Protein AF-A0A1X0FAM8-F1 (afdb_monomer)

Secondary structure (DSSP, 8-state):
-----PPPPPPPPPPPPPBP---S-SS----EEPPPPPPBPTTT-BPPPPPPEEEEEETT-EEES-EEEPPPPPPEETT-BPPPPPPEEEEEESSEEES-EEEPPPPPPEETT-BPPPPPPEEEEEE-SSS--EEES-EEEPPPPPPEETT-BPPPPPPEEEEE---SS---EEEEEEEEPPPPPPEETT-BPPPPPPEEEEE-STT-EEEEEEEPPPPPPEESTT-BPPPPPPEEEEE-STT-EEEEEEEPPPPPPP-SSTTPPPPPPPPPEEEEE-STT-EEEEEEEPPPPPPPPPP-BTTPPPPPPPPPPPEEEEESSSEEEEEEEPPPPPPPPPP-BSTT-PPPPPPPPPPB--BTTSSS-EEEPPPPPPPPPP-PPBTTB--PPPPPPPPPPBSSEEPPPPPPPPPPPTTSPPPPPPPP-

Structure (mmCIF, N/CA/C/O backbone):
data_AF-A0A1X0FAM8-F1
#
_entry.id   AF-A0A1X0FAM8-F1
#
loop_
_atom_site.group_PDB
_atom_site.id
_atom_site.type_symbol
_atom_site.label_atom_id
_atom_site.label_alt_id
_atom_site.label_comp_id
_atom_site.label_asym_id
_atom_site.label_entity_id
_atom_site.label_seq_id
_atom_site.pdbx_PDB_ins_code
_atom_site.Cartn_x
_atom_site.Cartn_y
_atom_site.Cartn_z
_atom_site.occupancy
_atom_site.B_iso_or_equiv
_atom_site.auth_seq_id
_atom_site.auth_comp_id
_atom_site.auth_asym_id
_atom_site.auth_atom_id
_atom_site.pdbx_PDB_model_num
ATOM 1 N N . MET A 1 1 ? -33.164 -47.357 9.846 1.00 37.53 1 MET A N 1
ATOM 2 C CA . MET A 1 1 ? -32.632 -47.532 8.479 1.00 37.53 1 MET A CA 1
ATOM 3 C C . MET A 1 1 ? -33.469 -46.661 7.568 1.00 37.53 1 MET A C 1
ATOM 5 O O . MET A 1 1 ? -34.658 -46.909 7.499 1.00 37.53 1 MET A O 1
ATOM 9 N N . GLY A 1 2 ? -33.021 -45.602 6.926 1.00 39.22 2 GLY A N 1
ATOM 10 C CA . GLY A 1 2 ? -31.818 -44.783 6.946 1.00 39.22 2 GLY A CA 1
ATOM 11 C C . GLY A 1 2 ? -32.269 -43.564 6.136 1.00 39.22 2 GLY A C 1
ATOM 12 O O . GLY A 1 2 ? -32.887 -43.749 5.091 1.00 39.22 2 GLY A O 1
ATOM 13 N N . LEU A 1 3 ? -32.128 -42.351 6.670 1.00 36.56 3 LEU A N 1
ATOM 14 C CA . LEU A 1 3 ? -32.416 -41.157 5.880 1.00 36.56 3 LEU A CA 1
ATOM 15 C C . LEU A 1 3 ? -31.312 -41.088 4.827 1.00 36.56 3 LEU A C 1
ATOM 17 O O . LEU A 1 3 ? -30.168 -40.798 5.171 1.00 36.56 3 LEU A O 1
ATOM 21 N N . ASP A 1 4 ? -31.648 -41.467 3.595 1.00 38.34 4 ASP A N 1
ATOM 22 C CA . ASP A 1 4 ? -30.775 -41.315 2.438 1.00 38.34 4 ASP A CA 1
ATOM 23 C C . ASP A 1 4 ? -30.384 -39.842 2.340 1.00 38.34 4 ASP A C 1
ATOM 25 O O . ASP A 1 4 ? -31.212 -38.969 2.065 1.00 38.34 4 ASP A O 1
ATOM 29 N N . ALA A 1 5 ? -29.113 -39.568 2.624 1.00 39.12 5 ALA A N 1
ATOM 30 C CA . ALA A 1 5 ? -28.494 -38.300 2.311 1.00 39.12 5 ALA A CA 1
ATOM 31 C C . ALA A 1 5 ? -28.571 -38.130 0.791 1.00 39.12 5 ALA A C 1
ATOM 33 O O . ALA A 1 5 ? -27.955 -38.886 0.037 1.00 39.12 5 ALA A O 1
ATOM 34 N N . LEU A 1 6 ? -29.371 -37.163 0.343 1.00 41.09 6 LEU A N 1
ATOM 35 C CA . LEU A 1 6 ? -29.360 -36.728 -1.047 1.00 41.09 6 LEU A CA 1
ATOM 36 C C . LEU A 1 6 ? -27.918 -36.326 -1.405 1.00 41.09 6 LEU A C 1
ATOM 38 O O . LEU A 1 6 ? -27.291 -35.613 -0.618 1.00 41.09 6 LEU A O 1
ATOM 42 N N . PRO A 1 7 ? -27.370 -36.779 -2.546 1.00 40.12 7 PRO A N 1
ATOM 43 C CA . PRO A 1 7 ? -26.025 -36.405 -2.956 1.00 40.12 7 PRO A CA 1
ATOM 44 C C . PRO A 1 7 ? -25.961 -34.889 -3.156 1.00 40.12 7 PRO A C 1
ATOM 46 O O . PRO A 1 7 ? -26.688 -34.325 -3.974 1.00 40.12 7 PRO A O 1
ATOM 49 N N . GLU A 1 8 ? -25.105 -34.238 -2.374 1.00 41.03 8 GLU A N 1
ATOM 50 C CA . GLU A 1 8 ? -24.827 -32.812 -2.482 1.00 41.03 8 GLU A CA 1
ATOM 51 C C . GLU A 1 8 ? -24.202 -32.552 -3.861 1.00 41.03 8 GLU A C 1
ATOM 53 O O . GLU A 1 8 ? -23.239 -33.213 -4.262 1.00 41.03 8 GLU A O 1
ATOM 58 N N . ALA A 1 9 ? -24.816 -31.663 -4.646 1.00 40.69 9 ALA A N 1
ATOM 59 C CA . ALA A 1 9 ? -24.312 -31.337 -5.970 1.00 40.69 9 ALA A CA 1
ATOM 60 C C . ALA A 1 9 ? -22.931 -30.679 -5.827 1.00 40.69 9 ALA A C 1
ATOM 62 O O . ALA A 1 9 ? -22.796 -29.634 -5.188 1.00 40.69 9 ALA A O 1
ATOM 63 N N . GLY A 1 10 ? -21.911 -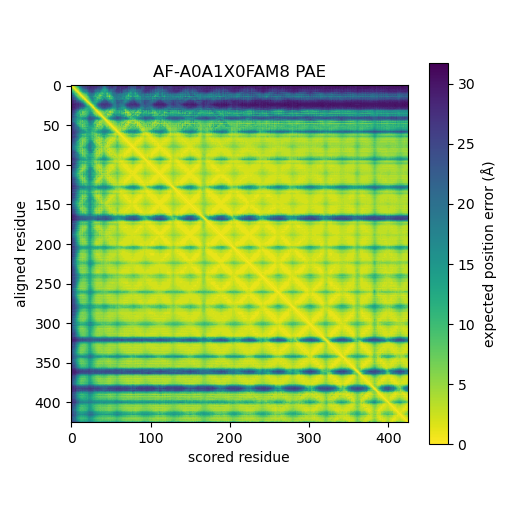31.299 -6.426 1.00 43.00 10 GLY A N 1
ATOM 64 C CA . GLY A 1 10 ? -20.561 -30.744 -6.447 1.00 43.00 10 GLY A CA 1
ATOM 65 C C . GLY A 1 10 ? -20.541 -29.335 -7.043 1.00 43.00 10 GLY A C 1
ATOM 66 O O . GLY A 1 10 ? -21.277 -29.031 -7.982 1.00 43.00 10 GLY A O 1
ATOM 67 N N . GLY A 1 11 ? -19.705 -28.469 -6.479 1.00 44.28 11 GLY A N 1
ATOM 68 C CA . GLY A 1 11 ? -19.510 -27.100 -6.933 1.00 44.28 11 GLY A CA 1
ATOM 69 C C . GLY A 1 11 ? -18.943 -27.003 -8.352 1.00 44.28 11 GLY A C 1
ATOM 70 O O . GLY A 1 11 ? -18.244 -27.899 -8.832 1.00 44.28 11 GLY A O 1
ATOM 71 N N . VAL A 1 12 ? -19.228 -25.891 -9.033 1.00 50.16 12 VAL A N 1
ATOM 72 C CA . VAL A 1 12 ? -18.712 -25.625 -10.383 1.00 50.16 12 VAL A CA 1
ATOM 73 C C . VAL A 1 12 ? -17.264 -25.134 -10.272 1.00 50.16 12 VAL A C 1
ATOM 75 O O . VAL A 1 12 ? -16.964 -24.198 -9.529 1.00 50.16 12 VAL A O 1
ATOM 78 N N . GLY A 1 13 ? -16.343 -25.775 -10.997 1.00 47.59 13 GLY A N 1
ATOM 79 C CA . GLY A 1 13 ? -14.962 -25.300 -11.117 1.00 47.59 13 GLY A CA 1
ATOM 80 C C . GLY A 1 13 ? -14.877 -23.974 -11.883 1.00 47.59 13 GLY A C 1
ATOM 81 O O . GLY A 1 13 ? -15.665 -23.724 -12.792 1.00 47.59 13 GLY A O 1
ATOM 82 N N . GLY A 1 14 ? -13.912 -23.132 -11.526 1.00 49.19 14 GLY A N 1
ATOM 83 C CA . GLY A 1 14 ? -13.607 -21.893 -12.232 1.00 49.19 14 GLY A CA 1
ATOM 84 C C . GLY A 1 14 ? -12.979 -22.152 -13.602 1.00 49.19 14 GLY A C 1
ATOM 85 O O . GLY A 1 14 ? -12.323 -23.171 -13.834 1.00 49.19 14 G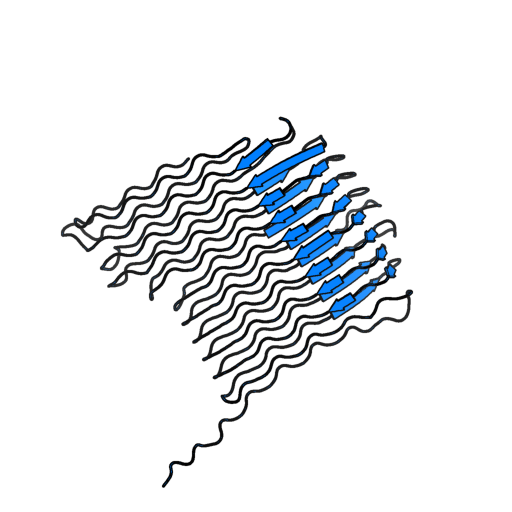LY A O 1
ATOM 86 N N . THR A 1 15 ? -13.161 -21.215 -14.531 1.00 48.66 15 THR A N 1
ATOM 87 C CA . THR A 1 15 ? -12.522 -21.274 -15.850 1.00 48.66 15 THR A CA 1
ATOM 88 C C . THR A 1 15 ? -11.027 -20.961 -15.740 1.00 48.66 15 THR A C 1
ATOM 90 O O . THR A 1 15 ? -10.612 -20.070 -14.998 1.00 48.66 15 THR A O 1
ATOM 93 N N . GLY A 1 16 ? -10.191 -21.689 -16.487 1.00 41.53 16 GLY A N 1
ATOM 94 C CA . GLY A 1 16 ? -8.787 -21.307 -16.670 1.00 41.53 16 GLY A CA 1
ATOM 95 C C . GLY A 1 16 ? -8.666 -19.965 -17.400 1.00 41.53 16 GLY A C 1
ATOM 96 O O . GLY A 1 16 ? -9.506 -19.637 -18.237 1.00 41.53 16 GLY A O 1
ATOM 97 N N . GLY A 1 17 ? -7.628 -19.190 -17.087 1.00 44.69 17 GLY A N 1
ATOM 98 C CA . GLY A 1 17 ? -7.299 -17.956 -17.797 1.00 44.69 17 GLY A CA 1
ATOM 99 C C . GLY A 1 17 ? -6.802 -18.245 -19.216 1.00 44.69 17 GLY A C 1
ATOM 100 O O . GLY A 1 17 ? -6.167 -19.272 -19.466 1.00 44.69 17 GLY A O 1
ATOM 101 N N . MET A 1 18 ? -7.066 -17.338 -20.162 1.00 44.00 18 MET A N 1
ATOM 102 C CA . MET A 1 18 ? -6.516 -17.471 -21.517 1.00 44.00 18 MET A CA 1
ATOM 103 C C . MET A 1 18 ? -5.000 -17.211 -21.491 1.00 44.00 18 MET A C 1
ATOM 105 O O . MET A 1 18 ? -4.543 -16.215 -20.923 1.00 44.00 18 MET A O 1
ATOM 109 N N . GLY A 1 19 ? -4.216 -18.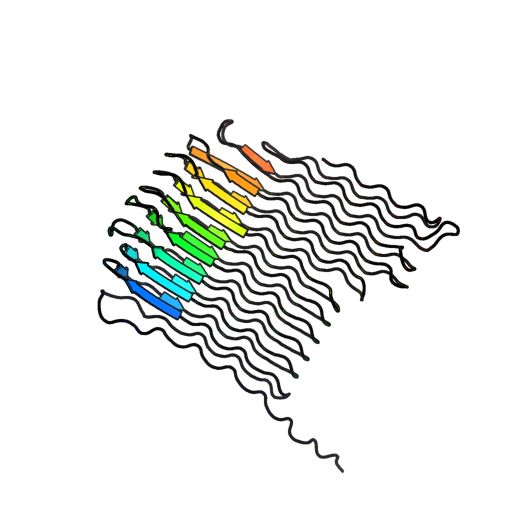103 -22.103 1.00 43.53 19 GLY A N 1
ATOM 110 C CA . GLY A 1 19 ? -2.824 -17.814 -22.455 1.00 43.53 19 GLY A CA 1
ATOM 111 C C . GLY A 1 19 ? -2.762 -16.752 -23.553 1.00 43.53 19 GLY A C 1
ATOM 112 O O . GLY A 1 19 ? -3.632 -16.707 -24.423 1.00 43.53 19 GLY A O 1
ATOM 113 N N . GLY A 1 20 ? -1.765 -15.874 -23.500 1.00 38.81 20 GLY A N 1
ATOM 114 C CA . GLY A 1 20 ? -1.566 -14.833 -24.501 1.00 38.81 20 GLY A CA 1
ATOM 115 C C . GLY A 1 20 ? -1.114 -15.420 -25.840 1.00 38.81 20 GLY A C 1
ATOM 116 O O . GLY A 1 20 ? -0.270 -16.315 -25.876 1.00 38.81 20 GLY A O 1
ATOM 117 N N . GLN A 1 21 ? -1.653 -14.885 -26.939 1.00 38.53 21 GLN A N 1
ATOM 118 C CA . GLN A 1 21 ? -1.136 -15.105 -28.292 1.00 38.53 21 GLN A CA 1
ATOM 119 C C . GLN A 1 21 ? 0.312 -14.595 -28.345 1.00 38.53 21 GLN A C 1
ATOM 121 O O . GLN A 1 21 ? 0.545 -13.397 -28.190 1.00 38.53 21 GLN A O 1
ATOM 126 N N . GLY A 1 22 ? 1.284 -15.482 -28.555 1.00 40.97 22 GLY A N 1
ATOM 127 C CA . GLY A 1 22 ? 2.605 -15.061 -29.012 1.00 40.97 22 GLY A CA 1
ATOM 128 C C . GLY A 1 22 ? 2.446 -14.542 -30.435 1.00 40.97 22 GLY A C 1
ATOM 129 O O . GLY A 1 22 ? 2.213 -15.333 -31.343 1.00 40.97 22 GLY A O 1
ATOM 130 N N . THR A 1 23 ? 2.487 -13.228 -30.645 1.00 36.25 23 THR A N 1
ATOM 131 C CA . THR A 1 23 ? 2.560 -12.705 -32.010 1.00 36.25 23 THR A CA 1
ATOM 132 C C . THR A 1 23 ? 3.940 -13.031 -32.561 1.00 36.25 23 THR A C 1
ATOM 134 O O . THR A 1 23 ? 4.946 -12.573 -32.016 1.00 36.25 23 THR A O 1
ATOM 137 N N . ASP A 1 24 ? 3.980 -13.820 -33.632 1.00 38.19 24 ASP A N 1
ATOM 138 C CA . ASP A 1 24 ? 5.169 -14.000 -34.457 1.00 38.19 24 ASP A CA 1
ATOM 139 C C . ASP A 1 24 ? 5.740 -12.625 -34.841 1.00 38.19 24 ASP A C 1
ATOM 141 O O . ASP A 1 24 ? 5.077 -11.841 -35.522 1.00 38.19 24 ASP A O 1
ATOM 145 N N . GLY A 1 25 ? 6.971 -12.332 -34.402 1.00 33.84 25 GLY A N 1
ATOM 146 C CA . GLY A 1 25 ? 7.723 -11.166 -34.880 1.00 33.84 25 GLY A CA 1
ATOM 147 C C . GLY A 1 25 ? 8.610 -10.433 -33.868 1.00 33.84 25 GLY A C 1
ATOM 148 O O . GLY A 1 25 ? 8.532 -9.215 -33.785 1.00 33.84 25 GLY A O 1
ATOM 149 N N . GLY A 1 26 ? 9.486 -11.131 -33.136 1.00 33.78 26 GLY A N 1
ATOM 150 C CA . GLY A 1 26 ? 10.597 -10.507 -32.397 1.00 33.78 26 GLY A CA 1
ATOM 151 C C . GLY A 1 26 ? 11.290 -11.487 -31.445 1.00 33.78 26 GLY A C 1
ATOM 152 O O . GLY A 1 26 ? 10.646 -12.032 -30.562 1.00 33.78 26 GLY A O 1
ATOM 153 N N . LEU A 1 27 ? 12.580 -11.762 -31.662 1.00 38.56 27 LEU A N 1
ATOM 154 C CA . LEU A 1 27 ? 13.379 -12.836 -31.045 1.00 38.56 27 LEU A CA 1
ATOM 155 C C . LEU A 1 27 ? 13.239 -12.980 -29.500 1.00 38.56 27 LEU A C 1
ATOM 157 O O . LEU A 1 27 ? 13.867 -12.255 -28.734 1.00 38.56 27 LEU A O 1
ATOM 161 N N . PHE A 1 28 ? 12.513 -14.040 -29.113 1.00 44.97 28 PHE A N 1
ATOM 162 C CA . PHE A 1 28 ? 12.536 -14.830 -27.865 1.00 44.97 28 PHE A CA 1
ATOM 163 C C . PHE A 1 28 ? 11.947 -14.226 -26.573 1.00 44.97 28 PHE A C 1
ATOM 165 O O . PHE A 1 28 ? 12.685 -13.775 -25.705 1.00 44.97 28 PHE A O 1
ATOM 172 N N . GLY A 1 29 ? 10.634 -14.378 -26.361 1.00 44.75 29 GLY A N 1
ATOM 173 C CA . GLY A 1 29 ? 9.990 -14.429 -25.035 1.00 44.75 29 GLY A CA 1
ATOM 174 C C . GLY A 1 29 ? 9.028 -15.626 -24.960 1.00 44.75 29 GLY A C 1
ATOM 175 O O . GLY A 1 29 ? 8.416 -15.966 -25.969 1.00 44.75 29 GLY A O 1
ATOM 176 N N . ASP A 1 30 ? 8.882 -16.271 -23.796 1.00 46.28 30 ASP A N 1
ATOM 177 C CA . ASP A 1 30 ? 8.163 -17.557 -23.608 1.00 46.28 30 ASP A CA 1
ATOM 178 C C . ASP A 1 30 ? 6.618 -17.472 -23.744 1.00 46.28 30 ASP A C 1
ATOM 180 O O . ASP A 1 30 ? 5.892 -18.388 -23.344 1.00 46.28 30 ASP A O 1
ATOM 184 N N . GLY A 1 31 ? 6.087 -16.377 -24.299 1.00 51.69 31 GLY A N 1
ATOM 185 C CA . GLY A 1 31 ? 4.652 -16.093 -24.354 1.00 51.69 31 GLY A CA 1
ATOM 186 C C . GLY A 1 31 ? 4.027 -15.833 -22.974 1.00 51.69 31 GLY A C 1
ATOM 187 O O . GLY A 1 31 ? 4.671 -15.922 -21.926 1.00 51.69 31 GLY A O 1
ATOM 188 N N . GLY A 1 32 ? 2.745 -15.463 -22.966 1.00 48.59 32 GLY A N 1
ATOM 189 C CA . GLY A 1 32 ? 1.978 -15.269 -21.737 1.00 48.59 32 GLY A CA 1
ATOM 190 C C . GLY A 1 32 ? 1.218 -16.536 -21.333 1.00 48.59 32 GLY A C 1
ATOM 191 O O . GLY A 1 32 ? 0.466 -17.085 -22.136 1.00 48.59 32 GLY A O 1
ATOM 192 N N . LYS A 1 33 ? 1.368 -17.005 -20.089 1.00 59.00 33 LYS A N 1
ATOM 193 C CA . LYS A 1 33 ? 0.593 -18.135 -19.544 1.00 59.00 33 LYS A CA 1
ATOM 194 C C . LYS A 1 33 ? -0.600 -17.611 -18.750 1.00 59.00 33 LYS A C 1
ATOM 196 O O . LYS A 1 33 ? -0.421 -16.807 -17.841 1.00 59.00 33 LYS A O 1
ATOM 201 N N . GLY A 1 34 ? -1.807 -18.066 -19.075 1.00 53.91 34 GLY A N 1
ATOM 202 C CA . GLY A 1 34 ? -2.976 -17.837 -18.225 1.00 53.91 34 GLY A CA 1
ATOM 203 C C . GLY A 1 34 ? -2.850 -18.598 -16.900 1.00 53.91 34 GLY A C 1
ATOM 204 O O . GLY A 1 34 ? -2.146 -19.607 -16.822 1.00 53.91 34 GLY A O 1
ATOM 205 N N . GLY A 1 35 ? -3.518 -18.113 -15.857 1.00 54.31 35 GLY A N 1
ATOM 206 C CA . GLY A 1 35 ? -3.608 -18.785 -14.566 1.00 54.31 35 GLY A CA 1
ATOM 207 C C . GLY A 1 35 ? -4.625 -19.927 -14.577 1.00 54.31 35 GLY A C 1
ATOM 208 O O . GLY A 1 35 ? -5.562 -19.940 -15.375 1.00 54.31 35 GLY A O 1
ATOM 209 N N . ALA A 1 36 ? -4.467 -20.898 -13.678 1.00 69.94 36 ALA A N 1
ATOM 210 C CA . ALA A 1 36 ? -5.464 -21.952 -13.493 1.00 69.94 36 ALA A CA 1
ATOM 211 C C . ALA A 1 36 ? -6.769 -21.383 -12.906 1.00 69.94 36 ALA A C 1
ATOM 213 O O . ALA A 1 36 ? -6.731 -20.433 -12.127 1.00 69.94 36 ALA A O 1
ATOM 214 N N . GLY A 1 37 ? -7.914 -21.972 -13.254 1.00 58.12 37 GLY A N 1
ATOM 215 C CA . GLY A 1 37 ? -9.169 -21.714 -12.545 1.00 58.12 37 GLY A CA 1
ATOM 216 C C . GLY A 1 37 ? -9.159 -22.361 -11.156 1.00 58.12 37 GLY A C 1
ATOM 217 O O . GLY A 1 37 ? -8.434 -23.329 -10.922 1.00 58.12 37 GLY A O 1
ATOM 218 N N . GLY A 1 38 ? -9.958 -21.831 -10.236 1.00 56.47 38 GLY A N 1
ATOM 219 C CA . GLY A 1 38 ? -10.156 -22.387 -8.901 1.00 56.47 38 GLY A CA 1
ATOM 220 C C . GLY A 1 38 ? -11.083 -23.604 -8.900 1.00 56.47 38 GLY A C 1
ATOM 221 O O . GLY A 1 38 ? -11.851 -23.823 -9.834 1.00 56.47 38 GLY A O 1
ATOM 222 N N . THR A 1 39 ? -11.054 -24.408 -7.840 1.00 66.06 39 THR A N 1
ATOM 223 C CA . THR A 1 39 ? -11.960 -25.559 -7.686 1.00 66.06 39 THR A CA 1
ATOM 224 C C . THR A 1 39 ? -13.263 -25.163 -6.983 1.00 66.06 39 THR A C 1
ATOM 226 O O . THR A 1 39 ? -13.261 -24.302 -6.100 1.00 66.06 39 THR A O 1
ATOM 229 N N . GLY A 1 40 ? -14.373 -25.801 -7.372 1.00 54.34 40 GLY A N 1
ATOM 230 C CA . GLY A 1 40 ? -15.629 -25.795 -6.618 1.00 54.34 40 GLY A CA 1
ATOM 231 C C . GLY A 1 40 ? -15.695 -27.015 -5.691 1.00 54.34 40 GLY A C 1
ATOM 232 O O . GLY A 1 40 ? -15.419 -28.134 -6.121 1.00 54.34 40 GLY A O 1
ATOM 233 N N . GLY A 1 41 ? -15.989 -26.810 -4.406 1.00 50.41 41 GLY A N 1
ATOM 234 C CA . GLY A 1 41 ? -16.058 -27.874 -3.396 1.00 50.41 41 GLY A CA 1
ATOM 235 C C . GLY A 1 41 ? -17.338 -28.716 -3.472 1.00 50.41 41 GLY A C 1
ATOM 236 O O . GLY A 1 41 ? -18.341 -28.276 -4.026 1.00 50.41 41 GLY A O 1
ATOM 237 N N . ALA A 1 42 ? -17.323 -29.914 -2.872 1.00 45.28 42 ALA A N 1
ATOM 238 C CA . ALA A 1 42 ? -18.426 -30.891 -2.911 1.00 45.28 42 ALA A CA 1
ATOM 239 C C . ALA A 1 42 ? -19.772 -30.377 -2.350 1.00 45.28 42 ALA A C 1
ATOM 241 O O . ALA A 1 42 ? -20.815 -30.875 -2.753 1.00 45.28 42 ALA A O 1
ATOM 242 N N . ALA A 1 43 ? -19.746 -29.345 -1.502 1.00 56.44 43 ALA A N 1
ATOM 243 C CA . ALA A 1 43 ? -20.922 -28.681 -0.935 1.00 56.44 43 ALA A CA 1
ATOM 244 C C . ALA A 1 43 ? -21.267 -27.357 -1.663 1.00 56.44 43 ALA A C 1
ATOM 246 O O . ALA A 1 43 ? -21.417 -26.304 -1.042 1.00 56.44 43 ALA A O 1
ATOM 247 N N . GLY A 1 44 ? -21.308 -27.374 -3.001 1.00 52.69 44 GLY A N 1
ATOM 248 C CA . GLY A 1 44 ? -21.872 -26.282 -3.813 1.00 52.69 44 GLY A CA 1
ATOM 249 C C . GLY A 1 44 ? -21.082 -24.963 -3.921 1.00 52.69 44 GLY A C 1
ATOM 250 O O . GLY A 1 44 ? -21.685 -23.936 -4.217 1.00 52.69 44 GLY A O 1
ATOM 251 N N . GLY A 1 45 ? -19.763 -24.942 -3.690 1.00 52.28 45 GLY A N 1
ATOM 252 C CA . GLY A 1 45 ? -18.945 -23.721 -3.850 1.00 52.28 45 GLY A CA 1
ATOM 253 C C . GLY A 1 45 ? -18.539 -23.417 -5.304 1.00 52.28 45 GLY A C 1
ATOM 254 O O . GLY A 1 45 ? -18.410 -24.336 -6.112 1.00 52.28 45 GLY A O 1
ATOM 255 N N . LEU A 1 46 ? -18.300 -22.144 -5.645 1.00 69.31 46 LEU A N 1
ATOM 256 C CA . LEU A 1 46 ? -17.865 -21.713 -6.986 1.00 69.31 46 LEU A CA 1
ATOM 257 C C . LEU A 1 46 ? -16.373 -21.350 -7.002 1.00 69.31 46 LEU A C 1
ATOM 259 O O . LEU A 1 46 ? -15.941 -20.469 -6.262 1.00 69.31 46 LEU A O 1
ATOM 263 N N . GLY A 1 47 ? -15.585 -21.991 -7.866 1.00 68.06 47 GLY A N 1
ATOM 264 C CA . GLY A 1 47 ? -14.184 -21.614 -8.082 1.00 68.06 47 GLY A CA 1
ATOM 265 C C . GLY A 1 47 ? -14.028 -20.295 -8.853 1.00 68.06 47 GLY A C 1
ATOM 266 O O . GLY A 1 47 ? -14.815 -19.990 -9.747 1.00 68.06 47 GLY A O 1
ATOM 267 N N . GLY A 1 48 ? -12.986 -19.524 -8.544 1.00 66.81 48 GLY A N 1
ATOM 268 C CA . GLY A 1 48 ? -12.651 -18.274 -9.228 1.00 66.81 48 GLY A CA 1
ATOM 269 C C . GLY A 1 48 ? -11.973 -18.488 -10.584 1.00 66.81 48 GLY A C 1
ATOM 270 O O . GLY A 1 48 ? -11.345 -19.518 -10.827 1.00 66.81 48 GLY A O 1
ATOM 271 N N . ALA A 1 49 ? -12.072 -17.513 -11.485 1.00 77.44 49 ALA A N 1
ATOM 272 C CA . ALA A 1 49 ? -11.391 -17.572 -12.780 1.00 77.44 49 ALA A CA 1
ATOM 273 C C . ALA A 1 49 ? -9.872 -17.384 -12.637 1.00 77.44 49 ALA A C 1
ATOM 275 O O . ALA A 1 49 ? -9.417 -16.626 -11.782 1.00 77.44 49 ALA A O 1
ATOM 276 N N . GLY A 1 50 ? -9.087 -18.027 -13.501 1.00 70.88 50 GLY A N 1
ATOM 277 C CA . GLY A 1 50 ? -7.664 -17.720 -13.646 1.00 70.88 50 GLY A CA 1
ATOM 278 C C . GLY A 1 50 ? -7.431 -16.379 -14.352 1.00 70.88 50 GLY A C 1
ATOM 279 O O . GLY A 1 50 ? -8.204 -15.975 -15.219 1.00 70.88 50 GLY A O 1
ATOM 280 N N . GLY A 1 51 ? -6.348 -15.691 -14.001 1.00 68.69 51 GLY A N 1
ATOM 281 C CA . GLY A 1 51 ? -5.936 -14.433 -14.613 1.00 68.69 51 GLY A CA 1
ATOM 282 C C . GLY A 1 51 ? -5.265 -14.616 -15.975 1.00 68.69 51 GLY A C 1
ATOM 283 O O . GLY A 1 51 ? -4.799 -15.700 -16.326 1.00 68.69 51 GLY A O 1
ATOM 284 N N . TYR A 1 52 ? -5.182 -13.544 -16.759 1.00 75.94 52 TYR A N 1
ATOM 285 C CA . TYR A 1 52 ? -4.524 -13.564 -18.070 1.00 75.94 52 TYR A CA 1
ATOM 286 C C . TYR A 1 52 ? -3.019 -13.328 -17.952 1.00 75.94 52 TYR A C 1
ATOM 288 O O . TYR A 1 52 ? -2.587 -12.527 -17.127 1.00 75.94 52 TYR A O 1
ATOM 296 N N . GLY A 1 53 ? -2.232 -13.974 -18.812 1.00 62.59 53 GLY A N 1
ATOM 297 C CA . GLY A 1 53 ? -0.830 -13.627 -19.046 1.00 62.59 53 GLY A CA 1
ATOM 298 C C . GLY A 1 53 ? -0.660 -13.136 -20.478 1.00 62.59 53 GLY A C 1
ATOM 299 O O . GLY A 1 53 ? -0.993 -13.873 -21.403 1.00 62.59 53 GLY A O 1
ATOM 300 N N . ILE A 1 54 ? -0.156 -11.918 -20.677 1.00 74.25 54 ILE A N 1
ATOM 301 C CA . ILE A 1 54 ? 0.011 -11.302 -22.002 1.00 74.25 54 ILE A CA 1
ATOM 302 C C . ILE A 1 54 ? 1.441 -10.781 -22.155 1.00 74.25 54 ILE A C 1
ATOM 304 O O . ILE A 1 54 ? 1.938 -10.068 -21.290 1.00 74.25 54 ILE A O 1
ATOM 308 N N . ALA A 1 55 ? 2.085 -11.106 -23.276 1.00 70.31 55 ALA A N 1
ATOM 309 C CA . ALA A 1 55 ? 3.318 -10.468 -23.725 1.00 70.31 55 ALA A CA 1
ATOM 310 C C . ALA A 1 55 ? 3.050 -9.831 -25.097 1.00 70.31 55 ALA A C 1
ATOM 312 O O . ALA A 1 55 ? 2.613 -10.530 -26.007 1.00 70.31 55 ALA A O 1
ATOM 313 N N . SER A 1 56 ? 3.257 -8.520 -25.232 1.00 76.75 56 SER A N 1
ATOM 314 C CA . SER A 1 56 ? 2.924 -7.765 -26.445 1.00 76.75 56 SER A CA 1
ATOM 315 C C . SER A 1 56 ? 4.048 -6.817 -26.847 1.00 76.75 56 SER A C 1
ATOM 317 O O . SER A 1 56 ? 4.622 -6.115 -26.015 1.00 76.75 56 SER A O 1
ATOM 319 N N . VAL A 1 57 ? 4.304 -6.742 -28.150 1.00 68.81 57 VAL A N 1
ATOM 320 C CA . VAL A 1 57 ? 5.217 -5.776 -28.764 1.00 68.81 57 VAL A CA 1
ATOM 321 C C . VAL A 1 57 ? 4.422 -4.919 -29.742 1.00 68.81 57 VAL A C 1
ATOM 323 O O . VAL A 1 57 ? 3.689 -5.439 -30.579 1.00 68.81 57 VAL A O 1
ATOM 326 N N . LEU A 1 58 ? 4.536 -3.603 -29.605 1.00 69.31 58 LEU A N 1
ATOM 327 C CA . LEU A 1 58 ? 3.871 -2.601 -30.432 1.00 69.31 58 LEU A CA 1
ATOM 328 C C . LEU A 1 58 ? 4.924 -1.637 -30.997 1.00 69.31 58 LEU A C 1
ATOM 330 O O . LEU A 1 58 ? 5.916 -1.305 -30.340 1.00 69.31 58 LEU A O 1
ATOM 334 N N . GLY A 1 59 ? 4.708 -1.178 -32.231 1.00 67.12 59 GLY A N 1
ATOM 335 C CA . GLY A 1 59 ? 5.616 -0.244 -32.900 1.00 67.12 59 GLY A CA 1
ATOM 336 C C . GLY A 1 59 ? 7.042 -0.794 -33.037 1.00 67.12 59 GLY A C 1
ATOM 337 O O . GLY A 1 59 ? 7.233 -1.960 -33.365 1.00 67.12 59 GLY A O 1
ATOM 338 N N . ALA A 1 60 ? 8.044 0.049 -32.774 1.00 69.06 60 ALA A N 1
ATOM 339 C CA . ALA A 1 60 ? 9.466 -0.317 -32.818 1.00 69.06 60 ALA A CA 1
ATOM 340 C C . ALA A 1 60 ? 9.970 -1.027 -31.539 1.00 69.06 60 ALA A C 1
ATOM 342 O O . ALA A 1 60 ? 11.172 -1.060 -31.284 1.00 69.06 60 ALA A O 1
ATOM 343 N N . GLY A 1 61 ? 9.065 -1.537 -30.696 1.00 74.81 61 GLY A N 1
ATOM 344 C CA . GLY A 1 61 ? 9.430 -2.155 -29.426 1.00 74.81 61 GLY A CA 1
ATOM 345 C C . GLY A 1 61 ? 10.136 -3.507 -29.576 1.00 74.81 61 GLY A C 1
ATOM 346 O O . GLY A 1 61 ? 10.046 -4.174 -30.603 1.00 74.81 61 GLY A O 1
ATOM 347 N N . THR A 1 62 ? 10.806 -3.947 -28.513 1.00 82.25 62 THR A N 1
ATOM 348 C CA . THR A 1 62 ? 11.357 -5.299 -28.369 1.00 82.25 62 THR A CA 1
ATOM 349 C C . THR A 1 62 ? 11.089 -5.843 -26.967 1.00 82.25 62 THR A C 1
ATOM 351 O O . THR A 1 62 ? 11.079 -5.098 -25.984 1.00 82.25 62 THR A O 1
ATOM 354 N N . VAL A 1 63 ? 10.855 -7.154 -26.878 1.00 81.38 63 VAL A N 1
ATOM 355 C CA . VAL A 1 63 ? 10.778 -7.909 -25.621 1.00 81.38 63 VAL A CA 1
ATOM 356 C C . VAL A 1 63 ? 11.644 -9.156 -25.783 1.00 81.38 63 VAL A C 1
ATOM 358 O O . VAL A 1 63 ? 11.357 -9.989 -26.638 1.00 81.38 63 VAL A O 1
ATOM 361 N N . VAL A 1 64 ? 12.689 -9.289 -24.968 1.00 81.81 64 VAL A N 1
ATOM 362 C CA . VAL A 1 64 ? 13.627 -10.422 -24.973 1.00 81.81 64 VAL A CA 1
ATOM 363 C C . VAL A 1 64 ? 13.630 -11.065 -23.589 1.00 81.81 64 VAL A C 1
ATOM 365 O O . VAL A 1 64 ? 13.785 -10.382 -22.584 1.00 81.81 64 VAL A O 1
ATOM 368 N N . GLY A 1 65 ? 13.444 -12.379 -23.498 1.00 76.31 65 GLY A N 1
ATOM 369 C CA . GLY A 1 65 ? 13.390 -13.129 -22.238 1.00 76.31 65 GLY A CA 1
ATOM 370 C C . GLY A 1 65 ? 12.202 -12.774 -21.336 1.00 76.31 65 GLY A C 1
ATOM 371 O O . GLY A 1 65 ? 12.271 -12.995 -20.132 1.00 76.31 65 GLY A O 1
ATOM 372 N N . GLY A 1 66 ? 11.138 -12.182 -21.892 1.00 78.81 66 GLY A N 1
ATOM 373 C CA . GLY A 1 66 ? 9.955 -11.772 -21.135 1.00 78.81 66 GLY A CA 1
ATOM 374 C C . GLY A 1 66 ? 9.068 -12.952 -20.718 1.00 78.81 66 GLY A C 1
ATOM 375 O O . GLY A 1 66 ? 8.749 -13.802 -21.551 1.00 78.81 66 GLY A O 1
ATOM 376 N N . LYS A 1 67 ? 8.616 -12.974 -19.457 1.00 85.56 67 LYS A N 1
ATOM 377 C CA . LYS A 1 67 ? 7.662 -13.958 -18.914 1.00 85.56 67 LYS A CA 1
ATOM 378 C C . LYS A 1 67 ? 6.451 -13.295 -18.250 1.00 85.56 67 LYS A C 1
ATOM 380 O O . LYS A 1 67 ? 6.581 -12.698 -17.186 1.00 85.56 67 LYS A O 1
ATOM 385 N N . ALA A 1 68 ? 5.257 -13.480 -18.815 1.00 83.38 68 ALA A N 1
ATOM 386 C CA . ALA A 1 68 ? 3.992 -13.045 -18.209 1.00 83.38 68 ALA A CA 1
ATOM 387 C C . ALA A 1 68 ? 3.161 -14.256 -17.750 1.00 83.38 68 ALA A C 1
ATOM 389 O O . ALA A 1 68 ? 2.891 -15.153 -18.545 1.00 83.38 68 ALA A O 1
ATOM 390 N N . THR A 1 69 ? 2.756 -14.313 -16.480 1.00 86.12 69 THR A N 1
ATOM 391 C CA . THR A 1 69 ? 1.946 -15.412 -15.918 1.00 86.12 69 THR A CA 1
ATOM 392 C C . THR A 1 69 ? 0.759 -14.864 -15.132 1.00 86.12 69 THR A C 1
ATOM 394 O O . THR A 1 69 ? 0.947 -14.222 -14.105 1.00 86.12 69 THR A O 1
ATOM 397 N N . GLY A 1 70 ? -0.464 -15.107 -15.595 1.00 83.25 70 GLY A N 1
ATOM 398 C CA . GLY A 1 70 ? -1.671 -14.751 -14.850 1.00 83.25 70 GLY A CA 1
ATOM 399 C C . GLY A 1 70 ? -1.784 -15.531 -13.536 1.00 83.25 70 GLY A C 1
ATOM 400 O O . GLY A 1 70 ? -1.301 -16.658 -13.422 1.00 83.25 70 GLY A O 1
ATOM 401 N N . GLY A 1 71 ? -2.430 -14.934 -12.540 1.00 87.69 71 GLY A N 1
ATOM 402 C CA . GLY A 1 71 ? -2.639 -15.548 -11.233 1.00 87.69 71 GLY A CA 1
ATOM 403 C C . GLY A 1 71 ? -3.693 -16.651 -11.262 1.00 87.69 71 GLY A C 1
ATOM 404 O O . GLY A 1 71 ? -4.609 -16.627 -12.080 1.00 87.69 71 GLY A O 1
ATOM 405 N N . ALA A 1 72 ? -3.592 -17.633 -10.369 1.00 87.56 72 ALA A N 1
ATOM 406 C CA . ALA A 1 72 ? -4.628 -18.657 -10.233 1.00 87.56 72 ALA A CA 1
ATOM 407 C C . ALA A 1 72 ? -5.917 -18.071 -9.633 1.00 87.56 72 ALA A C 1
ATOM 409 O O . ALA A 1 72 ? -5.855 -17.167 -8.804 1.00 87.56 72 ALA A O 1
ATOM 410 N N . GLY A 1 73 ? -7.074 -18.600 -10.021 1.00 85.12 73 GLY A N 1
ATOM 411 C CA . GLY A 1 73 ? -8.336 -18.337 -9.336 1.00 85.12 73 GLY A CA 1
ATOM 412 C C . GLY A 1 73 ? -8.383 -19.001 -7.957 1.00 85.12 73 GLY A C 1
ATOM 413 O O . GLY A 1 73 ? -7.760 -20.038 -7.727 1.00 85.12 73 GLY A O 1
ATOM 414 N N . GLY A 1 74 ? -9.133 -18.403 -7.039 1.00 86.38 74 GLY A N 1
ATOM 415 C CA . GLY A 1 74 ? -9.347 -18.902 -5.687 1.00 86.38 74 GLY A CA 1
ATOM 416 C C . GLY A 1 74 ? -10.372 -20.032 -5.630 1.00 86.38 74 GLY A C 1
ATOM 417 O O . GLY A 1 74 ? -11.213 -20.188 -6.512 1.00 86.38 74 GLY A O 1
ATOM 418 N N . THR A 1 75 ? -10.326 -20.843 -4.580 1.00 87.69 75 THR A N 1
ATOM 419 C CA . THR A 1 75 ? -11.267 -21.959 -4.387 1.00 87.69 75 THR A CA 1
ATOM 420 C C . THR A 1 75 ? -12.572 -21.490 -3.747 1.00 87.69 75 THR A C 1
ATOM 422 O O . THR A 1 75 ? -12.531 -20.634 -2.864 1.00 87.69 75 THR A O 1
ATOM 425 N N . GLY A 1 76 ? -13.703 -22.091 -4.120 1.00 84.44 76 GLY A N 1
ATOM 426 C CA . GLY A 1 76 ? -14.991 -21.906 -3.440 1.00 84.44 76 GLY A CA 1
ATOM 427 C C . GLY A 1 76 ? -15.457 -23.187 -2.749 1.00 84.44 76 GLY A C 1
ATOM 428 O O . GLY A 1 76 ? -15.522 -24.233 -3.395 1.00 84.44 76 GLY A O 1
ATOM 429 N N . THR A 1 77 ? -15.812 -23.140 -1.463 1.00 83.81 77 THR A N 1
ATOM 430 C CA . THR A 1 77 ? -16.311 -24.299 -0.689 1.00 83.81 77 THR A CA 1
ATOM 431 C C . THR A 1 77 ? -17.529 -23.939 0.165 1.00 83.81 77 THR A C 1
ATOM 433 O O . THR A 1 77 ? -17.703 -22.782 0.528 1.00 83.81 77 THR A O 1
ATOM 436 N N . ASN A 1 78 ? -18.388 -24.917 0.490 1.00 85.19 78 ASN A N 1
ATOM 437 C CA . ASN A 1 78 ? -19.572 -24.740 1.353 1.00 85.19 78 ASN A CA 1
ATOM 438 C C . ASN A 1 78 ? -20.419 -23.502 0.983 1.00 85.19 78 ASN A C 1
ATOM 440 O O . ASN A 1 78 ? -20.626 -22.599 1.792 1.00 85.19 78 ASN A O 1
ATOM 444 N N . GLY A 1 79 ? -20.827 -23.398 -0.283 1.00 83.06 79 GLY A N 1
ATOM 445 C CA . GLY A 1 79 ? -21.558 -22.234 -0.804 1.00 83.06 79 GLY A CA 1
ATOM 446 C C . GLY A 1 79 ? -20.747 -20.934 -0.948 1.00 83.06 79 GLY A C 1
ATOM 447 O O . GLY A 1 79 ? -21.313 -19.908 -1.312 1.00 83.06 79 GLY A O 1
ATOM 448 N N . GLY A 1 80 ? -19.442 -20.946 -0.671 1.00 90.31 80 GLY A N 1
ATOM 449 C CA . GLY A 1 80 ? -18.537 -19.815 -0.884 1.00 90.31 80 GLY A CA 1
ATOM 450 C C . GLY A 1 80 ? -18.071 -19.658 -2.337 1.00 90.31 80 GLY A C 1
ATOM 451 O O . GLY A 1 80 ? -18.098 -20.605 -3.129 1.00 90.31 80 GLY A O 1
ATOM 452 N N . THR A 1 81 ? -17.606 -18.451 -2.673 1.00 90.38 81 THR A N 1
ATOM 453 C CA . THR A 1 81 ? -17.115 -18.071 -4.009 1.00 90.38 81 THR A CA 1
ATOM 454 C C . THR A 1 81 ? -15.638 -17.693 -3.962 1.00 90.38 81 THR A C 1
ATOM 456 O O . THR A 1 81 ? -15.257 -16.758 -3.265 1.00 90.38 81 THR A O 1
ATOM 459 N N . GLY A 1 82 ? -14.792 -18.396 -4.711 1.00 91.06 82 GLY A N 1
ATOM 460 C CA . GLY A 1 82 ? -13.384 -18.041 -4.862 1.00 91.06 82 GLY A CA 1
ATOM 461 C C . GLY A 1 82 ? -13.179 -16.777 -5.704 1.00 91.06 82 GLY A C 1
ATOM 462 O O . GLY A 1 82 ? -13.895 -16.539 -6.675 1.00 91.06 82 GLY A O 1
ATOM 463 N N . GLY A 1 83 ? -12.176 -15.976 -5.353 1.00 92.00 83 GLY A N 1
ATOM 464 C CA . GLY A 1 83 ? -11.814 -14.755 -6.068 1.00 92.00 83 GLY A CA 1
ATOM 465 C C . GLY A 1 83 ? -11.101 -15.027 -7.392 1.00 92.00 83 GLY A C 1
ATOM 466 O O . GLY A 1 83 ? -10.486 -16.074 -7.585 1.00 92.00 83 GLY A O 1
ATOM 467 N N . ALA A 1 84 ? -11.150 -14.083 -8.327 1.00 92.00 84 ALA A N 1
ATOM 468 C CA . ALA A 1 84 ? -10.417 -14.204 -9.587 1.00 92.00 84 ALA A CA 1
ATOM 469 C C . ALA A 1 84 ? -8.901 -14.037 -9.386 1.00 92.00 84 ALA A C 1
ATOM 471 O O . ALA A 1 84 ? -8.461 -13.267 -8.533 1.00 92.00 84 ALA A O 1
ATOM 472 N N . GLY A 1 85 ? -8.104 -14.725 -10.199 1.00 90.62 85 GLY A N 1
ATOM 473 C CA . GLY A 1 85 ? -6.668 -14.499 -10.306 1.00 90.62 85 GLY A CA 1
ATOM 474 C C . GLY A 1 85 ? -6.338 -13.202 -11.045 1.00 90.62 85 GLY A C 1
ATOM 475 O O . GLY A 1 85 ? -7.066 -12.759 -11.933 1.00 90.62 85 GLY A O 1
ATOM 476 N N . GLY A 1 86 ? -5.217 -12.595 -10.681 1.00 91.38 86 GLY A N 1
ATOM 477 C CA . GLY A 1 86 ? -4.742 -11.325 -11.204 1.00 91.38 86 GLY A CA 1
ATOM 478 C C . GLY A 1 86 ? -4.147 -11.423 -12.605 1.00 91.38 86 GLY A C 1
ATOM 479 O O . GLY A 1 86 ? -3.626 -12.451 -13.037 1.00 91.38 86 GLY A O 1
ATOM 480 N N . TYR A 1 87 ? -4.197 -10.313 -13.327 1.00 90.56 87 TYR A N 1
ATOM 481 C CA . TYR A 1 87 ? -3.603 -10.169 -14.653 1.00 90.56 87 TYR A CA 1
ATOM 482 C C . TYR A 1 87 ? -2.071 -10.039 -14.599 1.00 90.56 87 TYR A C 1
ATOM 484 O O . TYR A 1 87 ? -1.544 -9.445 -13.666 1.00 90.56 87 TYR A O 1
ATOM 492 N N . ALA A 1 88 ? -1.363 -10.518 -15.621 1.00 87.31 88 ALA A N 1
ATOM 493 C CA . ALA A 1 88 ? 0.048 -10.231 -15.860 1.00 87.31 88 ALA A CA 1
ATOM 494 C C . ALA A 1 88 ? 0.297 -9.735 -17.288 1.00 87.31 88 ALA A C 1
ATOM 496 O O . ALA A 1 88 ? -0.080 -10.405 -18.252 1.00 87.31 88 ALA A O 1
ATOM 497 N N . ALA A 1 89 ? 1.013 -8.617 -17.418 1.00 88.44 89 ALA A N 1
ATOM 498 C CA . ALA A 1 89 ? 1.440 -8.063 -18.698 1.00 88.44 89 ALA A CA 1
ATOM 499 C C . ALA A 1 89 ? 2.943 -7.855 -18.782 1.00 88.44 89 ALA A C 1
ATOM 501 O O . ALA A 1 89 ? 3.537 -7.273 -17.873 1.00 88.44 89 ALA A O 1
ATOM 502 N N . ILE A 1 90 ? 3.493 -8.155 -19.953 1.00 86.62 90 ILE A N 1
ATOM 503 C CA . ILE A 1 90 ? 4.700 -7.512 -20.450 1.00 86.62 90 ILE A CA 1
ATOM 504 C C . ILE A 1 90 ? 4.365 -6.791 -21.747 1.00 86.62 90 ILE A C 1
ATOM 506 O O . ILE A 1 90 ? 3.873 -7.413 -22.687 1.00 86.62 90 ILE A O 1
ATOM 510 N N . ALA A 1 91 ? 4.615 -5.488 -21.810 1.00 85.56 91 ALA A N 1
ATOM 511 C CA . ALA A 1 91 ? 4.328 -4.703 -23.005 1.00 85.56 91 ALA A CA 1
ATOM 512 C C . ALA A 1 91 ? 5.489 -3.776 -23.355 1.00 85.56 91 ALA A C 1
ATOM 514 O O . ALA A 1 91 ? 5.990 -3.060 -22.495 1.00 85.56 91 ALA A O 1
ATOM 515 N N . SER A 1 92 ? 5.883 -3.742 -24.624 1.00 85.31 92 SER A N 1
ATOM 516 C CA . SER A 1 92 ? 6.779 -2.704 -25.128 1.00 85.31 92 SER A CA 1
ATOM 517 C C . SER A 1 92 ? 6.155 -2.002 -26.322 1.00 85.31 92 SER A C 1
ATOM 519 O O . SER A 1 92 ? 5.923 -2.628 -27.355 1.00 85.31 92 SER A O 1
ATOM 521 N N . ASN A 1 93 ? 5.893 -0.707 -26.178 1.00 84.69 93 ASN A N 1
ATOM 522 C CA . ASN A 1 93 ? 5.588 0.196 -27.275 1.00 84.69 93 ASN A CA 1
ATOM 523 C C . ASN A 1 93 ? 6.819 1.077 -27.506 1.00 84.69 93 ASN A C 1
ATOM 525 O O . ASN A 1 93 ? 7.130 1.898 -26.654 1.00 84.69 93 ASN A O 1
ATOM 529 N N . GLY A 1 94 ? 7.554 0.868 -28.600 1.00 79.06 94 GLY A N 1
ATOM 530 C CA . GLY A 1 94 ? 8.672 1.741 -28.976 1.00 79.06 94 GLY A CA 1
ATOM 531 C C . GLY A 1 94 ? 9.860 1.795 -28.002 1.00 79.06 94 GLY A C 1
ATOM 532 O O . GLY A 1 94 ? 10.454 2.850 -27.906 1.00 79.06 94 GLY A O 1
ATOM 533 N N . GLY A 1 95 ? 10.216 0.715 -27.293 1.00 86.00 95 GLY A N 1
ATOM 534 C CA . GLY A 1 95 ? 11.453 0.604 -26.488 1.00 86.00 95 GLY A CA 1
ATOM 535 C C . GLY A 1 95 ? 11.884 -0.855 -26.277 1.00 86.00 95 GLY A C 1
ATOM 536 O O . GLY A 1 95 ? 11.335 -1.753 -26.913 1.00 86.00 95 GLY A O 1
ATOM 537 N N . ALA A 1 96 ? 12.836 -1.148 -25.390 1.00 89.31 96 ALA A N 1
ATOM 538 C CA . ALA A 1 96 ? 13.331 -2.514 -25.168 1.00 89.31 96 ALA A CA 1
ATOM 539 C C . ALA A 1 96 ? 13.096 -3.032 -23.742 1.00 89.31 96 ALA A C 1
ATOM 541 O O . ALA A 1 96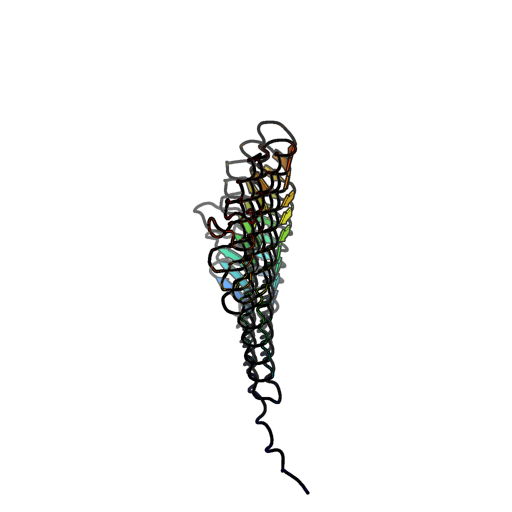 ? 13.586 -2.461 -22.772 1.00 89.31 96 ALA A O 1
ATOM 542 N N . VAL A 1 97 ? 12.409 -4.168 -23.610 1.00 89.94 97 VAL A N 1
ATOM 543 C CA . VAL A 1 97 ? 12.292 -4.914 -22.347 1.00 89.94 97 VAL A CA 1
ATOM 544 C C . VAL A 1 97 ? 13.145 -6.179 -22.434 1.00 89.94 97 VAL A C 1
ATOM 546 O O . VAL A 1 97 ? 12.890 -7.033 -23.277 1.00 89.94 97 VAL A O 1
ATOM 549 N N . THR A 1 98 ? 14.131 -6.336 -21.554 1.00 91.38 98 THR A N 1
ATOM 550 C CA . THR A 1 98 ? 15.007 -7.518 -21.489 1.00 91.38 98 THR A CA 1
ATOM 551 C C . THR A 1 98 ? 14.898 -8.194 -20.122 1.00 91.38 98 THR A C 1
ATOM 553 O O . THR A 1 98 ? 15.115 -7.560 -19.095 1.00 91.38 98 THR A O 1
ATOM 556 N N . GLY A 1 99 ? 14.560 -9.484 -20.085 1.00 85.75 99 GLY A N 1
ATOM 557 C CA . GLY A 1 99 ? 14.436 -10.273 -18.852 1.00 85.75 99 GLY A CA 1
ATOM 558 C C . GLY A 1 99 ? 13.263 -9.870 -17.950 1.00 85.75 99 GLY A C 1
ATOM 559 O O . GLY A 1 99 ? 13.312 -10.105 -16.745 1.00 85.75 99 GLY A O 1
ATOM 560 N N . GLY A 1 100 ? 12.229 -9.228 -18.503 1.00 90.12 100 GLY A N 1
ATOM 561 C CA . GLY A 1 100 ? 11.058 -8.798 -17.735 1.00 90.12 100 GLY A CA 1
ATOM 562 C C . GLY A 1 100 ? 10.222 -9.977 -17.218 1.00 90.12 100 GLY A C 1
ATOM 563 O O . GLY A 1 100 ? 9.987 -10.937 -17.949 1.00 90.12 100 GLY A O 1
ATOM 564 N N . THR A 1 101 ? 9.720 -9.900 -15.987 1.00 93.50 101 THR A N 1
ATOM 565 C CA . THR A 1 101 ? 8.814 -10.900 -15.399 1.00 93.50 101 THR A CA 1
ATOM 566 C C . THR A 1 101 ? 7.575 -10.228 -14.815 1.00 93.50 101 THR A C 1
ATOM 568 O O . THR A 1 101 ? 7.690 -9.376 -13.944 1.00 93.50 101 THR A O 1
ATOM 571 N N . ALA A 1 102 ? 6.383 -10.639 -15.242 1.00 93.50 102 ALA A N 1
ATOM 572 C CA . ALA A 1 102 ? 5.112 -10.203 -14.670 1.00 93.50 102 ALA A CA 1
ATOM 573 C C . ALA A 1 102 ? 4.314 -11.414 -14.172 1.00 93.50 102 ALA A C 1
ATOM 575 O O . ALA A 1 102 ? 4.068 -12.346 -14.941 1.00 93.50 102 ALA A O 1
ATOM 576 N N . THR A 1 103 ? 3.887 -11.404 -12.909 1.00 95.62 103 THR A N 1
ATOM 577 C CA . THR A 1 103 ? 3.067 -12.473 -12.314 1.00 95.62 103 THR A CA 1
ATOM 578 C C . THR A 1 103 ? 1.848 -11.896 -11.605 1.00 95.62 103 THR A C 1
ATOM 580 O O . THR A 1 103 ? 1.985 -11.147 -10.645 1.00 95.62 103 THR A O 1
ATOM 583 N N . GLY A 1 104 ? 0.646 -12.234 -12.063 1.00 94.19 104 GLY A N 1
ATOM 584 C CA . GLY A 1 104 ? -0.589 -11.824 -11.403 1.00 94.19 104 GLY A CA 1
ATOM 585 C C . GLY A 1 104 ? -0.764 -12.546 -10.067 1.00 94.19 104 GLY A C 1
ATOM 586 O O . GLY A 1 104 ? -0.357 -13.699 -9.919 1.00 94.19 104 GLY A O 1
ATOM 587 N N . GLY A 1 105 ? -1.381 -11.883 -9.094 1.00 97.00 105 GLY A N 1
ATOM 588 C CA . GLY A 1 105 ? -1.647 -12.462 -7.781 1.00 97.00 105 GLY A CA 1
ATOM 589 C C . GLY A 1 105 ? -2.723 -13.545 -7.826 1.00 97.00 105 GLY A C 1
ATOM 590 O O . GLY A 1 105 ? -3.610 -13.514 -8.675 1.00 97.00 105 GLY A O 1
ATOM 591 N N . ALA A 1 106 ? -2.683 -14.516 -6.919 1.00 96.31 106 ALA A N 1
ATOM 592 C CA . ALA A 1 106 ? -3.760 -15.501 -6.815 1.00 96.31 106 ALA A CA 1
ATOM 593 C C . ALA A 1 106 ? -5.051 -14.863 -6.271 1.00 96.31 106 ALA A C 1
ATOM 595 O O . ALA A 1 106 ? -4.994 -13.952 -5.448 1.00 96.31 106 ALA A O 1
ATOM 596 N N . GLY A 1 107 ? -6.209 -15.355 -6.704 1.00 96.12 107 GLY A N 1
ATOM 597 C CA . GLY A 1 107 ? -7.490 -15.043 -6.081 1.00 96.12 107 GLY A CA 1
ATOM 598 C C . GLY A 1 107 ? -7.625 -15.702 -4.708 1.00 96.12 107 GLY A C 1
ATOM 599 O O . GLY A 1 107 ? -7.082 -16.780 -4.464 1.00 96.12 107 GLY A O 1
ATOM 600 N N . GLY A 1 108 ? -8.360 -15.055 -3.809 1.00 96.81 108 GLY A N 1
ATOM 601 C CA . GLY A 1 108 ? -8.607 -15.535 -2.456 1.00 96.81 108 GLY A CA 1
ATOM 602 C C . GLY A 1 108 ? -9.658 -16.641 -2.397 1.00 96.81 108 GLY A C 1
ATOM 603 O O . GLY A 1 108 ? -10.500 -16.786 -3.281 1.00 96.81 108 GLY A O 1
ATOM 604 N N . THR A 1 109 ? -9.639 -17.437 -1.336 1.00 95.44 109 THR A N 1
ATOM 605 C CA . THR A 1 109 ? -10.623 -18.508 -1.129 1.00 95.44 109 THR A CA 1
ATOM 606 C C . THR A 1 109 ? -11.953 -17.952 -0.617 1.00 95.44 109 THR A C 1
ATOM 608 O O . THR A 1 109 ? -11.948 -17.071 0.240 1.00 95.44 109 THR A O 1
ATOM 611 N N . GLY A 1 110 ? -13.082 -18.494 -1.071 1.00 95.12 110 GLY A N 1
ATOM 612 C CA . GLY A 1 110 ? -14.398 -18.262 -0.467 1.00 95.12 110 GLY A CA 1
ATOM 613 C C . GLY A 1 110 ? -14.919 -19.518 0.222 1.00 95.12 110 GLY A C 1
ATOM 614 O O . GLY A 1 110 ? -14.964 -20.575 -0.407 1.00 95.12 110 GLY A O 1
ATOM 615 N N . SER A 1 111 ? -15.334 -19.421 1.485 1.00 94.00 111 SER A N 1
ATOM 616 C CA . SER A 1 111 ? -15.905 -20.544 2.239 1.00 94.00 111 SER A CA 1
ATOM 617 C C . SER A 1 111 ? -17.120 -20.145 3.073 1.00 94.00 111 SER A C 1
ATOM 619 O O . SER A 1 111 ? -17.232 -19.002 3.517 1.00 94.00 111 SER A O 1
ATOM 621 N N . ASP A 1 112 ? -18.029 -21.094 3.306 1.00 93.62 112 ASP A N 1
ATOM 622 C CA . ASP A 1 112 ? -19.223 -20.933 4.153 1.00 93.62 112 ASP A CA 1
ATOM 623 C C . ASP A 1 112 ? -20.054 -19.694 3.757 1.00 93.62 112 ASP A C 1
ATOM 625 O O . ASP A 1 112 ? -20.344 -18.811 4.563 1.00 93.62 112 ASP A O 1
ATOM 629 N N . GLY A 1 113 ? -20.360 -19.567 2.464 1.00 91.62 113 GLY A N 1
ATOM 630 C CA . GLY A 1 113 ? -21.054 -18.403 1.896 1.00 91.62 113 GLY A CA 1
ATOM 631 C C . GLY A 1 113 ? -20.205 -17.131 1.747 1.00 91.62 113 GLY A C 1
ATOM 632 O O . GLY A 1 113 ? -20.718 -16.111 1.296 1.00 91.62 113 GLY A O 1
ATOM 633 N N . GLY A 1 114 ? -18.922 -17.158 2.118 1.00 97.00 114 GLY A N 1
ATOM 634 C CA . GLY A 1 114 ? -17.990 -16.044 1.931 1.00 97.00 114 GLY A CA 1
ATOM 635 C C . GLY A 1 114 ? -17.467 -15.906 0.495 1.00 97.00 114 GLY A C 1
ATOM 636 O O . GLY A 1 114 ? -17.508 -16.851 -0.297 1.00 97.00 114 GLY A O 1
ATOM 637 N N . THR A 1 115 ? -16.946 -14.722 0.164 1.00 97.69 115 THR A N 1
ATOM 638 C CA . THR A 1 115 ? -16.380 -14.391 -1.157 1.00 97.69 115 THR A CA 1
ATOM 639 C C . THR A 1 115 ? -14.904 -14.023 -1.043 1.00 97.69 115 THR A C 1
ATOM 641 O O . THR A 1 115 ? -14.560 -13.068 -0.356 1.00 97.69 115 THR A O 1
ATOM 644 N N . GLY A 1 116 ? -14.022 -14.756 -1.718 1.00 97.75 116 GLY A N 1
ATOM 645 C CA . GLY A 1 116 ? -12.598 -14.430 -1.782 1.00 97.75 116 GLY A CA 1
ATOM 646 C C . GLY A 1 116 ? -12.314 -13.187 -2.631 1.00 97.75 116 GLY A C 1
ATOM 647 O O . GLY A 1 116 ? -12.973 -12.951 -3.642 1.00 97.75 116 GLY A O 1
ATOM 648 N N . GLY A 1 117 ? -11.307 -12.408 -2.238 1.00 98.06 117 GLY A N 1
ATOM 649 C CA . GLY A 1 117 ? -10.873 -11.210 -2.956 1.00 98.06 117 GLY A CA 1
ATOM 650 C C . GLY A 1 117 ? -10.129 -11.532 -4.251 1.00 98.06 117 GLY A C 1
ATOM 651 O O . GLY A 1 117 ? -9.587 -12.626 -4.424 1.00 98.06 117 GLY A O 1
ATOM 652 N N . THR A 1 118 ? -10.071 -10.586 -5.184 1.00 97.94 118 THR A N 1
ATOM 653 C CA . THR A 1 118 ? -9.327 -10.783 -6.438 1.00 97.94 118 THR A CA 1
ATOM 654 C C . THR A 1 118 ? -7.824 -10.658 -6.213 1.00 97.94 118 THR A C 1
ATOM 656 O O . THR A 1 118 ? -7.386 -9.816 -5.431 1.00 97.94 118 THR A O 1
ATOM 659 N N . GLY A 1 119 ? -7.021 -11.432 -6.938 1.00 97.88 119 GLY A N 1
ATOM 660 C CA . GLY A 1 119 ? -5.577 -11.229 -7.000 1.00 97.88 119 GLY A CA 1
ATOM 661 C C . GLY A 1 119 ? -5.203 -9.946 -7.747 1.00 97.88 119 GLY A C 1
ATOM 662 O O . GLY A 1 119 ? -5.866 -9.553 -8.707 1.00 97.88 119 GLY A O 1
ATOM 663 N N . GLY A 1 120 ? -4.127 -9.296 -7.316 1.00 98.00 120 GLY A N 1
ATOM 664 C CA . GLY A 1 120 ? -3.624 -8.058 -7.897 1.00 98.00 120 GLY A CA 1
ATOM 665 C C . GLY A 1 120 ? -2.989 -8.256 -9.272 1.00 98.00 120 GLY A C 1
ATOM 666 O O . GLY A 1 120 ? -2.459 -9.321 -9.595 1.00 98.00 120 GLY A O 1
ATOM 667 N N . SER A 1 121 ? -3.018 -7.220 -10.106 1.00 97.12 121 SER A N 1
ATOM 668 C CA . SER A 1 121 ? -2.379 -7.247 -11.425 1.00 97.12 121 SER A CA 1
ATOM 669 C C . SER A 1 121 ? -0.874 -6.986 -11.354 1.00 97.12 121 SER A C 1
ATOM 671 O O . SER A 1 121 ? -0.430 -6.207 -10.518 1.00 97.12 121 SER A O 1
ATOM 673 N N . ALA A 1 122 ? -0.109 -7.532 -12.295 1.00 97.00 122 ALA A N 1
ATOM 674 C CA . ALA A 1 122 ? 1.300 -7.232 -12.515 1.00 97.00 122 ALA A CA 1
ATOM 675 C C . ALA A 1 122 ? 1.546 -6.675 -13.921 1.00 97.00 122 ALA A C 1
ATOM 677 O O . ALA A 1 122 ? 1.085 -7.240 -14.914 1.00 97.00 122 ALA A O 1
ATOM 678 N N . ASN A 1 123 ? 2.321 -5.600 -14.019 1.00 95.50 123 ASN A N 1
ATOM 679 C CA . ASN A 1 123 ? 2.734 -5.011 -15.287 1.00 95.50 123 ASN A CA 1
ATOM 680 C C . ASN A 1 123 ? 4.244 -4.761 -15.306 1.00 95.50 123 ASN A C 1
ATOM 682 O O . ASN A 1 123 ? 4.785 -4.147 -14.391 1.00 95.50 123 ASN A O 1
ATOM 686 N N . VAL A 1 124 ? 4.904 -5.198 -16.375 1.00 94.88 124 VAL A N 1
ATOM 687 C CA . VAL A 1 124 ? 6.222 -4.694 -16.764 1.00 94.88 124 VAL A CA 1
ATOM 688 C C . VAL A 1 124 ? 6.077 -4.081 -18.143 1.00 94.88 124 VAL A C 1
ATOM 690 O O . VAL A 1 124 ? 5.730 -4.787 -19.091 1.00 94.88 124 VAL A O 1
ATOM 693 N N . GLY A 1 125 ? 6.325 -2.787 -18.305 1.00 91.00 125 GLY A N 1
ATOM 694 C CA . GLY A 1 125 ? 6.146 -2.237 -19.636 1.00 91.00 125 GLY A CA 1
ATOM 695 C C . GLY A 1 125 ? 6.699 -0.866 -19.928 1.00 91.00 125 GLY A C 1
ATOM 696 O O . GLY A 1 125 ? 6.925 -0.034 -19.057 1.00 91.00 125 GLY A O 1
ATOM 697 N N . ILE A 1 126 ? 6.907 -0.652 -21.219 1.00 88.69 126 ILE A N 1
ATOM 698 C CA . ILE A 1 126 ? 7.356 0.606 -21.789 1.00 88.69 126 ILE A CA 1
ATOM 699 C C . ILE A 1 126 ? 6.235 1.153 -22.651 1.00 88.69 126 ILE A C 1
ATOM 701 O O . ILE A 1 126 ? 5.766 0.481 -23.572 1.00 88.69 126 ILE A O 1
ATOM 705 N N . ASN A 1 127 ? 5.857 2.399 -22.385 1.00 84.62 127 ASN A N 1
ATOM 706 C CA . ASN A 1 127 ? 5.140 3.215 -23.348 1.00 84.62 127 ASN A CA 1
ATOM 707 C C . ASN A 1 127 ? 6.094 4.309 -23.861 1.00 84.62 127 ASN A C 1
ATOM 709 O O . ASN A 1 127 ? 6.255 5.374 -23.261 1.00 84.62 127 ASN A O 1
ATOM 713 N N . GLY A 1 128 ? 6.822 3.986 -24.921 1.00 73.31 128 GLY A N 1
ATOM 714 C CA . GLY A 1 128 ? 7.823 4.809 -25.594 1.00 73.31 128 GLY A CA 1
ATOM 715 C C . GLY A 1 128 ? 7.372 5.192 -27.001 1.00 73.31 128 GLY A C 1
ATOM 716 O O . GLY A 1 128 ? 6.381 4.677 -27.522 1.00 73.31 128 GLY A O 1
ATOM 717 N N . ILE A 1 129 ? 8.084 6.146 -27.599 1.00 68.94 129 ILE A N 1
ATOM 718 C CA . ILE A 1 129 ? 7.746 6.688 -28.926 1.00 68.94 129 ILE A CA 1
ATOM 719 C C . ILE A 1 129 ? 8.919 6.537 -29.910 1.00 68.94 129 ILE A C 1
ATOM 721 O O . ILE A 1 129 ? 8.686 6.504 -31.117 1.00 68.94 129 ILE A O 1
ATOM 725 N N . ASP A 1 130 ? 10.165 6.412 -29.429 1.00 74.31 130 ASP A N 1
ATOM 726 C CA . ASP A 1 130 ? 11.370 6.550 -30.265 1.00 74.31 130 ASP A CA 1
ATOM 727 C C . ASP A 1 130 ? 12.382 5.390 -30.210 1.00 74.31 130 ASP A C 1
ATOM 729 O O . ASP A 1 130 ? 13.337 5.389 -30.987 1.00 74.31 130 ASP A O 1
ATOM 733 N N . GLY A 1 131 ? 12.177 4.379 -29.365 1.00 77.06 131 GLY A N 1
ATOM 734 C CA . GLY A 1 131 ? 13.025 3.184 -29.293 1.00 77.06 131 GLY A CA 1
ATOM 735 C C . GLY A 1 131 ? 14.131 3.244 -28.241 1.00 77.06 131 GLY A C 1
ATOM 736 O O . GLY A 1 131 ? 14.803 2.234 -28.036 1.00 77.06 131 GLY A O 1
ATOM 737 N N . SER A 1 132 ? 14.359 4.393 -27.601 1.00 83.94 132 SER A N 1
ATOM 738 C CA . SER A 1 132 ? 15.521 4.616 -26.726 1.00 83.94 132 SER A CA 1
ATOM 739 C C . SER A 1 132 ? 15.323 4.167 -25.277 1.00 83.94 132 SER A C 1
ATOM 741 O O . SER A 1 132 ? 16.282 4.111 -24.506 1.00 83.94 132 SER A O 1
ATOM 743 N N . GLU A 1 133 ? 14.093 3.860 -24.882 1.00 88.69 133 GLU A N 1
ATOM 744 C CA . GLU A 1 133 ? 13.753 3.441 -23.530 1.00 88.69 133 GLU A CA 1
ATOM 745 C C . GLU A 1 133 ? 14.128 1.987 -23.260 1.00 88.69 133 GLU A C 1
ATOM 747 O O . GLU A 1 133 ? 13.942 1.117 -24.115 1.00 88.69 133 GLU A O 1
ATOM 752 N N . THR A 1 134 ? 14.578 1.694 -22.037 1.00 91.94 134 THR A N 1
ATOM 753 C CA . THR A 1 134 ? 14.930 0.321 -21.654 1.00 91.94 134 THR A CA 1
ATOM 754 C C . THR A 1 134 ? 14.405 -0.080 -20.280 1.00 91.94 134 THR A C 1
ATOM 756 O O . THR A 1 134 ? 14.429 0.697 -19.327 1.00 91.94 134 THR A O 1
ATOM 759 N N . ILE A 1 135 ? 13.957 -1.330 -20.172 1.00 93.94 135 ILE A N 1
ATOM 760 C CA . ILE A 1 135 ? 13.746 -2.035 -18.907 1.00 93.94 135 ILE A CA 1
ATOM 761 C C . ILE A 1 135 ? 14.585 -3.310 -18.953 1.00 93.94 135 ILE A C 1
ATOM 763 O O . ILE A 1 135 ? 14.362 -4.155 -19.818 1.00 93.94 135 ILE A O 1
ATOM 767 N N . THR A 1 136 ? 15.504 -3.482 -18.006 1.00 95.19 136 THR A N 1
ATOM 768 C CA . THR A 1 136 ? 16.338 -4.686 -17.885 1.00 95.19 136 THR A CA 1
ATOM 769 C C . THR A 1 136 ? 16.123 -5.329 -16.517 1.00 95.19 136 THR A C 1
ATOM 771 O O . THR A 1 136 ? 16.342 -4.688 -15.496 1.00 95.19 136 THR A O 1
ATOM 774 N N . GLY A 1 137 ? 15.672 -6.585 -16.480 1.00 91.44 137 GLY A N 1
ATOM 775 C CA . GLY A 1 137 ? 15.462 -7.327 -15.228 1.00 91.44 137 GLY A CA 1
ATOM 776 C C . GLY A 1 137 ? 14.269 -6.854 -14.384 1.00 91.44 137 GLY A C 1
ATOM 777 O O . GLY A 1 137 ? 14.228 -7.102 -13.182 1.00 91.44 137 GLY A O 1
ATOM 778 N N . GLY A 1 138 ? 13.296 -6.157 -14.981 1.00 96.44 138 GLY A N 1
ATOM 779 C CA . GLY A 1 138 ? 12.103 -5.684 -14.271 1.00 96.44 138 GLY A CA 1
ATOM 780 C C . GLY A 1 138 ? 11.170 -6.829 -13.861 1.00 96.44 138 GLY A C 1
ATOM 781 O O . GLY A 1 138 ? 10.718 -7.590 -14.713 1.00 96.44 138 GLY A O 1
ATOM 782 N N . THR A 1 139 ? 10.839 -6.926 -12.576 1.00 98.00 139 THR A N 1
ATOM 783 C CA . THR A 1 139 ? 9.938 -7.933 -12.002 1.00 98.00 139 THR A CA 1
ATOM 784 C C . THR A 1 139 ? 8.735 -7.263 -11.343 1.00 98.00 139 THR A C 1
ATOM 786 O O . THR A 1 139 ? 8.899 -6.452 -10.439 1.00 98.00 139 THR A O 1
ATOM 789 N N . ALA A 1 140 ? 7.521 -7.629 -11.751 1.00 98.25 140 ALA A N 1
ATOM 790 C CA . ALA A 1 140 ? 6.269 -7.204 -11.131 1.00 98.25 140 ALA A CA 1
ATOM 791 C C . ALA A 1 140 ? 5.458 -8.423 -10.665 1.00 98.25 140 ALA A C 1
ATOM 793 O O . ALA A 1 140 ? 5.200 -9.334 -11.454 1.00 98.25 140 ALA A O 1
ATOM 794 N N . THR A 1 141 ? 5.023 -8.431 -9.405 1.00 98.56 141 THR A N 1
ATOM 795 C CA . THR A 1 141 ? 4.177 -9.489 -8.829 1.00 98.56 141 THR A CA 1
ATOM 796 C C . THR A 1 141 ? 2.971 -8.884 -8.119 1.00 98.56 141 THR A C 1
ATOM 798 O O . THR A 1 141 ? 3.129 -8.175 -7.132 1.00 98.56 141 THR A O 1
ATOM 801 N N . GLY A 1 142 ? 1.761 -9.143 -8.609 1.00 98.38 142 GLY A N 1
ATOM 802 C CA . GLY A 1 142 ? 0.542 -8.701 -7.934 1.00 98.38 142 GLY A CA 1
ATOM 803 C C . GLY A 1 142 ? 0.331 -9.446 -6.614 1.00 98.38 142 GLY A C 1
ATOM 804 O O . GLY A 1 142 ? 0.684 -10.621 -6.498 1.00 98.38 142 GLY A O 1
ATOM 805 N N . GLY A 1 143 ? -0.257 -8.780 -5.624 1.00 98.56 143 GLY A N 1
ATOM 806 C CA . GLY A 1 143 ? -0.562 -9.383 -4.328 1.00 98.56 143 GLY A CA 1
ATOM 807 C C . GLY A 1 143 ? -1.703 -10.395 -4.407 1.00 98.56 143 GLY A C 1
ATOM 808 O O . GLY A 1 143 ? -2.560 -10.316 -5.286 1.00 98.56 143 GLY A O 1
ATOM 809 N N . ALA A 1 144 ? -1.748 -11.361 -3.494 1.00 98.62 144 ALA A N 1
ATOM 810 C CA . ALA A 1 144 ? -2.864 -12.301 -3.426 1.00 98.62 144 ALA A CA 1
ATOM 811 C C . ALA A 1 144 ? -4.137 -11.619 -2.899 1.00 98.62 144 ALA A C 1
ATOM 813 O O . ALA A 1 144 ? -4.068 -10.731 -2.050 1.00 98.62 144 ALA A O 1
ATOM 814 N N . GLY A 1 145 ? -5.301 -12.057 -3.375 1.00 98.44 145 GLY A N 1
ATOM 815 C CA . GLY A 1 145 ? -6.582 -11.716 -2.765 1.00 98.44 145 GLY A CA 1
ATOM 816 C C . GLY A 1 145 ? -6.753 -12.402 -1.407 1.00 98.44 145 GLY A C 1
ATOM 817 O O . GLY A 1 145 ? -6.285 -13.522 -1.197 1.00 98.44 145 GLY A O 1
ATOM 818 N N . GLY A 1 146 ? -7.432 -11.734 -0.482 1.00 98.56 146 GLY A N 1
ATOM 819 C CA . GLY A 1 146 ? -7.743 -12.260 0.841 1.00 98.56 146 GLY A CA 1
ATOM 820 C C . GLY A 1 146 ? -8.900 -13.258 0.826 1.00 98.56 146 GLY A C 1
ATOM 821 O O . GLY A 1 146 ? -9.706 -13.297 -0.103 1.00 98.56 146 GLY A O 1
ATOM 822 N N . ALA A 1 147 ? -9.005 -14.084 1.864 1.00 98.50 147 ALA A N 1
ATOM 823 C CA . ALA A 1 147 ? -10.101 -15.042 1.995 1.00 98.50 147 ALA A CA 1
ATOM 824 C C . ALA A 1 147 ? -11.412 -14.368 2.438 1.00 98.50 147 ALA A C 1
ATOM 826 O O . ALA A 1 147 ? -11.381 -13.438 3.242 1.00 98.50 147 ALA A O 1
ATOM 827 N N . GLY A 1 148 ? -12.552 -14.877 1.971 1.00 98.12 148 GLY A N 1
ATOM 828 C CA . GLY A 1 148 ? -13.879 -14.570 2.509 1.00 98.12 148 GLY A CA 1
ATOM 829 C C . GLY A 1 148 ? -14.482 -15.797 3.185 1.00 98.12 148 GLY A C 1
ATOM 830 O O . GLY A 1 148 ? -14.623 -16.838 2.547 1.00 98.12 148 GLY A O 1
ATOM 831 N N . ILE A 1 149 ? -14.835 -15.689 4.466 1.00 97.75 149 ILE A N 1
ATOM 832 C CA . ILE A 1 149 ? -15.271 -16.815 5.308 1.00 97.75 149 ILE A CA 1
ATOM 833 C C . ILE A 1 149 ? -16.588 -16.462 6.002 1.00 97.75 149 ILE A C 1
ATOM 835 O O . ILE A 1 149 ? -16.733 -15.347 6.506 1.00 97.75 149 ILE A O 1
ATOM 839 N N . ALA A 1 150 ? -17.529 -17.408 6.085 1.00 96.25 150 ALA A N 1
ATOM 840 C CA . ALA A 1 150 ? -18.779 -17.256 6.841 1.00 96.25 150 ALA A CA 1
ATOM 841 C C . ALA A 1 150 ? -19.546 -15.976 6.444 1.00 96.25 150 ALA A C 1
ATOM 843 O O . ALA A 1 150 ? -19.801 -15.093 7.263 1.00 96.25 150 ALA A O 1
ATOM 844 N N . GLY A 1 151 ? -19.821 -15.821 5.148 1.00 95.75 151 GLY A N 1
ATOM 845 C CA . GLY A 1 151 ? -20.447 -14.620 4.579 1.00 95.75 151 GLY A CA 1
ATOM 846 C C . GLY A 1 151 ? -19.548 -13.377 4.493 1.00 95.75 151 GLY A C 1
ATOM 847 O O . GLY A 1 151 ? -20.011 -12.335 4.042 1.00 95.75 151 GLY A O 1
ATOM 848 N N . GLY A 1 152 ? -18.282 -13.454 4.918 1.00 98.12 152 GLY A N 1
ATOM 849 C CA . GLY A 1 152 ? -17.309 -12.366 4.780 1.00 98.12 152 GLY A CA 1
ATOM 850 C C . GLY A 1 152 ? -16.759 -12.201 3.358 1.00 98.12 152 GLY A C 1
ATOM 851 O O . GLY A 1 152 ? -16.826 -13.121 2.537 1.00 98.12 152 GLY A O 1
ATOM 852 N N . ILE A 1 153 ? -16.176 -11.031 3.084 1.00 98.56 153 ILE A N 1
ATOM 853 C CA . ILE A 1 153 ? -15.589 -10.653 1.790 1.00 98.56 153 ILE A CA 1
ATOM 854 C C . ILE A 1 153 ? -14.085 -10.424 1.962 1.00 98.56 153 ILE A C 1
ATOM 856 O O . ILE A 1 153 ? -13.667 -9.554 2.718 1.00 98.56 153 ILE A O 1
ATOM 860 N N . GLY A 1 154 ? -13.251 -11.187 1.265 1.00 98.44 154 GLY A N 1
ATOM 861 C CA . GLY A 1 154 ? -11.809 -10.966 1.250 1.00 98.44 154 GLY A CA 1
ATOM 862 C C . GLY A 1 154 ? -11.422 -9.691 0.499 1.00 98.44 154 GLY A C 1
ATOM 863 O O . GLY A 1 154 ? -12.021 -9.359 -0.522 1.00 98.44 154 GLY A O 1
ATOM 864 N N . GLY A 1 155 ? -10.394 -8.997 0.983 1.00 98.69 155 GLY A N 1
ATOM 865 C CA . GLY A 1 155 ? -9.842 -7.816 0.326 1.00 98.69 155 GLY A CA 1
ATOM 866 C C . GLY A 1 155 ? -9.087 -8.170 -0.951 1.00 98.69 155 GLY A C 1
ATOM 867 O O . GLY A 1 155 ? -8.555 -9.272 -1.096 1.00 98.69 155 GLY A O 1
ATOM 868 N N . ASN A 1 156 ? -9.005 -7.237 -1.891 1.00 98.69 156 ASN A N 1
ATOM 869 C CA . ASN A 1 156 ? -8.259 -7.458 -3.126 1.00 98.69 156 ASN A CA 1
ATOM 870 C C . ASN A 1 156 ? -6.750 -7.368 -2.879 1.00 98.69 156 ASN A C 1
ATOM 872 O O . ASN A 1 156 ? -6.288 -6.578 -2.056 1.00 98.69 156 ASN A O 1
ATOM 876 N N . GLY A 1 157 ? -5.974 -8.153 -3.621 1.00 98.62 157 GLY A N 1
ATOM 877 C CA . GLY A 1 157 ? -4.529 -7.990 -3.687 1.00 98.62 157 GLY A CA 1
ATOM 878 C C . GLY A 1 157 ? -4.147 -6.708 -4.426 1.00 98.62 157 GLY A C 1
ATOM 879 O O . GLY A 1 157 ? -4.780 -6.326 -5.411 1.00 98.62 157 GLY A O 1
ATOM 880 N N . GLY A 1 158 ? -3.094 -6.051 -3.959 1.00 98.62 158 GLY A N 1
ATOM 881 C CA . GLY A 1 158 ? -2.542 -4.843 -4.548 1.00 98.62 158 GLY A CA 1
ATOM 882 C C . GLY A 1 158 ? -1.842 -5.108 -5.877 1.00 98.62 158 GLY A C 1
ATOM 883 O O . GLY A 1 158 ? -1.298 -6.188 -6.124 1.00 98.62 158 GLY A O 1
ATOM 884 N N . ALA A 1 159 ? -1.856 -4.115 -6.761 1.00 98.56 159 ALA A N 1
ATOM 885 C CA . ALA A 1 159 ? -1.173 -4.211 -8.044 1.00 98.56 159 ALA A CA 1
ATOM 886 C C . ALA A 1 159 ? 0.352 -4.057 -7.897 1.00 98.56 159 ALA A C 1
ATOM 888 O O . ALA A 1 159 ? 0.850 -3.503 -6.918 1.00 98.56 159 ALA A O 1
ATOM 889 N N . ALA A 1 160 ? 1.092 -4.515 -8.903 1.00 98.50 160 ALA A N 1
ATOM 890 C CA . ALA A 1 160 ? 2.516 -4.266 -9.069 1.00 98.50 160 ALA A CA 1
ATOM 891 C C . ALA A 1 160 ? 2.816 -3.733 -10.470 1.00 98.50 160 ALA A C 1
ATOM 893 O O . ALA A 1 160 ? 2.322 -4.267 -11.465 1.00 98.50 160 ALA A O 1
ATOM 894 N N . SER A 1 161 ? 3.659 -2.708 -10.558 1.00 97.88 161 SER A N 1
ATOM 895 C CA . SER A 1 161 ? 4.034 -2.091 -11.827 1.00 97.88 161 SER A CA 1
ATOM 896 C C . SER A 1 161 ? 5.515 -1.739 -11.864 1.00 97.88 161 SER A C 1
ATOM 898 O O . SER A 1 161 ? 6.004 -1.014 -11.004 1.00 97.88 161 SER A O 1
ATOM 900 N N . VAL A 1 162 ? 6.208 -2.191 -12.906 1.00 97.31 162 VAL A N 1
ATOM 901 C CA . VAL A 1 162 ? 7.529 -1.700 -13.308 1.00 97.31 162 VAL A CA 1
ATOM 902 C C . VAL A 1 162 ? 7.364 -1.074 -14.685 1.00 97.31 162 VAL A C 1
ATOM 904 O O . VAL A 1 162 ? 7.294 -1.786 -15.686 1.00 97.31 162 VAL A O 1
ATOM 907 N N . ALA A 1 163 ? 7.224 0.247 -14.737 1.00 92.50 163 ALA A N 1
ATOM 908 C CA . ALA A 1 163 ? 6.762 0.907 -15.951 1.00 92.50 163 ALA A CA 1
ATOM 909 C C . ALA A 1 163 ? 7.547 2.166 -16.303 1.00 92.50 163 ALA A C 1
ATOM 911 O O . ALA A 1 163 ? 7.777 3.031 -15.462 1.00 92.50 163 ALA A O 1
ATOM 912 N N . ARG A 1 164 ? 7.869 2.308 -17.588 1.00 85.00 164 ARG A N 1
ATOM 913 C CA . ARG A 1 164 ? 8.267 3.592 -18.165 1.00 85.00 164 ARG A CA 1
ATOM 914 C C . ARG A 1 164 ? 7.018 4.286 -18.703 1.00 85.00 164 ARG A C 1
ATOM 916 O O . ARG A 1 164 ? 6.418 3.815 -19.674 1.00 85.00 164 ARG A O 1
ATOM 923 N N . GLU A 1 165 ? 6.655 5.411 -18.095 1.00 80.19 165 GLU A N 1
ATOM 924 C CA . GLU A 1 165 ? 5.514 6.246 -18.481 1.00 80.19 165 GLU A CA 1
ATOM 925 C C . GLU A 1 165 ? 5.916 7.296 -19.528 1.00 80.19 165 GLU A C 1
ATOM 927 O O . GLU A 1 165 ? 7.039 7.796 -19.537 1.00 80.19 165 GLU A O 1
ATOM 932 N N . THR A 1 166 ? 5.023 7.598 -20.473 1.00 65.44 166 THR A N 1
ATOM 933 C CA . THR A 1 166 ? 5.366 8.417 -21.645 1.00 65.44 166 THR A CA 1
ATOM 934 C C . THR A 1 166 ? 5.355 9.910 -21.353 1.00 65.44 166 THR A C 1
ATOM 936 O O . THR A 1 166 ? 4.312 10.461 -21.011 1.00 65.44 166 THR A O 1
ATOM 939 N N . PHE A 1 167 ? 6.461 10.579 -21.677 1.00 62.97 167 PHE A N 1
ATOM 940 C CA . PHE A 1 167 ? 6.503 12.004 -22.013 1.00 62.97 167 PHE A CA 1
ATOM 941 C C . PHE A 1 167 ? 7.331 12.219 -23.295 1.00 62.97 167 PHE A C 1
ATOM 943 O O . PHE A 1 167 ? 8.045 11.316 -23.726 1.00 62.97 167 PHE A O 1
ATOM 950 N N . LEU A 1 168 ? 7.193 13.397 -23.923 1.00 58.47 168 LEU A N 1
ATOM 951 C CA . LEU A 1 168 ? 7.659 13.780 -25.277 1.00 58.47 168 LEU A CA 1
ATOM 952 C C . LEU A 1 168 ? 9.175 13.625 -25.560 1.00 58.47 168 LEU A C 1
ATOM 954 O O . LEU A 1 168 ? 9.609 13.948 -26.665 1.00 58.47 168 LEU A O 1
ATOM 958 N N . ASN A 1 169 ? 9.974 13.138 -24.602 1.00 63.38 169 ASN A N 1
ATOM 959 C CA . ASN A 1 169 ? 11.431 13.100 -24.685 1.00 63.38 169 ASN A CA 1
ATOM 960 C C . ASN A 1 169 ? 12.001 11.678 -24.468 1.00 63.38 169 ASN A C 1
ATOM 962 O O . ASN A 1 169 ? 11.502 10.902 -23.648 1.00 63.38 169 ASN A O 1
ATOM 966 N N . SER A 1 170 ? 13.090 11.390 -25.185 1.00 69.31 170 SER A N 1
ATOM 967 C CA . SER A 1 170 ? 13.787 10.100 -25.306 1.00 69.31 170 SER A CA 1
ATOM 968 C C . SER A 1 170 ? 14.646 9.715 -24.086 1.00 69.31 170 SER A C 1
ATOM 970 O O . SER A 1 170 ? 15.330 10.576 -23.528 1.00 69.31 170 SER A O 1
ATOM 972 N N . GLY A 1 171 ? 14.735 8.422 -23.748 1.00 74.31 171 GLY A N 1
ATOM 973 C CA . GLY A 1 171 ? 15.901 7.860 -23.040 1.00 74.31 171 GLY A CA 1
ATOM 974 C C . GLY A 1 171 ? 15.778 7.528 -21.545 1.00 74.31 171 GLY A C 1
ATOM 975 O O . GLY A 1 171 ? 16.752 7.715 -20.827 1.00 74.31 171 GLY A O 1
ATOM 976 N N . GLY A 1 172 ? 14.633 7.052 -21.049 1.00 85.88 172 GLY A N 1
ATOM 977 C CA . GLY A 1 172 ? 14.506 6.555 -19.664 1.00 85.88 172 GLY A CA 1
ATOM 978 C C . GLY A 1 172 ? 14.948 5.092 -19.489 1.00 85.88 172 GLY A C 1
ATOM 979 O O . GLY A 1 172 ? 14.760 4.275 -20.396 1.00 85.88 172 GLY A O 1
ATOM 980 N N . THR A 1 173 ? 15.496 4.741 -18.322 1.00 92.44 173 THR A N 1
ATOM 981 C CA . THR A 1 173 ? 15.961 3.378 -18.015 1.00 92.44 173 THR A CA 1
ATOM 982 C C . THR A 1 173 ? 15.415 2.854 -16.686 1.00 92.44 173 THR A C 1
ATOM 984 O O . THR A 1 173 ? 15.308 3.573 -15.698 1.00 92.44 173 THR A O 1
ATOM 987 N N . ILE A 1 174 ? 15.056 1.574 -16.639 1.00 95.81 174 ILE A N 1
ATOM 988 C CA . ILE A 1 174 ? 14.770 0.872 -15.385 1.00 95.81 174 ILE A CA 1
ATOM 989 C C . ILE A 1 174 ? 15.605 -0.402 -15.352 1.00 95.81 174 ILE A C 1
ATOM 991 O O . ILE A 1 174 ? 15.586 -1.183 -16.304 1.00 95.81 174 ILE A O 1
ATOM 995 N N . THR A 1 175 ? 16.331 -0.629 -14.263 1.00 96.06 175 THR A N 1
ATOM 996 C CA . THR A 1 175 ? 17.225 -1.788 -14.118 1.00 96.06 175 THR A CA 1
ATOM 997 C C . THR A 1 175 ? 17.010 -2.476 -12.781 1.00 96.06 175 THR A C 1
ATOM 999 O O . THR A 1 175 ? 16.887 -1.788 -11.770 1.00 96.06 175 THR A O 1
ATOM 1002 N N . ASP A 1 176 ? 16.990 -3.811 -12.768 1.00 94.25 176 ASP A N 1
ATOM 1003 C CA . ASP A 1 176 ? 16.934 -4.642 -11.553 1.00 94.25 176 ASP A CA 1
ATOM 1004 C C . ASP A 1 176 ? 15.850 -4.182 -10.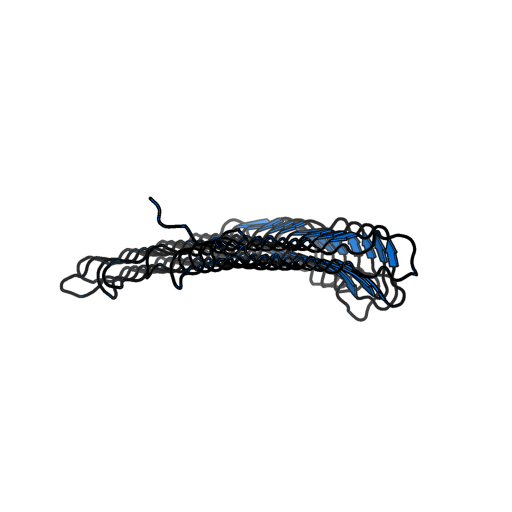558 1.00 94.25 176 ASP A C 1
ATOM 1006 O O . ASP A 1 176 ? 16.066 -4.038 -9.353 1.00 94.25 176 ASP A O 1
ATOM 1010 N N . ALA A 1 177 ? 14.668 -3.886 -11.099 1.00 97.75 177 ALA A N 1
ATOM 1011 C CA . ALA A 1 177 ? 13.536 -3.341 -10.364 1.00 97.75 177 ALA A CA 1
ATOM 1012 C C . ALA A 1 177 ? 12.563 -4.453 -9.968 1.00 97.75 177 ALA A C 1
ATOM 1014 O O . ALA A 1 177 ? 12.118 -5.214 -10.823 1.00 97.75 177 ALA A O 1
ATOM 1015 N N . THR A 1 178 ? 12.187 -4.520 -8.693 1.00 98.62 178 THR A N 1
ATOM 1016 C CA . THR A 1 178 ? 11.208 -5.484 -8.172 1.00 98.62 178 THR A CA 1
ATOM 1017 C C . THR A 1 178 ? 10.029 -4.760 -7.533 1.00 98.62 178 THR A C 1
ATOM 1019 O O . THR A 1 178 ? 10.191 -4.107 -6.510 1.00 98.62 178 THR A O 1
ATOM 1022 N N . ALA A 1 179 ? 8.833 -4.908 -8.097 1.00 98.75 179 ALA A N 1
ATOM 1023 C CA . ALA A 1 179 ? 7.581 -4.418 -7.528 1.00 98.75 179 ALA A CA 1
ATOM 1024 C C . ALA A 1 179 ? 6.708 -5.598 -7.071 1.00 98.75 179 ALA A C 1
ATOM 1026 O O . ALA A 1 179 ? 6.417 -6.492 -7.867 1.00 98.75 179 ALA A O 1
ATOM 1027 N N . THR A 1 180 ? 6.269 -5.609 -5.810 1.00 98.81 180 THR A N 1
ATOM 1028 C CA . THR A 1 180 ? 5.350 -6.627 -5.267 1.00 98.81 180 THR A CA 1
ATOM 1029 C C . THR A 1 180 ? 4.166 -5.975 -4.564 1.00 98.81 180 THR A C 1
ATOM 1031 O O . THR A 1 180 ? 4.340 -5.326 -3.537 1.00 98.81 180 THR A O 1
ATOM 1034 N N . GLY A 1 181 ? 2.962 -6.140 -5.110 1.00 98.69 181 GLY A N 1
ATOM 1035 C CA . GLY A 1 181 ? 1.743 -5.610 -4.505 1.00 98.69 181 GLY A CA 1
ATOM 1036 C C . GLY A 1 181 ? 1.419 -6.307 -3.183 1.00 98.69 181 GLY A C 1
ATOM 1037 O O . GLY A 1 181 ? 1.763 -7.473 -2.980 1.00 98.69 181 GLY A O 1
ATOM 1038 N N . GLY A 1 182 ? 0.753 -5.598 -2.277 1.00 98.75 182 GLY A N 1
ATOM 1039 C CA . GLY A 1 182 ? 0.381 -6.135 -0.972 1.00 98.75 182 GLY A CA 1
ATOM 1040 C C . GLY A 1 182 ? -0.735 -7.174 -1.061 1.00 98.75 182 GLY A C 1
ATOM 1041 O O . GLY A 1 182 ? -1.582 -7.116 -1.946 1.00 98.75 182 GLY A O 1
ATOM 1042 N N . ASN A 1 183 ? -0.788 -8.125 -0.134 1.00 98.81 183 ASN A N 1
ATOM 1043 C CA . ASN A 1 183 ? -1.914 -9.061 -0.074 1.00 98.81 183 ASN A CA 1
ATOM 1044 C C . ASN A 1 183 ? -3.173 -8.373 0.469 1.00 98.81 183 ASN A C 1
ATOM 1046 O O . ASN A 1 183 ? -3.076 -7.520 1.350 1.00 98.81 183 ASN A O 1
ATOM 1050 N N . GLY A 1 184 ? -4.345 -8.778 -0.010 1.00 98.62 184 GLY A N 1
ATOM 1051 C CA . GLY A 1 184 ? -5.617 -8.408 0.603 1.00 98.62 184 GLY A CA 1
ATOM 1052 C C . GLY A 1 184 ? -5.828 -9.111 1.947 1.00 98.62 184 GLY A C 1
ATOM 1053 O O . GLY A 1 184 ? -5.360 -10.231 2.160 1.00 98.62 184 GLY A O 1
ATOM 1054 N N . GLY A 1 185 ? -6.545 -8.454 2.854 1.00 98.69 185 GLY A N 1
ATOM 1055 C CA . GLY A 1 185 ? -6.913 -8.990 4.161 1.00 98.69 185 GLY A CA 1
ATOM 1056 C C . GLY A 1 185 ? -8.095 -9.954 4.094 1.00 98.69 185 GLY A C 1
ATOM 1057 O O . GLY A 1 185 ? -8.854 -9.983 3.124 1.00 98.69 185 GLY A O 1
ATOM 1058 N N . THR A 1 186 ? -8.285 -10.763 5.131 1.00 98.69 186 THR A N 1
ATOM 1059 C CA . THR A 1 186 ? -9.409 -11.707 5.196 1.00 98.69 186 THR A CA 1
ATOM 1060 C C . THR A 1 186 ? -10.683 -11.025 5.690 1.00 98.69 186 THR A C 1
ATOM 1062 O O . THR A 1 186 ? -10.628 -10.292 6.677 1.00 98.69 186 THR A O 1
ATOM 1065 N N . GLY A 1 187 ? -11.828 -11.324 5.080 1.00 98.38 187 GLY A N 1
ATOM 1066 C CA . GLY A 1 187 ? -13.149 -10.982 5.607 1.00 98.38 187 GLY A CA 1
ATOM 1067 C C . GLY A 1 187 ? -13.814 -12.189 6.256 1.00 98.38 187 GLY A C 1
ATOM 1068 O O . GLY A 1 187 ? -13.878 -13.262 5.655 1.00 98.38 187 GLY A O 1
ATOM 1069 N N . THR A 1 188 ? -14.326 -12.033 7.475 1.00 98.00 188 THR A N 1
ATOM 1070 C CA . THR A 1 188 ? -14.965 -13.122 8.234 1.00 98.00 188 THR A CA 1
ATOM 1071 C C . THR A 1 188 ? -16.289 -12.682 8.855 1.00 98.00 188 THR A C 1
ATOM 1073 O O . THR A 1 188 ? -16.427 -11.527 9.258 1.00 98.00 188 THR A O 1
ATOM 1076 N N . ASN A 1 189 ? -17.260 -13.596 8.968 1.00 96.25 189 ASN A N 1
ATOM 1077 C CA . ASN A 1 189 ? -18.543 -13.365 9.653 1.00 96.25 189 ASN A CA 1
ATOM 1078 C C . ASN A 1 189 ? -19.300 -12.119 9.142 1.00 96.25 189 ASN A C 1
ATOM 1080 O O . ASN A 1 189 ? -19.799 -11.321 9.934 1.00 96.25 189 ASN A O 1
ATOM 1084 N N . GLY A 1 190 ? -19.332 -11.918 7.821 1.00 95.38 190 GLY A N 1
ATOM 1085 C CA . GLY A 1 190 ? -19.916 -10.729 7.182 1.00 95.38 190 GLY A CA 1
ATOM 1086 C C . GLY A 1 190 ? -19.005 -9.493 7.126 1.00 95.38 190 GLY A C 1
ATOM 1087 O O . GLY A 1 190 ? -19.432 -8.456 6.623 1.00 95.38 190 GLY A O 1
ATOM 1088 N N . GLY A 1 191 ? -17.774 -9.584 7.635 1.00 97.88 191 GLY A N 1
ATOM 1089 C CA . GLY A 1 191 ? -16.772 -8.518 7.553 1.00 97.88 191 GLY A CA 1
ATOM 1090 C C . GLY A 1 191 ? -16.035 -8.484 6.217 1.00 97.88 191 GLY A C 1
ATOM 1091 O O . GLY A 1 191 ? -16.012 -9.476 5.482 1.00 97.88 191 GLY A O 1
ATOM 1092 N N . THR A 1 192 ? -15.400 -7.348 5.930 1.00 98.50 192 THR A N 1
ATOM 1093 C CA . THR A 1 192 ? -14.646 -7.098 4.693 1.00 98.50 192 THR A CA 1
ATOM 1094 C C . THR A 1 192 ? -13.156 -6.941 4.995 1.00 98.50 192 THR A C 1
ATOM 1096 O O . THR A 1 192 ? -12.751 -6.089 5.779 1.00 98.50 192 THR A O 1
ATOM 1099 N N . GLY A 1 193 ? -12.305 -7.750 4.374 1.00 98.44 193 GLY A N 1
ATOM 1100 C CA . GLY A 1 193 ? -10.861 -7.544 4.431 1.00 98.44 193 GLY A CA 1
ATOM 1101 C C . GLY A 1 193 ? -10.432 -6.284 3.676 1.00 98.44 193 GLY A C 1
ATOM 1102 O O . GLY A 1 193 ? -10.987 -5.954 2.630 1.00 98.44 193 GLY A O 1
ATOM 1103 N N . GLY A 1 194 ? -9.416 -5.593 4.183 1.00 98.69 194 GLY A N 1
ATOM 1104 C CA . GLY A 1 194 ? -8.817 -4.438 3.526 1.00 98.69 194 GLY A CA 1
ATOM 1105 C C . GLY A 1 194 ? -8.038 -4.831 2.273 1.00 98.69 194 GLY A C 1
ATOM 1106 O O . GLY A 1 194 ? -7.500 -5.934 2.171 1.00 98.69 194 GLY A O 1
ATOM 1107 N N . ASN A 1 195 ? -7.950 -3.926 1.304 1.00 98.75 195 ASN A N 1
ATOM 1108 C CA . ASN A 1 195 ? -7.157 -4.163 0.097 1.00 98.75 195 ASN A CA 1
ATOM 1109 C C . ASN A 1 195 ? -5.655 -4.083 0.401 1.00 98.75 195 ASN A C 1
ATOM 1111 O O . ASN A 1 195 ? -5.234 -3.311 1.261 1.00 98.75 195 ASN A O 1
ATOM 1115 N N . GLY A 1 196 ? -4.845 -4.849 -0.324 1.00 98.69 196 GLY A N 1
ATOM 1116 C CA . GLY A 1 196 ? -3.398 -4.666 -0.336 1.00 98.69 196 GLY A CA 1
ATOM 1117 C C . GLY A 1 196 ? -2.990 -3.424 -1.131 1.00 98.69 196 GLY A C 1
ATOM 1118 O O . GLY A 1 196 ? -3.661 -3.047 -2.093 1.00 98.69 196 GLY A O 1
ATOM 1119 N N . GLY A 1 197 ? -1.882 -2.804 -0.739 1.00 98.69 197 GLY A N 1
ATOM 1120 C CA . GLY A 1 197 ? -1.352 -1.600 -1.371 1.00 98.69 197 GLY A CA 1
ATOM 1121 C C . GLY A 1 197 ? -0.630 -1.862 -2.691 1.00 98.69 197 GLY A C 1
ATOM 1122 O O . GLY A 1 197 ? -0.197 -2.981 -2.989 1.00 98.69 197 GLY A O 1
ATOM 1123 N N . LEU A 1 198 ? -0.487 -0.815 -3.495 1.00 98.69 198 LEU A N 1
ATOM 1124 C CA . LEU A 1 198 ? 0.239 -0.829 -4.761 1.00 98.69 198 LEU A CA 1
ATOM 1125 C C . LEU A 1 198 ? 1.751 -0.927 -4.521 1.00 98.69 198 LEU A C 1
ATOM 1127 O O . LEU A 1 198 ? 2.293 -0.293 -3.622 1.00 98.69 198 LEU A O 1
ATOM 1131 N N . ALA A 1 199 ? 2.452 -1.644 -5.396 1.00 98.75 199 ALA A N 1
ATOM 1132 C CA . ALA A 1 199 ? 3.886 -1.471 -5.594 1.00 98.75 199 ALA A CA 1
ATOM 1133 C C . ALA A 1 199 ? 4.174 -0.894 -6.977 1.00 98.75 199 ALA A C 1
ATOM 1135 O O . ALA A 1 199 ? 3.757 -1.458 -7.991 1.00 98.75 199 ALA A O 1
ATOM 1136 N N . LYS A 1 200 ? 4.923 0.205 -7.047 1.00 98.44 200 LYS A N 1
ATOM 1137 C CA . LYS A 1 200 ? 5.249 0.851 -8.318 1.00 98.44 200 LYS A CA 1
ATOM 1138 C C . LYS A 1 200 ? 6.706 1.283 -8.378 1.00 98.44 200 LYS A C 1
ATOM 1140 O O . LYS A 1 200 ? 7.189 1.974 -7.491 1.00 98.44 200 LYS A O 1
ATOM 1145 N N . ILE A 1 201 ? 7.375 0.923 -9.469 1.00 98.44 201 ILE A N 1
ATOM 1146 C CA . ILE A 1 201 ? 8.668 1.475 -9.870 1.00 98.44 201 ILE A CA 1
ATOM 1147 C C . ILE A 1 201 ? 8.490 2.099 -11.248 1.00 98.44 201 ILE A C 1
ATOM 1149 O O . ILE A 1 201 ? 8.049 1.418 -12.179 1.00 98.44 201 ILE A O 1
ATOM 1153 N N . SER A 1 202 ? 8.797 3.388 -11.387 1.00 95.38 202 SER A N 1
ATOM 1154 C CA . SER A 1 202 ? 8.575 4.078 -12.656 1.00 95.38 202 SER A CA 1
ATOM 1155 C C . SER A 1 202 ? 9.557 5.186 -12.987 1.00 95.38 202 SER A C 1
ATOM 1157 O O . SER A 1 202 ? 10.041 5.899 -12.109 1.00 95.38 202 SER A O 1
ATOM 1159 N N . THR A 1 203 ? 9.746 5.381 -14.288 1.00 92.75 203 THR A N 1
ATOM 1160 C CA . THR A 1 203 ? 10.407 6.541 -14.890 1.00 92.75 203 THR A CA 1
ATOM 1161 C C . THR A 1 203 ? 9.443 7.279 -15.812 1.00 92.75 203 THR A C 1
ATOM 1163 O O . THR A 1 203 ? 8.570 6.647 -16.410 1.00 92.75 203 THR A O 1
ATOM 1166 N N . ALA A 1 204 ? 9.580 8.603 -15.930 1.00 86.31 204 ALA A N 1
ATOM 1167 C CA . ALA A 1 204 ? 8.667 9.417 -16.747 1.00 86.31 204 ALA A CA 1
ATOM 1168 C C . ALA A 1 204 ? 9.360 10.313 -17.789 1.00 86.31 204 ALA A C 1
ATOM 1170 O O . ALA A 1 204 ? 8.791 10.570 -18.844 1.00 86.31 204 ALA A O 1
ATOM 1171 N N . GLN A 1 205 ? 10.579 10.796 -17.537 1.00 84.94 205 GLN A N 1
ATOM 1172 C CA . GLN A 1 205 ? 11.226 11.800 -18.399 1.00 84.94 205 GLN A CA 1
ATOM 1173 C C . GLN A 1 205 ? 12.484 11.274 -19.101 1.00 84.94 205 GLN A C 1
ATOM 1175 O O . GLN A 1 205 ? 12.981 10.184 -18.810 1.00 84.94 205 GLN A O 1
ATOM 1180 N N . ALA A 1 206 ? 13.029 12.070 -20.023 1.00 83.81 206 ALA A N 1
ATOM 1181 C CA . ALA A 1 206 ? 14.298 11.767 -20.681 1.00 83.81 206 ALA A CA 1
ATOM 1182 C C . ALA A 1 206 ? 15.430 11.546 -19.675 1.00 83.81 206 ALA A C 1
ATOM 1184 O O . ALA A 1 206 ? 15.505 12.244 -18.663 1.00 83.81 206 ALA A O 1
ATOM 1185 N N . THR A 1 207 ? 16.299 10.575 -19.968 1.00 86.25 207 THR A N 1
ATOM 1186 C CA . THR A 1 207 ? 17.488 10.214 -19.171 1.00 86.25 207 THR A CA 1
ATOM 1187 C C . THR A 1 207 ? 17.219 9.911 -17.696 1.00 86.25 207 THR A C 1
ATOM 1189 O O . THR A 1 207 ? 18.157 9.876 -16.906 1.00 86.25 207 THR A O 1
ATOM 1192 N N . SER A 1 208 ? 15.954 9.704 -17.319 1.00 91.81 208 SER A N 1
ATOM 1193 C CA . SER A 1 208 ? 15.541 9.346 -15.964 1.00 91.81 208 SER A CA 1
ATOM 1194 C C . SER A 1 208 ? 15.784 7.857 -15.702 1.00 91.81 208 SER A C 1
ATOM 1196 O O . SER A 1 208 ? 15.621 7.038 -16.611 1.00 91.81 208 SER A O 1
ATOM 1198 N N . ALA A 1 209 ? 16.192 7.504 -14.485 1.00 94.25 209 ALA A N 1
ATOM 1199 C CA . ALA A 1 209 ? 16.547 6.142 -14.109 1.00 94.25 209 ALA A CA 1
ATOM 1200 C C . ALA A 1 209 ? 15.878 5.714 -12.799 1.00 94.25 209 ALA A C 1
ATOM 1202 O O . ALA A 1 209 ? 15.844 6.468 -11.826 1.00 94.25 209 ALA A O 1
ATOM 1203 N N . ALA A 1 210 ? 15.386 4.477 -12.743 1.00 96.69 210 ALA A N 1
ATOM 1204 C CA . ALA A 1 210 ? 14.877 3.896 -11.503 1.00 96.69 210 ALA A CA 1
ATOM 1205 C C . ALA A 1 210 ? 15.349 2.454 -11.289 1.00 96.69 210 ALA A C 1
ATOM 1207 O O . ALA A 1 210 ? 15.489 1.680 -12.238 1.00 96.69 210 ALA A O 1
ATOM 1208 N N . SER A 1 211 ? 15.573 2.079 -10.032 1.00 97.19 211 SER A N 1
ATOM 1209 C CA . SER A 1 211 ? 15.905 0.707 -9.631 1.00 97.19 211 SER A CA 1
ATOM 1210 C C . SER A 1 211 ? 15.500 0.434 -8.183 1.00 97.19 211 SER A C 1
ATOM 1212 O O . SER A 1 211 ? 15.137 1.349 -7.444 1.00 97.19 211 SER A O 1
ATOM 1214 N N . GLY A 1 212 ? 15.574 -0.828 -7.759 1.00 98.00 212 GLY A N 1
ATOM 1215 C CA . GLY A 1 212 ? 15.346 -1.210 -6.368 1.00 98.00 212 GLY A CA 1
ATOM 1216 C C . GLY A 1 212 ? 14.047 -1.974 -6.147 1.00 98.00 212 GLY A C 1
ATOM 1217 O O . GLY A 1 212 ? 13.592 -2.717 -7.016 1.00 98.00 212 GLY A O 1
ATOM 1218 N N . VAL A 1 213 ? 13.483 -1.846 -4.948 1.00 98.75 213 VAL A N 1
ATOM 1219 C CA . VAL A 1 213 ? 12.436 -2.734 -4.436 1.00 98.75 213 VAL A CA 1
ATOM 1220 C C . VAL A 1 213 ? 11.242 -1.927 -3.922 1.00 98.75 213 VAL A C 1
ATOM 1222 O O . VAL A 1 213 ? 11.364 -1.174 -2.962 1.00 98.75 213 VAL A O 1
ATOM 1225 N N . ALA A 1 214 ? 10.072 -2.112 -4.528 1.00 98.75 214 ALA A N 1
ATOM 1226 C CA . ALA A 1 214 ? 8.810 -1.516 -4.103 1.00 98.75 214 ALA A CA 1
ATOM 1227 C C . ALA A 1 214 ? 7.853 -2.601 -3.583 1.00 98.75 214 ALA A C 1
ATOM 1229 O O . ALA A 1 214 ? 7.556 -3.558 -4.302 1.00 98.75 214 ALA A O 1
ATOM 1230 N N . LEU A 1 215 ? 7.359 -2.458 -2.353 1.00 98.81 215 LEU A N 1
ATOM 1231 C CA . LEU A 1 215 ? 6.401 -3.365 -1.715 1.00 98.81 215 LEU A CA 1
ATOM 1232 C C . LEU A 1 215 ? 5.142 -2.603 -1.301 1.00 98.81 215 LEU A C 1
ATOM 1234 O O . LEU A 1 215 ? 5.220 -1.651 -0.530 1.00 98.81 215 LEU A O 1
ATOM 1238 N N . GLY A 1 216 ? 3.980 -3.067 -1.748 1.00 98.62 216 GLY A N 1
ATOM 1239 C CA . GLY A 1 216 ? 2.706 -2.634 -1.188 1.00 98.62 216 GLY A CA 1
ATOM 1240 C C . GLY A 1 216 ? 2.465 -3.271 0.181 1.00 98.62 216 GLY A C 1
ATOM 1241 O O . GLY A 1 216 ? 2.820 -4.429 0.413 1.00 98.62 216 GLY A O 1
ATOM 1242 N N . GLY A 1 217 ? 1.841 -2.532 1.091 1.00 98.75 217 GLY A N 1
ATOM 1243 C CA . GLY A 1 217 ? 1.448 -3.027 2.406 1.00 98.75 217 GLY A CA 1
ATOM 1244 C C . GLY A 1 217 ? 0.292 -4.022 2.318 1.00 98.75 217 GLY A C 1
ATOM 1245 O O . GLY A 1 217 ? -0.564 -3.926 1.442 1.00 98.75 217 GLY A O 1
ATOM 1246 N N . SER A 1 218 ? 0.226 -4.996 3.224 1.00 98.75 218 SER A N 1
ATOM 1247 C CA . SER A 1 218 ? -0.933 -5.895 3.296 1.00 98.75 218 SER A CA 1
ATOM 1248 C C . SER A 1 218 ? -2.171 -5.166 3.818 1.00 98.75 218 SER A C 1
ATOM 1250 O O . SER A 1 218 ? -2.059 -4.359 4.738 1.00 98.75 218 SER A O 1
ATOM 1252 N N . GLY A 1 219 ? -3.349 -5.502 3.302 1.00 98.62 219 GLY A N 1
ATOM 1253 C CA . GLY A 1 219 ? -4.613 -5.102 3.912 1.00 98.62 219 GLY A CA 1
ATOM 1254 C C . GLY A 1 219 ? -4.853 -5.808 5.248 1.00 98.62 219 GLY A C 1
ATOM 1255 O O . GLY A 1 219 ? -4.376 -6.921 5.477 1.00 98.62 219 GLY A O 1
ATOM 1256 N N . GLY A 1 220 ? -5.591 -5.153 6.138 1.00 98.62 220 GLY A N 1
ATOM 1257 C CA . GLY A 1 220 ? -6.000 -5.693 7.428 1.00 98.62 220 GLY A CA 1
ATOM 1258 C C . GLY A 1 220 ? -7.238 -6.580 7.326 1.00 98.62 220 GLY A C 1
ATOM 1259 O O . GLY A 1 220 ? -7.991 -6.535 6.356 1.00 98.62 220 GLY A O 1
ATOM 1260 N N . ASN A 1 221 ? -7.478 -7.402 8.341 1.00 98.56 221 ASN A N 1
ATOM 1261 C CA . ASN A 1 221 ? -8.634 -8.298 8.363 1.00 98.56 221 ASN A CA 1
ATOM 1262 C C . ASN A 1 221 ? -9.896 -7.569 8.838 1.00 98.56 221 ASN A C 1
ATOM 1264 O O . ASN A 1 221 ? -9.816 -6.757 9.756 1.00 98.56 221 ASN A O 1
ATOM 1268 N N . GLY A 1 222 ? -11.049 -7.907 8.256 1.00 97.88 222 GLY A N 1
ATOM 1269 C CA . GLY A 1 222 ? -12.365 -7.479 8.733 1.00 97.88 222 GLY A CA 1
ATOM 1270 C C . GLY A 1 222 ? -13.115 -8.635 9.385 1.00 97.88 222 GLY A C 1
ATOM 1271 O O . GLY A 1 222 ? -13.239 -9.720 8.805 1.00 97.88 222 GLY A O 1
ATOM 1272 N N . THR A 1 223 ? -13.622 -8.420 10.594 1.00 96.38 223 THR A N 1
ATOM 1273 C CA . THR A 1 223 ? -14.325 -9.441 11.377 1.00 96.38 223 THR A CA 1
ATOM 1274 C C . THR A 1 223 ? -15.672 -8.925 11.857 1.00 96.38 223 THR A C 1
ATOM 1276 O O . THR A 1 223 ? -15.710 -8.049 12.707 1.00 96.38 223 THR A O 1
ATOM 1279 N N . GLY A 1 224 ? -16.770 -9.515 11.380 1.00 93.50 224 GLY A N 1
ATOM 1280 C CA . GLY A 1 224 ? -18.131 -9.130 11.765 1.00 93.50 224 GLY A CA 1
ATOM 1281 C C . GLY A 1 224 ? -18.845 -8.267 10.723 1.00 93.50 224 GLY A C 1
ATOM 1282 O O . GLY A 1 224 ? -18.223 -7.525 9.968 1.00 93.50 224 GLY A O 1
ATOM 1283 N N . SER A 1 225 ? -20.172 -8.395 10.668 1.00 93.50 225 SER A N 1
ATOM 1284 C CA . SER A 1 225 ? -21.014 -7.749 9.657 1.00 93.50 225 SER A CA 1
ATOM 1285 C C . SER A 1 225 ? -20.814 -6.237 9.620 1.00 93.50 225 SER A C 1
ATOM 1287 O O . SER A 1 225 ? -21.090 -5.556 10.603 1.00 93.50 225 SER A O 1
ATOM 1289 N N . GLY A 1 226 ? -20.414 -5.717 8.460 1.00 91.19 226 GLY A N 1
ATOM 1290 C CA . GLY A 1 226 ? -20.222 -4.281 8.243 1.00 91.19 226 GLY A CA 1
ATOM 1291 C C . GLY A 1 226 ? -18.877 -3.730 8.717 1.00 91.19 226 GLY A C 1
ATOM 1292 O O . GLY A 1 226 ? -18.632 -2.550 8.500 1.00 91.19 226 GLY A O 1
ATOM 1293 N N . LEU A 1 227 ? -18.006 -4.562 9.301 1.00 97.25 227 LEU A N 1
ATOM 1294 C CA . LEU A 1 227 ? -16.679 -4.152 9.758 1.00 97.25 227 LEU A CA 1
ATOM 1295 C C . LEU A 1 227 ? -15.613 -4.419 8.705 1.00 97.25 227 LEU A C 1
ATOM 1297 O O . LEU A 1 227 ? -15.598 -5.479 8.066 1.00 97.25 227 LEU A O 1
ATOM 1301 N N . SER A 1 228 ? -14.701 -3.466 8.557 1.00 97.94 228 SER A N 1
ATOM 1302 C CA . SER A 1 228 ? -13.662 -3.484 7.538 1.00 97.94 228 SER A CA 1
ATOM 1303 C C . SER A 1 228 ? -12.265 -3.434 8.143 1.00 97.94 228 SER A C 1
ATOM 1305 O O . SER A 1 228 ? -11.970 -2.647 9.043 1.00 97.94 228 SER A O 1
ATOM 1307 N N . GLY A 1 229 ? -11.370 -4.267 7.617 1.00 98.38 229 GLY A N 1
ATOM 1308 C CA . GLY A 1 229 ? -9.940 -4.065 7.817 1.00 98.38 229 GLY A CA 1
ATOM 1309 C C . GLY A 1 229 ? -9.438 -2.869 7.005 1.00 98.38 229 GLY A C 1
ATOM 1310 O O . GLY A 1 229 ? -9.976 -2.549 5.945 1.00 98.38 229 GLY A O 1
ATOM 1311 N N . GLY A 1 230 ? -8.382 -2.222 7.482 1.00 98.56 230 GLY A N 1
ATOM 1312 C CA . GLY A 1 230 ? -7.762 -1.093 6.801 1.00 98.56 230 GLY A CA 1
ATOM 1313 C C . GLY A 1 230 ? -7.018 -1.510 5.534 1.00 98.56 230 GLY A C 1
ATOM 1314 O O . GLY A 1 230 ? -6.504 -2.624 5.433 1.00 98.56 230 GLY A O 1
ATOM 1315 N N . ALA A 1 231 ? -6.930 -0.614 4.554 1.00 98.69 231 ALA A N 1
ATOM 1316 C CA . ALA A 1 231 ? -6.102 -0.843 3.372 1.00 98.69 231 ALA A CA 1
ATOM 1317 C C . ALA A 1 231 ? -4.606 -0.818 3.730 1.00 98.69 231 ALA A C 1
ATOM 1319 O O . ALA A 1 231 ? -4.188 -0.079 4.621 1.00 98.69 231 ALA A O 1
ATOM 1320 N N . GLY A 1 232 ? -3.797 -1.607 3.028 1.00 98.69 232 GLY A N 1
ATOM 1321 C CA . GLY A 1 232 ? -2.347 -1.448 3.050 1.00 98.69 232 GLY A CA 1
ATOM 1322 C C . GLY A 1 232 ? -1.918 -0.220 2.249 1.00 98.69 232 GLY A C 1
ATOM 1323 O O . GLY A 1 232 ? -2.565 0.138 1.268 1.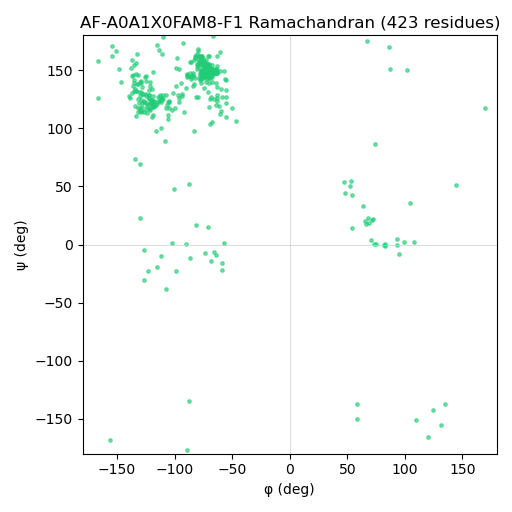00 98.69 232 GLY A O 1
ATOM 1324 N N . GLY A 1 233 ? -0.833 0.422 2.670 1.00 98.62 233 GLY A N 1
ATOM 1325 C CA . GLY A 1 233 ? -0.268 1.579 1.988 1.00 98.62 233 GLY A CA 1
ATOM 1326 C C . GLY A 1 233 ? 0.568 1.201 0.770 1.00 98.62 233 GLY A C 1
ATOM 1327 O O . GLY A 1 233 ? 0.930 0.040 0.571 1.00 98.62 233 GLY A O 1
ATOM 1328 N N . ASP A 1 234 ? 0.917 2.193 -0.038 1.00 98.75 234 ASP A N 1
ATOM 1329 C CA . ASP A 1 234 ? 1.648 1.977 -1.286 1.00 98.75 234 ASP A CA 1
ATOM 1330 C C . ASP A 1 234 ? 3.171 2.011 -1.083 1.00 98.75 234 ASP A C 1
ATOM 1332 O O . ASP A 1 234 ? 3.684 2.770 -0.263 1.00 98.75 234 ASP A O 1
ATOM 1336 N N . GLY A 1 235 ? 3.902 1.213 -1.862 1.00 98.62 235 GLY A N 1
ATOM 1337 C CA . GLY A 1 235 ? 5.355 1.293 -2.017 1.00 98.62 235 GLY A CA 1
ATOM 1338 C C . GLY A 1 235 ? 5.712 1.856 -3.389 1.00 98.62 235 GLY A C 1
ATOM 1339 O O . GLY A 1 235 ? 5.385 1.248 -4.411 1.00 98.62 235 GLY A O 1
ATOM 1340 N N . ILE A 1 236 ? 6.373 3.013 -3.441 1.00 98.38 236 ILE A N 1
ATOM 1341 C CA . ILE A 1 236 ? 6.616 3.745 -4.691 1.00 98.38 236 ILE A CA 1
ATOM 1342 C C . ILE A 1 236 ? 8.088 4.141 -4.829 1.00 98.38 236 ILE A C 1
ATOM 1344 O O . ILE A 1 236 ? 8.652 4.798 -3.961 1.00 98.38 236 ILE A O 1
ATOM 1348 N N . ILE A 1 237 ? 8.696 3.807 -5.966 1.00 98.00 237 ILE A N 1
ATOM 1349 C CA . ILE A 1 237 ? 9.972 4.373 -6.416 1.00 98.00 237 ILE A CA 1
ATOM 1350 C C . ILE A 1 237 ? 9.726 5.085 -7.744 1.00 98.00 237 ILE A C 1
ATOM 1352 O O . ILE A 1 237 ? 9.308 4.460 -8.720 1.00 98.00 237 ILE A O 1
ATOM 1356 N N . ALA A 1 238 ? 9.961 6.393 -7.802 1.00 94.94 238 ALA A N 1
ATOM 1357 C CA . ALA A 1 238 ? 9.623 7.179 -8.983 1.00 94.94 238 ALA A CA 1
ATOM 1358 C C . ALA A 1 238 ? 10.699 8.203 -9.353 1.00 94.94 238 ALA A C 1
ATOM 1360 O O . ALA A 1 238 ? 11.075 9.069 -8.569 1.00 94.94 238 ALA A O 1
ATOM 1361 N N . SER A 1 239 ? 11.149 8.143 -10.602 1.00 93.44 239 SER A N 1
ATOM 1362 C CA . SER A 1 239 ? 12.057 9.117 -11.202 1.00 93.44 239 SER A CA 1
ATOM 1363 C C . SER A 1 239 ? 11.294 9.889 -12.281 1.00 93.44 239 SER A C 1
ATOM 1365 O O . SER A 1 239 ? 11.023 9.394 -13.376 1.00 93.44 239 SER A O 1
ATOM 1367 N N . THR A 1 240 ? 10.847 11.095 -11.930 1.00 88.88 240 THR A N 1
ATOM 1368 C CA . THR A 1 240 ? 9.844 11.852 -12.701 1.00 88.88 240 THR A CA 1
ATOM 1369 C C . THR A 1 240 ? 10.398 13.109 -13.363 1.00 88.88 240 THR A C 1
ATOM 1371 O O . THR A 1 240 ? 9.709 13.702 -14.188 1.00 88.88 240 THR A O 1
ATOM 1374 N N . GLY A 1 241 ? 11.627 13.512 -13.036 1.00 87.38 241 GLY A N 1
ATOM 1375 C CA . GLY A 1 241 ? 12.334 14.627 -13.664 1.00 87.38 241 GLY A CA 1
ATOM 1376 C C . GLY A 1 241 ? 13.312 14.174 -14.750 1.00 87.38 241 GLY A C 1
ATOM 1377 O O . GLY A 1 241 ? 13.756 13.026 -14.784 1.00 87.38 241 GLY A O 1
ATOM 1378 N N . THR A 1 242 ? 13.692 15.087 -15.644 1.00 88.62 242 THR A N 1
ATOM 1379 C CA . THR A 1 242 ? 14.721 14.816 -16.662 1.00 88.62 242 THR A CA 1
ATOM 1380 C C . THR A 1 242 ? 16.070 14.528 -16.005 1.00 88.62 242 THR A C 1
ATOM 1382 O O . THR A 1 242 ? 16.539 15.317 -15.188 1.00 88.62 242 THR A O 1
ATOM 1385 N N . GLY A 1 243 ? 16.724 13.428 -16.372 1.00 89.06 243 GLY A N 1
ATOM 1386 C CA . GLY A 1 243 ? 18.022 13.061 -15.804 1.00 89.06 243 GLY A CA 1
ATOM 1387 C C . GLY A 1 243 ? 17.991 12.709 -14.319 1.00 89.06 243 GLY A C 1
ATOM 1388 O O . GLY A 1 243 ? 19.045 12.760 -13.690 1.00 89.06 243 GLY A O 1
ATOM 1389 N N . THR A 1 244 ? 16.819 12.409 -13.745 1.00 92.12 244 THR A N 1
ATOM 1390 C CA . THR A 1 244 ? 16.748 12.022 -12.332 1.00 92.12 244 THR A CA 1
ATOM 1391 C C . THR A 1 244 ? 17.064 10.558 -12.111 1.00 92.12 244 THR A C 1
ATOM 1393 O O . THR A 1 244 ? 16.998 9.752 -13.032 1.00 92.12 244 THR A O 1
ATOM 1396 N N . GLN A 1 245 ? 17.408 10.212 -10.876 1.00 93.94 245 GLN A N 1
ATOM 1397 C CA . GLN A 1 245 ? 17.642 8.839 -10.455 1.00 93.94 245 GLN A CA 1
ATOM 1398 C C . GLN A 1 245 ? 16.888 8.568 -9.153 1.00 93.94 245 GLN A C 1
ATOM 1400 O O . GLN A 1 245 ? 17.070 9.294 -8.180 1.00 93.94 245 GLN A O 1
ATOM 1405 N N . ALA A 1 246 ? 16.051 7.534 -9.118 1.00 95.38 246 ALA A N 1
ATOM 1406 C CA . ALA A 1 246 ? 15.369 7.090 -7.902 1.00 95.38 246 ALA A CA 1
ATOM 1407 C C . ALA A 1 246 ? 15.707 5.623 -7.614 1.00 95.38 246 ALA A C 1
ATOM 1409 O O . ALA A 1 246 ? 15.388 4.748 -8.419 1.00 95.38 246 ALA A O 1
ATOM 1410 N N . THR A 1 247 ? 16.365 5.341 -6.489 1.00 95.62 247 THR A N 1
ATOM 1411 C CA . THR A 1 247 ? 16.785 3.975 -6.138 1.00 95.62 247 THR A CA 1
ATOM 1412 C C . THR A 1 247 ? 16.536 3.643 -4.670 1.00 95.62 247 THR A C 1
ATOM 1414 O O . THR A 1 247 ? 16.420 4.527 -3.828 1.00 95.62 247 THR A O 1
ATOM 1417 N N . GLY A 1 248 ? 16.459 2.356 -4.331 1.00 96.00 248 GLY A N 1
ATOM 1418 C CA . GLY A 1 248 ? 16.396 1.905 -2.939 1.00 96.00 248 GLY A CA 1
ATOM 1419 C C . GLY A 1 248 ? 15.191 1.024 -2.636 1.00 96.00 248 GLY A C 1
ATOM 1420 O O . GLY A 1 248 ? 14.835 0.176 -3.450 1.00 96.00 248 GLY A O 1
ATOM 1421 N N . THR A 1 249 ? 14.606 1.175 -1.448 1.00 98.19 249 THR A N 1
ATOM 1422 C CA . THR A 1 249 ? 13.471 0.363 -0.986 1.00 98.19 249 THR A CA 1
ATOM 1423 C C . THR A 1 249 ? 12.302 1.253 -0.585 1.00 98.19 249 THR A C 1
ATOM 1425 O O . THR A 1 249 ? 12.466 2.147 0.239 1.00 98.19 249 THR A O 1
ATOM 1428 N N . ALA A 1 250 ? 11.116 0.992 -1.124 1.00 98.38 250 ALA A N 1
ATOM 1429 C CA . ALA A 1 250 ? 9.885 1.692 -0.780 1.00 98.38 250 ALA A CA 1
ATOM 1430 C C . ALA A 1 250 ? 8.827 0.681 -0.325 1.00 98.38 250 ALA A C 1
ATOM 1432 O O . ALA A 1 250 ? 8.464 -0.213 -1.085 1.00 98.38 250 ALA A O 1
ATOM 1433 N N . MET A 1 251 ? 8.344 0.797 0.908 1.00 98.62 251 MET A N 1
ATOM 1434 C CA . MET A 1 251 ? 7.415 -0.153 1.514 1.00 98.62 251 MET A CA 1
ATOM 1435 C C . MET A 1 251 ? 6.201 0.568 2.088 1.00 98.62 251 MET A C 1
ATOM 1437 O O . MET A 1 251 ? 6.338 1.406 2.974 1.00 98.62 251 MET A O 1
ATOM 1441 N N . GLY A 1 252 ? 5.010 0.215 1.625 1.00 98.50 252 GLY A N 1
ATOM 1442 C CA . GLY A 1 252 ? 3.774 0.654 2.255 1.00 98.50 252 GLY A CA 1
ATOM 1443 C C . GLY A 1 252 ? 3.524 -0.044 3.592 1.00 98.50 252 GLY A C 1
ATOM 1444 O O . GLY A 1 252 ? 3.887 -1.207 3.788 1.00 98.50 252 GLY A O 1
ATOM 1445 N N . GLY A 1 253 ? 2.888 0.661 4.521 1.00 98.56 253 GLY A N 1
ATOM 1446 C CA . GLY A 1 253 ? 2.500 0.125 5.820 1.00 98.56 253 GLY A CA 1
ATOM 1447 C C . GLY A 1 253 ? 1.328 -0.849 5.717 1.00 98.56 253 GLY A C 1
ATOM 1448 O O . GLY A 1 253 ? 0.485 -0.744 4.829 1.00 98.56 253 GLY A O 1
ATOM 1449 N N . ALA A 1 254 ? 1.243 -1.811 6.632 1.00 98.69 254 ALA A N 1
ATOM 1450 C CA . ALA A 1 254 ? 0.083 -2.699 6.695 1.00 98.69 254 ALA A CA 1
ATOM 1451 C C . ALA A 1 254 ? -1.167 -1.942 7.172 1.00 98.69 254 ALA A C 1
ATOM 1453 O O . ALA A 1 254 ? -1.068 -1.069 8.032 1.00 98.69 254 ALA A O 1
ATOM 1454 N N . GLY A 1 255 ? -2.338 -2.312 6.661 1.00 98.50 255 GLY A N 1
ATOM 1455 C CA . GLY A 1 255 ? -3.614 -1.877 7.215 1.00 98.50 255 GLY A CA 1
ATOM 1456 C C . GLY A 1 255 ? -3.906 -2.538 8.564 1.00 98.50 255 GLY A C 1
ATOM 1457 O O . GLY A 1 255 ? -3.485 -3.666 8.833 1.00 98.50 255 GLY A O 1
ATOM 1458 N N . GLY A 1 256 ? -4.641 -1.834 9.415 1.00 98.50 256 GLY A N 1
ATOM 1459 C CA . GLY A 1 256 ? -5.091 -2.309 10.714 1.00 98.50 256 GLY A CA 1
ATOM 1460 C C . GLY A 1 256 ? -6.234 -3.312 10.601 1.00 98.50 256 GLY A C 1
ATOM 1461 O O . GLY A 1 256 ? -7.019 -3.292 9.655 1.00 98.50 256 GLY A O 1
ATOM 1462 N N . VAL A 1 257 ? -6.349 -4.205 11.577 1.00 98.56 257 VAL A N 1
ATOM 1463 C CA . VAL A 1 257 ? -7.512 -5.099 11.687 1.00 98.56 257 VAL A CA 1
ATOM 1464 C C . VAL A 1 257 ? -8.733 -4.321 12.180 1.00 98.56 257 VAL A C 1
ATOM 1466 O O . VAL A 1 257 ? -8.579 -3.363 12.938 1.00 98.56 257 VAL A O 1
ATOM 1469 N N . SER A 1 258 ? -9.938 -4.725 11.780 1.00 98.19 258 SER A N 1
ATOM 1470 C CA . SER A 1 258 ? -11.150 -4.219 12.426 1.00 98.19 258 SER A CA 1
ATOM 1471 C C . SER A 1 258 ? -11.193 -4.634 13.898 1.00 98.19 258 SER A C 1
ATOM 1473 O O . SER A 1 258 ? -10.541 -5.592 14.323 1.00 98.19 258 SER A O 1
ATOM 1475 N N . GLY A 1 259 ? -12.033 -3.950 14.657 1.00 96.56 259 GLY A N 1
ATOM 1476 C CA . GLY A 1 259 ? -12.502 -4.395 15.952 1.00 96.56 259 GLY A CA 1
ATOM 1477 C C .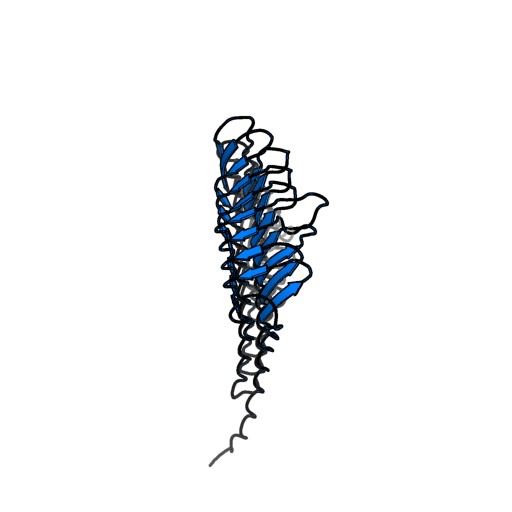 GLY A 1 259 ? -13.390 -5.632 15.856 1.00 96.56 259 GLY A C 1
ATOM 1478 O O . GLY A 1 259 ? -13.670 -6.167 14.778 1.00 96.56 259 GLY A O 1
ATOM 1479 N N . THR A 1 260 ? -13.845 -6.085 17.020 1.00 93.00 260 THR A N 1
ATOM 1480 C CA . THR A 1 260 ? -14.717 -7.258 17.165 1.00 93.00 260 THR A CA 1
ATOM 1481 C C . THR A 1 260 ? -16.121 -6.856 17.617 1.00 93.00 260 THR A C 1
ATOM 1483 O O . THR A 1 260 ? -16.330 -5.753 18.113 1.00 93.00 260 THR A O 1
ATOM 1486 N N . GLY A 1 261 ? -17.094 -7.760 17.475 1.00 88.06 261 GLY A N 1
ATOM 1487 C CA . GLY A 1 261 ? -18.495 -7.503 17.833 1.00 88.06 261 GLY A CA 1
ATOM 1488 C C . GLY A 1 261 ? -19.294 -6.844 16.705 1.00 88.06 261 GLY A C 1
ATOM 1489 O O . GLY A 1 261 ? -18.741 -6.435 15.694 1.00 88.06 261 GLY A O 1
ATOM 1490 N N . ALA A 1 262 ? -20.620 -6.767 16.855 1.00 87.81 262 ALA A N 1
ATOM 1491 C CA . ALA A 1 262 ? -21.509 -6.238 15.808 1.00 87.81 262 ALA A CA 1
ATOM 1492 C C . ALA A 1 262 ? -21.351 -4.725 15.561 1.00 87.81 262 ALA A C 1
ATOM 1494 O O . ALA A 1 262 ? -21.862 -4.206 14.574 1.00 87.81 262 ALA A O 1
ATOM 1495 N N . THR A 1 263 ? -20.677 -4.032 16.475 1.00 92.94 263 THR A N 1
ATOM 1496 C CA . THR A 1 263 ? -20.489 -2.579 16.495 1.00 92.94 263 THR A CA 1
ATOM 1497 C C . THR A 1 263 ? -19.020 -2.199 16.693 1.00 92.94 263 THR A C 1
ATOM 1499 O O . THR A 1 263 ? -18.730 -1.125 17.204 1.00 92.94 263 THR A O 1
ATOM 1502 N N . GLY A 1 264 ? -18.078 -3.087 16.359 1.00 95.94 264 GLY A N 1
ATOM 1503 C CA . GLY A 1 264 ? -16.647 -2.767 16.411 1.00 95.94 264 GLY A CA 1
ATOM 1504 C C . GLY A 1 264 ? -16.262 -1.603 15.493 1.00 95.94 264 GLY A C 1
ATOM 1505 O O . GLY A 1 264 ? -17.031 -1.200 14.626 1.00 95.94 264 GLY A O 1
ATOM 1506 N N . GLY A 1 265 ? -15.067 -1.058 15.696 1.00 97.50 265 GLY A N 1
ATOM 1507 C CA . GLY A 1 265 ? -14.499 -0.047 14.808 1.00 97.50 265 GLY A CA 1
ATOM 1508 C C . GLY A 1 265 ? -13.816 -0.665 13.591 1.00 97.50 265 GLY A C 1
ATOM 1509 O O . GLY A 1 265 ? -13.381 -1.816 13.618 1.00 97.50 265 GLY A O 1
ATOM 1510 N N . ASP A 1 266 ? -13.659 0.111 12.529 1.00 98.19 266 ASP A N 1
ATOM 1511 C CA . ASP A 1 266 ? -12.852 -0.283 11.375 1.00 98.19 266 ASP A CA 1
ATOM 1512 C C . ASP A 1 266 ? -11.349 -0.181 11.681 1.00 98.19 266 ASP A C 1
ATOM 1514 O O . ASP A 1 266 ? -10.909 0.581 12.549 1.00 98.19 266 ASP A O 1
ATOM 1518 N N . GLY A 1 267 ? -10.541 -0.944 10.947 1.00 98.12 267 GLY A N 1
ATOM 1519 C CA . GLY A 1 267 ? -9.086 -0.822 10.984 1.00 98.12 267 GLY A CA 1
ATOM 1520 C C . GLY A 1 267 ? -8.588 0.402 10.210 1.00 98.12 267 GLY A C 1
ATOM 1521 O O . GLY A 1 267 ? -9.124 0.754 9.160 1.00 98.12 267 GLY A O 1
ATOM 1522 N N . GLY A 1 268 ? -7.524 1.039 10.696 1.00 98.44 268 GLY A N 1
ATOM 1523 C CA . GLY A 1 268 ? -6.893 2.179 10.033 1.00 98.44 268 GLY A CA 1
ATOM 1524 C C . GLY A 1 268 ? -6.083 1.774 8.800 1.00 98.44 268 GLY A C 1
ATOM 1525 O O . GLY A 1 268 ? -5.557 0.666 8.727 1.00 98.44 268 GLY A O 1
ATOM 1526 N N . ALA A 1 269 ? -5.948 2.660 7.815 1.00 98.62 269 ALA A N 1
ATOM 1527 C CA . ALA A 1 269 ? -5.096 2.407 6.650 1.00 98.62 269 ALA A CA 1
ATOM 1528 C C . ALA A 1 269 ? -3.599 2.483 7.006 1.00 98.62 269 ALA A C 1
ATOM 1530 O O . ALA A 1 269 ? -3.212 3.246 7.890 1.00 98.62 269 ALA A O 1
ATOM 1531 N N . GLY A 1 270 ? -2.757 1.718 6.312 1.00 98.44 270 GLY A N 1
ATOM 1532 C CA . GLY A 1 270 ? -1.306 1.895 6.353 1.00 98.44 270 GLY A CA 1
ATOM 1533 C C . GLY A 1 270 ? -0.853 3.097 5.519 1.00 98.44 270 GLY A C 1
ATOM 1534 O O . GLY A 1 270 ? -1.480 3.427 4.514 1.00 98.44 270 GLY A O 1
ATOM 1535 N N . GLY A 1 271 ? 0.239 3.740 5.925 1.00 98.44 271 GLY A N 1
ATOM 1536 C CA . GLY A 1 271 ? 0.842 4.865 5.209 1.00 98.44 271 GLY A CA 1
ATOM 1537 C C . GLY A 1 271 ? 1.696 4.427 4.020 1.00 98.44 271 GLY A C 1
ATOM 1538 O O . GLY A 1 271 ? 2.049 3.253 3.880 1.00 98.44 271 GLY A O 1
ATOM 1539 N N . ALA A 1 272 ? 2.061 5.368 3.156 1.00 98.44 272 ALA A N 1
ATOM 1540 C CA . ALA A 1 272 ? 2.888 5.099 1.986 1.00 98.44 272 ALA A CA 1
ATOM 1541 C C . ALA A 1 272 ? 4.391 5.107 2.315 1.00 98.44 272 ALA A C 1
ATOM 1543 O O . ALA A 1 272 ? 4.866 5.895 3.132 1.00 98.44 272 ALA A O 1
ATOM 1544 N N . GLY A 1 273 ? 5.154 4.257 1.631 1.00 98.31 273 GLY A N 1
ATOM 1545 C CA . GLY A 1 273 ? 6.606 4.364 1.510 1.00 98.31 273 GLY A CA 1
ATOM 1546 C C . GLY A 1 273 ? 6.961 4.874 0.118 1.00 98.31 273 GLY A C 1
ATOM 1547 O O . GLY A 1 273 ? 6.588 4.242 -0.868 1.00 98.31 273 GLY A O 1
ATOM 1548 N N . SER A 1 274 ? 7.677 5.994 0.007 1.00 97.19 274 SER A N 1
ATOM 1549 C CA . SER A 1 274 ? 7.998 6.606 -1.290 1.00 97.19 274 SER A CA 1
ATOM 1550 C C . SER A 1 274 ? 9.452 7.058 -1.397 1.00 97.19 274 SER A C 1
ATOM 1552 O O . SER A 1 274 ? 9.938 7.786 -0.538 1.00 97.19 274 SER A O 1
ATOM 1554 N N . VAL A 1 275 ? 10.124 6.705 -2.494 1.00 96.00 275 VAL A N 1
ATOM 1555 C CA . VAL A 1 275 ? 11.437 7.239 -2.890 1.00 96.00 275 VAL A CA 1
ATOM 1556 C C . VAL A 1 275 ? 11.299 7.924 -4.245 1.00 96.00 275 VAL A C 1
ATOM 1558 O O . VAL A 1 275 ? 11.092 7.262 -5.262 1.00 96.00 275 VAL A O 1
ATOM 1561 N N . THR A 1 276 ? 11.400 9.253 -4.269 1.00 93.06 276 THR A N 1
ATOM 1562 C CA . THR A 1 276 ? 11.042 10.037 -5.455 1.00 93.06 276 THR A CA 1
ATOM 1563 C C . THR A 1 276 ? 12.085 11.098 -5.802 1.00 93.06 276 THR A C 1
ATOM 1565 O O . THR A 1 276 ? 12.502 11.881 -4.951 1.00 93.06 276 THR A O 1
ATOM 1568 N N . ALA A 1 277 ? 12.471 11.167 -7.079 1.00 91.81 277 ALA A N 1
ATOM 1569 C CA . ALA A 1 277 ? 13.361 12.195 -7.625 1.00 91.81 277 ALA A CA 1
ATOM 1570 C C . ALA A 1 277 ? 12.643 13.013 -8.715 1.00 91.81 277 ALA A C 1
ATOM 1572 O O . ALA A 1 277 ? 12.344 12.483 -9.794 1.00 91.81 277 ALA A O 1
ATOM 1573 N N . ASN A 1 278 ? 12.367 14.292 -8.428 1.00 87.25 278 ASN A N 1
ATOM 1574 C CA . ASN A 1 278 ? 11.391 15.104 -9.170 1.00 87.25 278 ASN A CA 1
ATOM 1575 C C . ASN A 1 278 ? 11.997 16.180 -10.081 1.00 87.25 278 ASN A C 1
ATOM 1577 O O . ASN A 1 278 ? 11.466 16.431 -11.164 1.00 87.25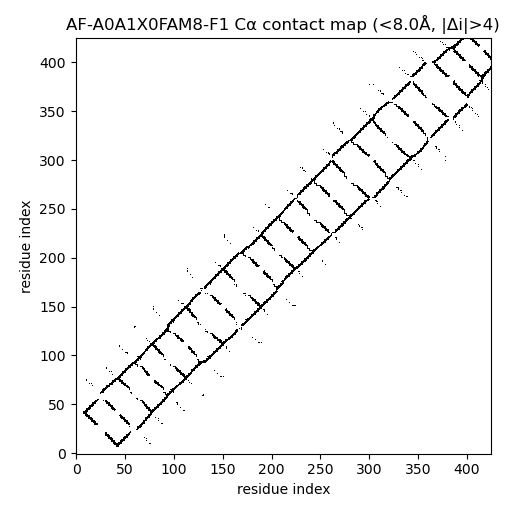 278 ASN A O 1
ATOM 1581 N N . PHE A 1 279 ? 13.068 16.847 -9.661 1.00 85.62 279 PHE A N 1
ATOM 1582 C CA . PHE A 1 279 ? 13.654 17.976 -10.383 1.00 85.62 279 PHE A CA 1
ATOM 1583 C C . PHE A 1 279 ? 14.848 17.541 -11.214 1.00 85.62 279 PHE A C 1
ATOM 1585 O O . PHE A 1 279 ? 15.502 16.555 -10.914 1.00 85.62 279 PHE A O 1
ATOM 1592 N N . ALA A 1 280 ? 15.120 18.250 -12.308 1.00 87.06 280 ALA A N 1
ATOM 1593 C CA . ALA A 1 280 ? 16.118 17.808 -13.272 1.00 87.06 280 ALA A CA 1
ATOM 1594 C C . ALA A 1 280 ? 17.497 17.558 -12.626 1.00 87.06 280 ALA A C 1
ATOM 1596 O O . ALA A 1 280 ? 18.044 18.444 -11.974 1.00 87.06 280 ALA A O 1
ATOM 1597 N N . GLY A 1 281 ? 18.062 16.366 -12.847 1.00 84.94 281 GLY A N 1
ATOM 1598 C CA . GLY A 1 281 ? 19.352 15.945 -12.281 1.00 84.94 281 GLY A CA 1
ATOM 1599 C C . GLY A 1 281 ? 19.315 15.419 -10.838 1.00 84.94 281 GLY A C 1
ATOM 1600 O O . GLY A 1 281 ? 20.359 15.021 -10.321 1.00 84.94 281 GLY A O 1
ATOM 1601 N N . ASP A 1 282 ? 18.149 15.384 -10.190 1.00 89.88 282 ASP A N 1
ATOM 1602 C CA . ASP A 1 282 ? 17.993 14.876 -8.825 1.00 89.88 282 ASP A CA 1
ATOM 1603 C C . ASP A 1 282 ? 18.384 13.409 -8.688 1.00 89.88 282 ASP A C 1
ATOM 1605 O O . ASP A 1 282 ? 18.192 12.592 -9.588 1.00 89.88 282 ASP A O 1
ATOM 1609 N N . THR A 1 283 ? 18.880 13.039 -7.513 1.00 91.44 283 THR A N 1
ATOM 1610 C CA . THR A 1 283 ? 19.122 11.640 -7.168 1.00 91.44 283 THR A CA 1
ATOM 1611 C C . THR A 1 283 ? 18.565 11.366 -5.774 1.00 91.44 283 THR A C 1
ATOM 1613 O O . THR A 1 283 ? 19.089 11.870 -4.785 1.00 91.44 283 THR A O 1
ATOM 1616 N N . ALA A 1 284 ? 17.490 10.581 -5.699 1.00 92.50 284 ALA A N 1
ATOM 1617 C CA . ALA A 1 284 ? 16.874 10.125 -4.458 1.00 92.50 284 ALA A CA 1
ATOM 1618 C C . ALA A 1 284 ? 17.210 8.651 -4.233 1.00 92.50 284 ALA A C 1
ATOM 1620 O O . ALA A 1 284 ? 16.913 7.804 -5.074 1.00 92.50 284 ALA A O 1
ATOM 1621 N N . THR A 1 285 ? 17.828 8.341 -3.101 1.00 92.19 285 THR A N 1
ATOM 1622 C CA . THR A 1 285 ? 18.190 6.979 -2.713 1.00 92.19 285 THR A CA 1
ATOM 1623 C C . THR A 1 285 ? 17.789 6.707 -1.266 1.00 92.19 285 THR A C 1
ATOM 1625 O O . THR A 1 285 ? 17.645 7.644 -0.479 1.00 92.19 285 THR A O 1
ATOM 1628 N N . GLY A 1 286 ? 17.587 5.440 -0.903 1.00 93.56 286 GLY A N 1
ATOM 1629 C CA . GLY A 1 286 ? 17.423 5.043 0.498 1.00 93.56 286 GLY A CA 1
ATOM 1630 C C . GLY A 1 286 ? 16.221 4.146 0.772 1.00 93.56 286 GLY A C 1
ATOM 1631 O O . GLY A 1 286 ? 15.776 3.408 -0.105 1.00 93.56 286 GLY A O 1
ATOM 1632 N N . THR A 1 287 ? 15.728 4.162 2.011 1.00 96.12 287 THR A N 1
ATOM 1633 C CA . THR A 1 287 ? 14.624 3.300 2.463 1.00 96.12 287 THR A CA 1
ATOM 1634 C C . THR A 1 287 ? 13.456 4.125 2.984 1.00 96.12 287 THR A C 1
ATOM 1636 O O . THR A 1 287 ? 13.581 4.817 3.988 1.00 96.12 287 THR A O 1
ATOM 1639 N N . ALA A 1 288 ? 12.301 4.014 2.341 1.00 97.25 288 ALA A N 1
ATOM 1640 C CA . ALA A 1 288 ? 11.077 4.704 2.715 1.00 97.25 288 ALA A CA 1
ATOM 1641 C C . ALA A 1 288 ? 10.010 3.686 3.135 1.00 97.25 288 ALA A C 1
ATOM 1643 O O . ALA A 1 288 ? 9.660 2.798 2.362 1.00 97.25 288 ALA A O 1
ATOM 1644 N N . THR A 1 289 ? 9.511 3.778 4.363 1.00 98.25 289 THR A N 1
ATOM 1645 C CA . THR A 1 289 ? 8.528 2.856 4.942 1.00 98.25 289 THR A CA 1
ATOM 1646 C C . THR A 1 289 ? 7.340 3.634 5.484 1.00 98.25 289 THR A C 1
ATOM 1648 O O . THR A 1 289 ? 7.515 4.493 6.340 1.00 98.25 289 THR A O 1
ATOM 1651 N N . GLY A 1 290 ? 6.134 3.327 5.023 1.00 98.06 290 GLY A N 1
ATOM 1652 C CA . GLY A 1 290 ? 4.913 3.826 5.641 1.00 98.06 290 GLY A CA 1
ATOM 1653 C C . GLY A 1 290 ? 4.628 3.140 6.978 1.00 98.06 290 GLY A C 1
ATOM 1654 O O . GLY A 1 290 ? 4.924 1.956 7.160 1.00 98.06 290 GLY A O 1
ATOM 1655 N N . GLY A 1 291 ? 4.043 3.881 7.910 1.00 98.25 291 GLY A N 1
ATOM 1656 C CA . GLY A 1 291 ? 3.579 3.363 9.191 1.00 98.25 291 GLY A CA 1
ATOM 1657 C C . GLY A 1 291 ? 2.358 2.466 9.026 1.00 98.25 291 GLY A C 1
ATOM 1658 O O . GLY A 1 291 ? 1.601 2.574 8.060 1.00 98.25 291 GLY A O 1
ATOM 1659 N N . LYS A 1 292 ? 2.142 1.552 9.963 1.00 98.69 292 LYS A N 1
ATOM 1660 C CA . LYS A 1 292 ? 0.968 0.674 9.961 1.00 98.69 292 LYS A CA 1
ATOM 1661 C C . LYS A 1 292 ? -0.275 1.442 10.385 1.00 98.69 292 LYS A C 1
ATOM 1663 O O . LYS A 1 292 ? -0.199 2.351 11.204 1.00 98.69 292 LYS A O 1
ATOM 1668 N N . GLY A 1 293 ? -1.429 1.032 9.880 1.00 98.25 293 GLY A N 1
ATOM 1669 C CA . GLY A 1 293 ? -2.708 1.453 10.430 1.00 98.25 293 GLY A CA 1
ATOM 1670 C C . GLY A 1 293 ? -2.976 0.808 11.789 1.00 98.25 293 GLY A C 1
ATOM 1671 O O . GLY A 1 293 ? -2.590 -0.336 12.042 1.00 98.25 293 GLY A O 1
ATOM 1672 N N . GLY A 1 294 ? -3.658 1.540 12.662 1.00 98.25 294 GLY A N 1
ATOM 1673 C CA . GLY A 1 294 ? -4.094 1.062 13.966 1.00 98.25 294 GLY A CA 1
ATOM 1674 C C . GLY A 1 294 ? -5.279 0.104 13.866 1.00 98.25 294 GLY A C 1
ATOM 1675 O O . GLY A 1 294 ? -6.064 0.152 12.920 1.00 98.25 294 GLY A O 1
ATOM 1676 N N . ALA A 1 295 ? -5.429 -0.778 14.850 1.00 98.44 295 ALA A N 1
ATOM 1677 C CA . ALA A 1 295 ? -6.600 -1.646 14.942 1.00 98.44 295 ALA A CA 1
ATOM 1678 C C . ALA A 1 295 ? -7.854 -0.855 15.355 1.00 98.44 295 ALA A C 1
ATOM 1680 O O . ALA A 1 295 ? -7.748 0.096 16.130 1.00 98.44 295 ALA A O 1
ATOM 1681 N N . GLY A 1 296 ? -9.027 -1.270 14.880 1.00 97.81 296 GLY A N 1
ATOM 1682 C CA . GLY A 1 296 ? -10.305 -0.818 15.432 1.00 97.81 296 GLY A CA 1
ATOM 1683 C C . GLY A 1 296 ? -10.553 -1.392 16.832 1.00 97.81 296 GLY A C 1
ATOM 1684 O O . GLY A 1 296 ? -10.081 -2.482 17.160 1.00 97.81 296 GLY A O 1
ATOM 1685 N N . GLY A 1 297 ? -11.299 -0.662 17.657 1.00 97.44 297 GLY A N 1
ATOM 1686 C CA . GLY A 1 297 ? -11.725 -1.084 18.989 1.00 97.44 297 GLY A CA 1
ATOM 1687 C C . GLY A 1 297 ? -12.928 -2.024 18.940 1.00 97.44 297 GLY A C 1
ATOM 1688 O O . GLY A 1 297 ? -13.708 -2.024 17.985 1.00 97.44 297 GLY A O 1
ATOM 1689 N N . ALA A 1 298 ? -13.098 -2.855 19.962 1.00 96.50 298 ALA A N 1
ATOM 1690 C CA . ALA A 1 298 ? -14.245 -3.746 20.069 1.00 96.50 298 ALA A CA 1
ATOM 1691 C C . ALA A 1 298 ? -15.553 -2.966 20.271 1.00 96.50 298 ALA A C 1
ATOM 1693 O O . ALA A 1 298 ? -15.583 -1.921 20.916 1.00 96.50 298 ALA A O 1
ATOM 1694 N N . GLY A 1 299 ? -16.651 -3.496 19.739 1.00 92.81 299 GLY A N 1
ATOM 1695 C CA . GLY A 1 299 ? -17.989 -2.987 20.006 1.00 92.81 299 GLY A CA 1
ATOM 1696 C C . GLY A 1 299 ? -18.400 -3.260 21.450 1.00 92.81 299 GLY A C 1
ATOM 1697 O O . GLY A 1 299 ? -18.060 -4.298 22.024 1.00 92.81 299 GLY A O 1
ATOM 1698 N N . GLY A 1 300 ? -19.160 -2.336 22.023 1.00 90.31 300 GLY A N 1
ATOM 1699 C CA . GLY A 1 300 ? -19.701 -2.465 23.367 1.00 90.31 300 GLY A CA 1
ATOM 1700 C C . GLY A 1 300 ? -21.069 -3.155 23.407 1.00 90.31 300 GLY A C 1
ATOM 1701 O O . GLY A 1 300 ? -21.625 -3.599 22.400 1.00 90.31 300 GLY A O 1
ATOM 1702 N N . THR A 1 301 ? -21.655 -3.249 24.600 1.00 89.69 301 THR A N 1
ATOM 1703 C CA . THR A 1 301 ? -23.014 -3.801 24.761 1.00 89.69 301 THR A CA 1
ATOM 1704 C C . THR A 1 301 ? -24.075 -2.721 24.574 1.00 89.69 301 THR A C 1
ATOM 1706 O O . THR A 1 301 ? -23.812 -1.537 24.755 1.00 89.69 301 THR A O 1
ATOM 1709 N N . GLY A 1 302 ? -25.305 -3.104 24.221 1.00 86.00 302 GLY A N 1
ATOM 1710 C CA . GLY A 1 302 ? -26.416 -2.147 24.123 1.00 86.00 302 GLY A CA 1
ATOM 1711 C C . GLY A 1 302 ? -26.299 -1.138 22.974 1.00 86.00 302 GLY A C 1
ATOM 1712 O O . GLY A 1 302 ? -26.992 -0.129 23.004 1.00 86.00 302 GLY A O 1
ATOM 1713 N N . GLY A 1 303 ? -25.458 -1.415 21.973 1.00 86.50 303 GLY A N 1
ATOM 1714 C CA . GLY A 1 303 ? -25.292 -0.579 20.781 1.00 86.50 303 GLY A CA 1
ATOM 1715 C C . GLY A 1 303 ? -24.088 0.366 20.803 1.00 86.50 303 GLY A C 1
ATOM 1716 O O . GLY A 1 303 ? -23.919 1.093 19.832 1.00 86.50 303 GLY A O 1
ATOM 1717 N N . ALA A 1 304 ? -23.259 0.350 21.853 1.00 92.50 304 ALA A N 1
ATOM 1718 C CA . ALA A 1 304 ? -22.005 1.107 21.894 1.00 92.50 304 ALA A CA 1
ATOM 1719 C C . ALA A 1 304 ? -21.050 0.693 20.767 1.00 92.50 304 ALA A C 1
ATOM 1721 O O . ALA A 1 304 ? -20.820 -0.501 20.537 1.00 92.50 304 ALA A O 1
ATOM 1722 N N . LEU A 1 305 ? -20.474 1.684 20.097 1.00 94.19 305 LEU A N 1
ATOM 1723 C CA . LEU A 1 305 ? -19.523 1.490 19.012 1.00 94.19 305 LEU A CA 1
ATOM 1724 C C . LEU A 1 305 ? -18.088 1.391 19.541 1.00 94.19 305 LEU A C 1
ATOM 1726 O O . LEU A 1 305 ? -17.717 2.068 20.497 1.00 94.19 305 LEU A O 1
ATOM 1730 N N . GLY A 1 306 ? -17.269 0.565 18.901 1.00 96.06 306 GLY A N 1
ATOM 1731 C CA . GLY A 1 306 ? -15.819 0.640 19.025 1.00 96.06 306 GLY A CA 1
ATOM 1732 C C . GLY A 1 306 ? -15.270 1.795 18.189 1.00 96.06 306 GLY A C 1
ATOM 1733 O O . GLY A 1 306 ? -15.810 2.127 17.135 1.00 96.06 306 GLY A O 1
ATOM 1734 N N . GLY A 1 307 ? -14.184 2.406 18.647 1.00 97.31 307 GLY A N 1
ATOM 1735 C CA . GLY A 1 307 ? -13.493 3.456 17.912 1.00 97.31 307 GLY A CA 1
ATOM 1736 C C . GLY A 1 307 ? -12.726 2.899 16.716 1.00 97.31 307 GLY A C 1
ATOM 1737 O O . GLY A 1 307 ? -12.197 1.790 16.760 1.00 97.31 307 GLY A O 1
ATOM 1738 N N . ASN A 1 308 ? -12.615 3.671 15.641 1.00 98.00 308 ASN A N 1
ATOM 1739 C CA . ASN A 1 308 ? -11.805 3.275 14.487 1.00 98.00 308 ASN A CA 1
ATOM 1740 C C . ASN A 1 308 ? -10.307 3.364 14.799 1.00 98.00 308 ASN A C 1
ATOM 1742 O O . ASN A 1 308 ? -9.873 4.214 15.580 1.00 98.00 308 ASN A O 1
ATOM 1746 N N . GLY A 1 309 ? -9.509 2.524 14.147 1.00 98.00 309 GLY A N 1
ATOM 1747 C CA . GLY A 1 309 ? -8.056 2.636 14.170 1.00 98.00 309 GLY A CA 1
ATOM 1748 C C . GLY A 1 309 ? -7.550 3.857 13.397 1.00 98.00 309 GLY A C 1
ATOM 1749 O O . GLY A 1 309 ? -8.123 4.259 12.383 1.00 98.00 309 GLY A O 1
ATOM 1750 N N . GLY A 1 310 ? -6.452 4.442 13.865 1.00 98.00 310 GLY A N 1
ATOM 1751 C CA . GLY A 1 310 ? -5.786 5.569 13.222 1.00 98.00 310 GLY A CA 1
ATOM 1752 C C . GLY A 1 310 ? -5.016 5.160 11.967 1.00 98.00 310 GLY A C 1
ATOM 1753 O O . GLY A 1 310 ? -4.570 4.022 11.834 1.00 98.00 310 GLY A O 1
ATOM 1754 N N . GLN A 1 311 ? -4.834 6.085 11.029 1.00 98.31 311 GLN A N 1
ATOM 1755 C CA . GLN A 1 311 ? -4.010 5.836 9.841 1.00 98.31 311 GLN A CA 1
ATOM 1756 C C . GLN A 1 311 ? -2.521 5.838 10.203 1.00 98.31 311 GLN A C 1
ATOM 1758 O O . GLN A 1 311 ? -2.101 6.617 11.057 1.00 98.31 311 GLN A O 1
ATOM 1763 N N . GLY A 1 312 ? -1.726 5.003 9.541 1.00 98.00 312 GLY A N 1
ATOM 1764 C CA . GLY A 1 312 ? -0.271 5.108 9.575 1.00 98.00 312 GLY A CA 1
ATOM 1765 C C . GLY A 1 312 ? 0.216 6.316 8.776 1.00 98.00 312 GLY A C 1
ATOM 1766 O O . GLY A 1 312 ? -0.402 6.709 7.788 1.00 98.00 312 GLY A O 1
ATOM 1767 N N . GLY A 1 313 ? 1.320 6.914 9.205 1.00 97.69 313 GLY A N 1
ATOM 1768 C CA . GLY A 1 313 ? 1.953 8.033 8.519 1.00 97.69 313 GLY A CA 1
ATOM 1769 C C . GLY A 1 313 ? 2.821 7.590 7.346 1.00 97.69 313 GLY A C 1
ATOM 1770 O O . GLY A 1 313 ? 3.218 6.432 7.239 1.00 97.69 313 GLY A O 1
ATOM 1771 N N . ASP A 1 314 ? 3.164 8.525 6.467 1.00 97.88 314 ASP A N 1
ATOM 1772 C CA . ASP A 1 314 ? 4.003 8.234 5.303 1.00 97.88 314 ASP A CA 1
ATOM 1773 C C . ASP A 1 314 ? 5.497 8.316 5.638 1.00 97.88 314 ASP A C 1
ATOM 1775 O O . ASP A 1 314 ? 5.931 9.218 6.357 1.00 97.88 314 ASP A O 1
ATOM 1779 N N . GLY A 1 315 ? 6.299 7.423 5.063 1.00 96.69 315 GLY A N 1
ATOM 1780 C CA . GLY A 1 315 ? 7.748 7.582 4.955 1.00 96.69 315 GLY A CA 1
ATOM 1781 C C . GLY A 1 315 ? 8.097 8.011 3.537 1.00 96.69 315 GLY A C 1
ATOM 1782 O O . GLY A 1 315 ? 7.855 7.259 2.596 1.00 96.69 315 GLY A O 1
ATOM 1783 N N . ILE A 1 316 ? 8.644 9.213 3.355 1.00 94.00 316 ILE A N 1
ATOM 1784 C CA . ILE A 1 316 ? 8.853 9.791 2.025 1.00 94.00 316 ILE A CA 1
ATOM 1785 C C . ILE A 1 316 ? 10.249 10.391 1.899 1.00 94.00 316 ILE A C 1
ATOM 1787 O O . ILE A 1 316 ? 10.583 11.364 2.560 1.00 94.00 316 ILE A O 1
ATOM 1791 N N . ILE A 1 317 ? 11.030 9.869 0.964 1.00 92.50 317 ILE A N 1
ATOM 1792 C CA . ILE A 1 317 ? 12.313 10.424 0.543 1.00 92.50 317 ILE A CA 1
ATOM 1793 C C . ILE A 1 317 ? 12.083 11.205 -0.748 1.00 92.50 317 ILE A C 1
ATOM 1795 O O . ILE A 1 317 ? 11.700 10.624 -1.766 1.00 92.50 317 ILE A O 1
ATOM 1799 N N . ILE A 1 318 ? 12.337 12.515 -0.718 1.00 86.88 318 ILE A N 1
ATOM 1800 C CA . ILE A 1 318 ? 12.299 13.377 -1.906 1.00 86.88 318 ILE A CA 1
ATOM 1801 C C . ILE A 1 318 ? 13.641 14.097 -2.041 1.00 86.88 318 ILE A C 1
ATOM 1803 O O . ILE A 1 318 ? 14.051 14.841 -1.151 1.00 86.88 318 ILE A O 1
ATOM 1807 N N . SER A 1 319 ? 14.315 13.897 -3.174 1.00 83.06 319 SER A N 1
ATOM 1808 C CA . SER A 1 319 ? 15.475 14.715 -3.553 1.00 83.06 319 SER A CA 1
ATOM 1809 C C . SER A 1 319 ? 15.003 15.996 -4.244 1.00 83.06 319 SER A C 1
ATOM 1811 O O . SER A 1 319 ? 14.100 15.925 -5.075 1.00 83.06 319 SER A O 1
ATOM 1813 N N . ASN A 1 320 ? 15.620 17.131 -3.883 1.00 70.38 320 ASN A N 1
ATOM 1814 C CA . ASN A 1 320 ? 15.443 18.451 -4.497 1.00 70.38 320 ASN A CA 1
ATOM 1815 C C . ASN A 1 320 ? 16.824 19.107 -4.727 1.00 70.38 320 ASN A C 1
ATOM 1817 O O . ASN A 1 320 ? 17.215 20.024 -4.001 1.00 70.38 320 ASN A O 1
ATOM 1821 N N . GLY A 1 321 ? 17.590 18.635 -5.711 1.00 64.38 321 GLY A N 1
ATOM 1822 C CA . GLY A 1 321 ? 18.794 19.309 -6.213 1.00 64.38 321 GLY A CA 1
ATOM 1823 C C . GLY A 1 321 ? 20.153 18.683 -5.870 1.00 64.38 321 GLY A C 1
ATOM 1824 O O . GLY A 1 321 ? 21.173 19.256 -6.251 1.00 64.38 321 GLY A O 1
ATOM 1825 N N . ALA A 1 322 ? 20.212 17.536 -5.178 1.00 65.62 322 ALA A N 1
ATOM 1826 C CA . ALA A 1 322 ? 21.462 16.801 -4.920 1.00 65.62 322 ALA A CA 1
ATOM 1827 C C . ALA A 1 322 ? 21.229 15.297 -4.682 1.00 65.62 322 ALA A C 1
ATOM 1829 O O . ALA A 1 322 ? 20.117 14.872 -4.366 1.00 65.62 322 ALA A O 1
ATOM 1830 N N . ALA A 1 323 ? 22.291 14.490 -4.809 1.00 67.62 323 ALA A N 1
ATOM 1831 C CA . ALA A 1 323 ? 22.251 13.079 -4.432 1.00 67.62 323 ALA A CA 1
ATOM 1832 C C . ALA A 1 323 ? 22.000 12.925 -2.929 1.00 67.62 323 ALA A C 1
ATOM 1834 O O . ALA A 1 323 ? 22.721 13.492 -2.111 1.00 67.62 323 ALA A O 1
ATOM 1835 N N . PHE A 1 324 ? 20.971 12.156 -2.591 1.00 77.50 324 PHE A N 1
ATOM 1836 C CA . PHE A 1 324 ? 20.432 12.042 -1.245 1.00 77.50 324 PHE A CA 1
ATOM 1837 C C . PHE A 1 324 ? 20.219 10.572 -0.896 1.00 77.50 324 PHE A C 1
ATOM 1839 O O . PHE A 1 324 ? 19.674 9.834 -1.714 1.00 77.50 324 PHE A O 1
ATOM 1846 N N . ASN A 1 325 ? 20.667 10.137 0.281 1.00 86.25 325 ASN A N 1
ATOM 1847 C CA . ASN A 1 325 ? 20.461 8.783 0.795 1.00 86.25 325 ASN A CA 1
ATOM 1848 C C . ASN A 1 325 ? 19.930 8.873 2.220 1.00 86.25 325 ASN A C 1
ATOM 1850 O O . ASN A 1 325 ? 20.622 9.442 3.054 1.00 86.25 325 ASN A O 1
ATOM 1854 N N . SER A 1 326 ? 18.758 8.309 2.497 1.00 89.38 326 SER A N 1
ATOM 1855 C CA . SER A 1 326 ? 18.086 8.482 3.789 1.00 89.38 326 SER A CA 1
ATOM 1856 C C . SER A 1 326 ? 17.219 7.292 4.176 1.00 89.38 326 SER A C 1
ATOM 1858 O O . SER A 1 326 ? 16.868 6.456 3.341 1.00 89.38 326 SER A O 1
ATOM 1860 N N . THR A 1 327 ? 16.810 7.247 5.440 1.00 93.12 327 THR A N 1
ATOM 1861 C CA . THR A 1 327 ? 15.714 6.395 5.903 1.00 93.12 327 THR A CA 1
ATOM 1862 C C . THR A 1 327 ? 14.527 7.259 6.321 1.00 93.12 327 THR A C 1
ATOM 1864 O O . THR A 1 327 ? 14.661 8.116 7.186 1.00 93.12 327 THR A O 1
ATOM 1867 N N . ALA A 1 328 ? 13.347 7.024 5.751 1.00 94.94 328 ALA A N 1
ATOM 1868 C CA . ALA A 1 328 ? 12.100 7.674 6.151 1.00 94.94 328 ALA A CA 1
ATOM 1869 C C . ALA A 1 328 ? 11.111 6.620 6.649 1.00 94.94 328 ALA A C 1
ATOM 1871 O O . ALA A 1 328 ? 10.752 5.722 5.891 1.00 94.94 328 ALA A O 1
ATOM 1872 N N . ILE A 1 329 ? 10.657 6.712 7.898 1.00 97.06 329 ILE A N 1
ATOM 1873 C CA . ILE A 1 329 ? 9.679 5.775 8.470 1.00 97.06 329 ILE A CA 1
ATOM 1874 C C . ILE A 1 329 ? 8.482 6.561 8.996 1.00 97.06 329 ILE A C 1
ATOM 1876 O O . ILE A 1 329 ? 8.615 7.312 9.954 1.00 97.06 329 ILE A O 1
ATOM 1880 N N . GLY A 1 330 ? 7.311 6.408 8.390 1.00 96.88 330 GLY A N 1
ATOM 1881 C CA . GLY A 1 330 ? 6.083 6.969 8.941 1.00 96.88 330 GLY A CA 1
ATOM 1882 C C . GLY A 1 330 ? 5.730 6.339 10.291 1.00 96.88 330 GLY A C 1
ATOM 1883 O O . GLY A 1 330 ? 6.034 5.172 10.537 1.00 96.88 330 GLY A O 1
ATOM 1884 N N . GLY A 1 331 ? 5.107 7.113 11.173 1.00 97.56 331 GLY A N 1
ATOM 1885 C CA . GLY A 1 331 ? 4.642 6.628 12.469 1.00 97.56 331 GLY A CA 1
ATOM 1886 C C . GLY A 1 331 ? 3.429 5.715 12.327 1.00 97.56 331 GLY A C 1
ATOM 1887 O O . GLY A 1 331 ? 2.628 5.873 11.408 1.00 97.56 331 GLY A O 1
ATOM 1888 N N . ASP A 1 332 ? 3.265 4.767 13.239 1.00 98.44 332 ASP A N 1
ATOM 1889 C CA . ASP A 1 332 ? 2.090 3.894 13.251 1.00 98.44 332 ASP A CA 1
ATOM 1890 C C . ASP A 1 332 ? 0.845 4.675 13.715 1.00 98.44 332 ASP A C 1
ATOM 1892 O O . ASP A 1 332 ? 0.934 5.585 14.543 1.00 98.44 332 ASP A O 1
ATOM 1896 N N . GLY A 1 333 ? -0.328 4.319 13.196 1.00 97.81 333 GLY A N 1
ATOM 1897 C CA . GLY A 1 333 ? -1.610 4.808 13.693 1.00 97.81 333 GLY A CA 1
ATOM 1898 C C . GLY A 1 333 ? -1.969 4.177 15.040 1.00 97.81 333 GLY A C 1
ATOM 1899 O O . GLY A 1 333 ? -1.669 3.010 15.298 1.00 97.81 333 GLY A O 1
ATOM 1900 N N . GLY A 1 334 ? -2.637 4.940 15.900 1.00 97.81 334 GLY A N 1
ATOM 1901 C CA . GLY A 1 334 ? -3.102 4.464 17.200 1.00 97.81 334 GLY A CA 1
ATOM 1902 C C . GLY A 1 334 ? -4.298 3.522 17.085 1.00 97.81 334 GLY A C 1
ATOM 1903 O O . GLY A 1 334 ? -5.055 3.567 16.115 1.00 97.81 334 GLY A O 1
ATOM 1904 N N . THR A 1 335 ? -4.506 2.663 18.077 1.00 98.38 335 THR A N 1
ATOM 1905 C CA . THR A 1 335 ? -5.694 1.797 18.113 1.00 98.38 335 THR A CA 1
ATOM 1906 C C . THR A 1 335 ? -6.935 2.595 18.497 1.00 98.38 335 THR A C 1
ATOM 1908 O O . THR A 1 335 ? -6.850 3.521 19.302 1.00 98.38 335 THR A O 1
ATOM 1911 N N . GLY A 1 336 ? -8.098 2.222 17.969 1.00 97.19 336 GLY A N 1
ATOM 1912 C CA . GLY A 1 336 ? -9.375 2.693 18.495 1.00 97.19 336 GLY A CA 1
ATOM 1913 C C . GLY A 1 336 ? -9.650 2.128 19.890 1.00 97.19 336 GLY A C 1
ATOM 1914 O O . GLY A 1 336 ? -9.166 1.049 20.235 1.00 97.19 336 GLY A O 1
ATOM 1915 N N . GLY A 1 337 ? -10.403 2.871 20.695 1.00 97.12 337 GLY A N 1
ATOM 1916 C CA . GLY A 1 337 ? -10.869 2.433 22.007 1.00 97.12 337 GLY A CA 1
ATOM 1917 C C . GLY A 1 337 ? -12.089 1.524 21.902 1.00 97.12 337 GLY A C 1
ATOM 1918 O O . GLY A 1 337 ? -12.848 1.587 20.936 1.00 97.12 337 GLY A O 1
ATOM 1919 N N . ASP A 1 338 ? -12.302 0.683 22.903 1.00 96.69 338 ASP A N 1
ATOM 1920 C CA . ASP A 1 338 ? -13.465 -0.202 22.949 1.00 96.69 338 ASP A CA 1
ATOM 1921 C C . ASP A 1 338 ? -14.739 0.570 23.323 1.00 96.69 338 ASP A C 1
ATOM 1923 O O . ASP A 1 338 ? -14.701 1.518 24.112 1.00 96.69 338 ASP A O 1
ATOM 1927 N N . GLY A 1 339 ? -15.885 0.131 22.806 1.00 93.44 339 GLY A N 1
ATOM 1928 C CA . GLY A 1 339 ? -17.194 0.575 23.270 1.00 93.44 339 GLY A CA 1
ATOM 1929 C C . GLY A 1 339 ? -17.509 0.056 24.678 1.00 93.44 339 GLY A C 1
ATOM 1930 O O . GLY A 1 339 ? -17.129 -1.049 25.063 1.00 93.44 339 GLY A O 1
ATOM 1931 N N . GLY A 1 340 ? -18.240 0.855 25.448 1.00 90.81 340 GLY A N 1
ATOM 1932 C CA . GLY A 1 340 ? -18.707 0.558 26.797 1.00 90.81 340 GLY A CA 1
ATOM 1933 C C . GLY A 1 340 ? -20.048 -0.180 26.819 1.00 90.81 340 GLY A C 1
ATOM 1934 O O . GLY A 1 340 ? -20.267 -1.162 26.107 1.00 90.81 340 GLY A O 1
ATOM 1935 N N . THR A 1 341 ? -20.972 0.247 27.676 1.00 89.50 341 THR A N 1
ATOM 1936 C CA . THR A 1 341 ? -22.316 -0.354 27.738 1.00 89.50 341 THR A CA 1
ATOM 1937 C C . THR A 1 341 ? -23.375 0.706 27.478 1.00 89.50 341 THR A C 1
ATOM 1939 O O . THR A 1 341 ? -23.251 1.798 28.000 1.00 89.50 341 THR A O 1
ATOM 1942 N N . GLY A 1 342 ? -24.426 0.390 26.727 1.00 81.75 342 GLY A N 1
ATOM 1943 C CA . GLY A 1 342 ? -25.461 1.362 26.358 1.00 81.75 342 GLY A CA 1
ATOM 1944 C C . GLY A 1 342 ? -25.120 2.145 25.087 1.00 81.75 342 GLY A C 1
ATOM 1945 O O . GLY A 1 342 ? -23.958 2.313 24.728 1.00 81.75 342 GLY A O 1
ATOM 1946 N N . ALA A 1 343 ? -26.150 2.571 24.358 1.00 82.38 343 ALA A N 1
ATOM 1947 C CA . ALA A 1 343 ? -25.977 3.326 23.121 1.00 82.38 343 ALA A CA 1
ATOM 1948 C C . ALA A 1 343 ? -25.339 4.684 23.428 1.00 82.38 343 ALA A C 1
ATOM 1950 O O . ALA A 1 343 ? -25.895 5.419 24.226 1.00 82.38 343 ALA A O 1
ATOM 1951 N N . GLY A 1 344 ? -24.222 5.024 22.782 1.00 80.62 344 GLY A N 1
ATOM 1952 C CA . GLY A 1 344 ? -23.487 6.256 23.080 1.00 80.62 344 GLY A CA 1
ATOM 1953 C C . GLY A 1 344 ? -22.364 6.086 24.104 1.00 80.62 344 GLY A C 1
ATOM 1954 O O . GLY A 1 344 ? -21.704 7.047 24.460 1.00 80.62 344 GLY A O 1
ATOM 1955 N N . ALA A 1 345 ? -22.063 4.880 24.575 1.00 90.50 345 ALA A N 1
ATOM 1956 C CA . ALA A 1 345 ? -20.810 4.640 25.288 1.00 90.50 345 ALA A CA 1
ATOM 1957 C C . ALA A 1 345 ? -19.685 4.295 24.301 1.00 90.50 345 ALA A C 1
ATOM 1959 O O . ALA A 1 345 ? -19.058 3.2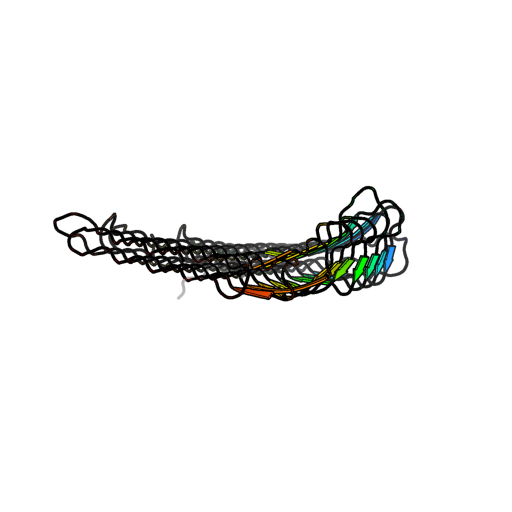46 24.414 1.00 90.50 345 ALA A O 1
ATOM 1960 N N . ASP A 1 346 ? -19.472 5.117 23.278 1.00 93.81 346 ASP A N 1
ATOM 1961 C CA . ASP A 1 346 ? -18.589 4.736 22.170 1.00 93.81 346 ASP A CA 1
ATOM 1962 C C . ASP A 1 346 ? -17.109 4.882 22.546 1.00 93.81 346 ASP A C 1
ATOM 1964 O O . ASP A 1 346 ? -16.730 5.768 23.317 1.00 93.81 346 ASP A O 1
ATOM 1968 N N . GLY A 1 347 ? -16.262 4.022 21.987 1.00 94.50 347 GLY A N 1
ATOM 1969 C CA . GLY A 1 347 ? -14.814 4.161 22.075 1.00 94.50 347 GLY A CA 1
ATOM 1970 C C . GLY A 1 347 ? -14.292 5.304 21.201 1.00 94.50 347 GLY A C 1
ATOM 1971 O O . GLY A 1 347 ? -14.818 5.586 20.124 1.00 94.50 347 GLY A O 1
ATOM 1972 N N . GLY A 1 348 ? -13.230 5.962 21.655 1.00 96.06 348 GLY A N 1
ATOM 1973 C CA . GLY A 1 348 ? -12.552 7.022 20.919 1.00 96.06 348 GLY A CA 1
ATOM 1974 C C . GLY A 1 348 ? -11.750 6.478 19.738 1.00 96.06 348 GLY A C 1
ATOM 1975 O O . GLY A 1 348 ? -11.242 5.359 19.772 1.00 96.06 348 GLY A O 1
ATOM 1976 N N . ALA A 1 349 ? -11.601 7.269 18.678 1.00 97.44 349 ALA A N 1
ATOM 1977 C CA . ALA A 1 349 ? -10.764 6.888 17.542 1.00 97.44 349 ALA A CA 1
ATOM 1978 C C . ALA A 1 349 ? -9.268 6.910 17.902 1.00 97.44 349 ALA A C 1
ATOM 1980 O O . ALA A 1 349 ? -8.829 7.713 18.726 1.00 97.44 349 ALA A O 1
ATOM 1981 N N . GLY A 1 350 ? -8.480 6.060 17.249 1.00 96.44 350 GLY A N 1
ATOM 1982 C CA . GLY A 1 350 ? -7.024 6.124 17.297 1.00 96.44 350 GLY A CA 1
ATOM 1983 C C . GLY A 1 350 ? -6.472 7.318 16.513 1.00 96.44 350 GLY A C 1
ATOM 1984 O O . GLY A 1 350 ? -7.013 7.715 15.481 1.00 96.44 350 GLY A O 1
ATOM 1985 N N . GLY A 1 351 ? -5.374 7.885 17.000 1.00 96.06 351 GLY A N 1
ATOM 1986 C CA . GLY A 1 351 ? -4.676 9.004 16.384 1.00 96.06 351 GLY A CA 1
ATOM 1987 C C . GLY A 1 351 ? -3.913 8.602 15.123 1.00 96.06 351 GLY A C 1
ATOM 1988 O O . GLY A 1 351 ? -3.485 7.459 14.964 1.00 96.06 351 GLY A O 1
ATOM 1989 N N . VAL A 1 352 ? -3.719 9.553 14.213 1.00 97.62 352 VAL A N 1
ATOM 1990 C CA . VAL A 1 352 ? -2.948 9.343 12.978 1.00 97.62 352 VAL A CA 1
ATOM 1991 C C . VAL A 1 352 ? -1.448 9.354 13.281 1.00 97.62 352 VAL A C 1
ATOM 1993 O O . VAL A 1 352 ? -0.984 10.192 14.052 1.00 97.62 352 VAL A O 1
ATOM 1996 N N . GLY A 1 353 ? -0.691 8.449 12.664 1.00 95.62 353 GLY A N 1
ATOM 1997 C CA . GLY A 1 353 ? 0.766 8.448 12.702 1.00 95.62 353 GLY A CA 1
ATOM 1998 C C . GLY A 1 353 ? 1.375 9.608 11.910 1.00 95.62 353 GLY A C 1
ATOM 1999 O O . GLY A 1 353 ? 0.889 10.009 10.852 1.00 95.62 353 GLY A O 1
ATOM 2000 N N . GLY A 1 354 ? 2.462 10.165 12.422 1.00 94.75 354 GLY A N 1
ATOM 2001 C CA . GLY A 1 354 ? 3.196 11.267 11.820 1.00 94.75 354 GLY A CA 1
ATOM 2002 C C . GLY A 1 354 ? 3.962 10.852 10.568 1.00 94.75 354 GLY A C 1
ATOM 2003 O O . GLY A 1 354 ? 4.336 9.694 10.388 1.00 94.75 354 GLY A O 1
ATOM 2004 N N . ARG A 1 355 ? 4.240 11.810 9.683 1.00 94.94 355 ARG A N 1
ATOM 2005 C CA . ARG A 1 355 ? 5.048 11.562 8.478 1.00 94.94 355 ARG A CA 1
ATOM 2006 C C . ARG A 1 355 ? 6.540 11.710 8.761 1.00 94.94 355 ARG A C 1
ATOM 2008 O O . ARG A 1 355 ? 6.925 12.599 9.515 1.00 94.94 355 ARG A O 1
ATOM 2015 N N . ALA A 1 356 ? 7.363 10.932 8.070 1.00 93.06 356 ALA A N 1
ATOM 2016 C CA . ALA A 1 356 ? 8.800 11.151 7.950 1.00 93.06 356 ALA A CA 1
ATOM 2017 C C . ALA A 1 356 ? 9.138 11.703 6.560 1.00 93.06 356 ALA A C 1
ATOM 2019 O O . ALA A 1 356 ? 8.903 11.027 5.559 1.00 93.06 356 ALA A O 1
ATOM 2020 N N . LEU A 1 357 ? 9.690 12.916 6.507 1.00 88.25 357 LEU A N 1
ATOM 2021 C CA . LEU A 1 357 ? 10.010 13.661 5.287 1.00 88.25 357 LEU A CA 1
ATOM 2022 C C . LEU A 1 357 ? 11.461 14.187 5.318 1.00 88.25 357 LEU A C 1
ATOM 2024 O O . LEU A 1 357 ? 11.667 15.395 5.452 1.00 88.25 357 LEU A O 1
ATOM 2028 N N . PRO A 1 358 ? 12.486 13.325 5.239 1.00 80.31 358 PRO A N 1
ATOM 2029 C CA . PRO A 1 358 ? 13.865 13.786 5.126 1.00 80.31 358 PRO A CA 1
ATOM 2030 C C . PRO A 1 358 ? 14.067 14.568 3.810 1.00 80.31 358 PRO A C 1
ATOM 2032 O O . PRO A 1 358 ? 13.588 14.159 2.748 1.00 80.31 358 PRO A O 1
ATOM 2035 N N . TYR A 1 359 ? 14.763 15.711 3.887 1.00 72.06 359 TYR A N 1
ATOM 2036 C CA . TYR A 1 359 ? 14.980 16.643 2.769 1.00 72.06 359 TYR A CA 1
ATOM 2037 C C . TYR A 1 359 ? 16.467 16.884 2.489 1.00 72.06 359 TYR A C 1
ATOM 2039 O O . TYR A 1 359 ? 17.227 17.266 3.375 1.00 72.06 359 TYR A O 1
ATOM 2047 N N . SER A 1 360 ? 16.845 16.818 1.209 1.00 63.72 360 SER A N 1
ATOM 2048 C CA . SER A 1 360 ? 18.237 16.879 0.735 1.00 63.72 360 SER A CA 1
ATOM 2049 C C . SER A 1 360 ? 19.009 18.177 0.990 1.00 63.72 360 SER A C 1
ATOM 2051 O O . SER A 1 360 ? 20.211 18.221 0.745 1.00 63.72 360 SER A O 1
ATOM 2053 N N . SER A 1 361 ? 18.367 19.251 1.456 1.00 62.59 361 SER A N 1
ATOM 2054 C CA . SER A 1 361 ? 19.054 20.513 1.763 1.00 62.59 361 SER A CA 1
ATOM 2055 C C . SER A 1 361 ? 19.905 20.465 3.039 1.00 62.59 361 SER A C 1
ATOM 2057 O O . SER A 1 361 ? 20.607 21.440 3.310 1.00 62.59 361 SER A O 1
ATOM 2059 N N . PHE A 1 362 ? 19.845 19.376 3.817 1.00 57.53 362 PHE A N 1
ATOM 2060 C CA . PHE A 1 362 ? 20.501 19.275 5.126 1.00 57.53 362 PHE A CA 1
ATOM 2061 C C . PHE A 1 362 ? 21.619 18.220 5.224 1.00 57.53 362 PHE A C 1
ATOM 2063 O O . PHE A 1 362 ? 22.507 18.410 6.055 1.00 57.53 362 PHE A O 1
ATOM 2070 N N . GLY A 1 363 ? 21.680 17.223 4.330 1.00 63.94 363 GLY A N 1
ATOM 2071 C CA . GLY A 1 363 ? 22.704 16.170 4.384 1.00 63.94 363 GLY A CA 1
ATOM 2072 C C . GLY A 1 363 ? 22.129 14.766 4.178 1.00 63.94 363 GLY A C 1
ATOM 2073 O O . GLY A 1 363 ? 21.366 14.562 3.245 1.00 63.94 363 GLY A O 1
ATOM 2074 N N . VAL A 1 364 ? 22.575 13.782 4.968 1.00 64.38 364 VAL A N 1
ATOM 2075 C CA . VAL A 1 364 ? 21.984 12.432 5.063 1.00 64.38 364 VAL A CA 1
ATOM 2076 C C . VAL A 1 364 ? 21.232 12.383 6.386 1.00 64.38 364 VAL A C 1
ATOM 2078 O O . VAL A 1 364 ? 21.863 12.401 7.443 1.00 64.38 364 VAL A O 1
ATOM 2081 N N . GLU A 1 365 ? 19.903 12.315 6.330 1.00 75.94 365 GLU A N 1
ATOM 2082 C CA . GLU A 1 365 ? 19.048 12.330 7.520 1.00 75.94 365 GLU A CA 1
ATOM 2083 C C . GLU A 1 365 ? 18.122 11.119 7.558 1.00 75.94 365 GLU A C 1
ATOM 2085 O O . GLU A 1 365 ? 17.402 10.841 6.596 1.00 75.94 365 GLU A O 1
ATOM 2090 N N . ASP A 1 366 ? 18.104 10.430 8.697 1.00 88.19 366 ASP A N 1
ATOM 2091 C CA . ASP A 1 366 ? 17.054 9.473 9.014 1.00 88.19 366 ASP A CA 1
ATOM 2092 C C . ASP A 1 366 ? 15.927 10.207 9.749 1.00 88.19 366 ASP A C 1
ATOM 2094 O O . ASP A 1 366 ? 16.180 10.983 10.673 1.00 88.19 366 ASP A O 1
ATOM 2098 N N . ALA A 1 367 ? 14.682 9.954 9.353 1.00 91.19 367 ALA A N 1
ATOM 2099 C CA . ALA A 1 367 ? 13.506 10.523 9.995 1.00 91.19 367 ALA A CA 1
ATOM 2100 C C . ALA A 1 367 ? 12.482 9.437 10.330 1.00 91.19 367 ALA A C 1
ATOM 2102 O O . ALA A 1 367 ? 12.222 8.529 9.531 1.00 91.19 367 ALA A O 1
ATOM 2103 N N . ARG A 1 368 ? 11.864 9.553 11.506 1.00 94.38 368 ARG A N 1
ATOM 2104 C CA . ARG A 1 368 ? 10.718 8.733 11.904 1.00 94.38 368 ARG A CA 1
ATOM 2105 C C . ARG A 1 368 ? 9.563 9.611 12.341 1.00 94.38 368 ARG A C 1
ATOM 2107 O O . ARG A 1 368 ? 9.726 10.381 13.275 1.00 94.38 368 ARG A O 1
ATOM 2114 N N . GLY A 1 369 ? 8.400 9.486 11.717 1.00 94.75 369 GLY A N 1
ATOM 2115 C CA . GLY A 1 369 ? 7.194 10.133 12.218 1.00 94.75 369 GLY A CA 1
ATOM 2116 C C . GLY A 1 369 ? 6.819 9.593 13.598 1.00 94.75 369 GLY A C 1
ATOM 2117 O O . GLY A 1 369 ? 7.078 8.429 13.905 1.00 94.75 369 GLY A O 1
ATOM 2118 N N . GLY A 1 370 ? 6.226 10.439 14.437 1.00 95.94 370 GLY A N 1
ATOM 2119 C CA . GLY A 1 370 ? 5.712 10.010 15.734 1.00 95.94 370 GLY A CA 1
ATOM 2120 C C . GLY A 1 370 ? 4.502 9.094 15.578 1.00 95.94 370 GLY A C 1
ATOM 2121 O O . GLY A 1 370 ? 3.755 9.207 14.612 1.00 95.94 370 GLY A O 1
ATOM 2122 N N . ASN A 1 371 ? 4.270 8.187 16.516 1.00 97.31 371 ASN A N 1
ATOM 2123 C CA . ASN A 1 371 ? 3.084 7.332 16.475 1.00 97.31 371 ASN A CA 1
ATOM 2124 C C . ASN A 1 371 ? 1.830 8.113 16.885 1.00 97.31 371 ASN A C 1
ATOM 2126 O O . ASN A 1 371 ? 1.905 9.024 17.710 1.00 97.31 371 ASN A O 1
ATOM 2130 N N . GLY A 1 372 ? 0.674 7.730 16.348 1.00 96.56 372 GLY A N 1
ATOM 2131 C CA . GLY A 1 372 ? -0.617 8.189 16.843 1.00 96.56 372 GLY A CA 1
ATOM 2132 C C . GLY A 1 372 ? -0.931 7.593 18.216 1.00 96.56 372 GLY A C 1
ATOM 2133 O O . GLY A 1 372 ? -0.574 6.451 18.510 1.00 96.56 372 GLY A O 1
ATOM 2134 N N . GLY A 1 373 ? -1.606 8.363 19.063 1.00 96.62 373 GLY A N 1
ATOM 2135 C CA . GLY A 1 373 ? -2.085 7.895 20.359 1.00 96.62 373 GLY A CA 1
ATOM 2136 C C . GLY A 1 373 ? -3.292 6.973 20.223 1.00 96.62 373 GLY A C 1
ATOM 2137 O O . GLY A 1 373 ? -4.037 7.045 19.251 1.00 96.62 373 GLY A O 1
ATOM 2138 N N . ASN A 1 374 ? -3.532 6.116 21.207 1.00 97.81 374 ASN A N 1
ATOM 2139 C CA . ASN A 1 374 ? -4.721 5.264 21.215 1.00 97.81 374 ASN A CA 1
ATOM 2140 C C . ASN A 1 374 ? -5.965 6.061 21.624 1.00 97.81 374 ASN A C 1
ATOM 2142 O O . ASN A 1 374 ? -5.874 6.985 22.434 1.00 97.81 374 ASN A O 1
ATOM 2146 N N . GLY A 1 375 ? -7.127 5.676 21.103 1.00 95.50 375 GLY A N 1
ATOM 2147 C CA . GLY A 1 375 ? -8.414 6.150 21.596 1.00 95.50 375 GLY A CA 1
ATOM 2148 C C . GLY A 1 375 ? -8.732 5.584 22.981 1.00 95.50 375 GLY A C 1
ATOM 2149 O O . GLY A 1 375 ? -8.321 4.476 23.327 1.00 95.50 375 GLY A O 1
ATOM 2150 N N . GLY A 1 376 ? -9.455 6.358 23.783 1.00 95.44 376 GLY A N 1
ATOM 2151 C CA . GLY A 1 376 ? -9.965 5.930 25.081 1.00 95.44 376 GLY A CA 1
ATOM 2152 C C . GLY A 1 376 ? -11.200 5.046 24.941 1.00 95.44 376 GLY A C 1
ATOM 2153 O O . GLY A 1 376 ? -11.941 5.142 23.966 1.00 95.44 376 GLY A O 1
ATOM 2154 N N . ASN A 1 377 ? -11.461 4.200 25.929 1.00 95.31 377 ASN A N 1
ATOM 2155 C CA . ASN A 1 377 ? -12.649 3.347 25.933 1.00 95.31 377 ASN A CA 1
ATOM 2156 C C . ASN A 1 377 ? -13.900 4.128 26.358 1.00 95.31 377 ASN A C 1
ATOM 2158 O O . ASN A 1 377 ? -13.815 5.057 27.168 1.00 95.31 377 ASN A O 1
ATOM 2162 N N . GLY A 1 378 ? -15.064 3.701 25.875 1.00 90.88 378 GLY A N 1
ATOM 2163 C CA . GLY A 1 378 ? -16.351 4.106 26.428 1.00 90.88 378 GLY A CA 1
ATOM 2164 C C . GLY A 1 378 ? -16.608 3.500 27.815 1.00 90.88 378 GLY A C 1
ATOM 2165 O O . GLY A 1 378 ? -15.966 2.528 28.223 1.00 90.88 378 GLY A O 1
ATOM 2166 N N . SER A 1 379 ? -17.549 4.073 28.564 1.00 87.44 379 SER A N 1
ATOM 2167 C CA . SER A 1 379 ? -17.865 3.675 29.941 1.00 87.44 379 SER A CA 1
ATOM 2168 C C . SER A 1 379 ? -19.223 2.983 30.086 1.00 87.44 379 SER A C 1
ATOM 2170 O O . SER A 1 379 ? -19.969 2.775 29.133 1.00 87.44 379 SER A O 1
ATOM 2172 N N . THR A 1 380 ? -19.560 2.571 31.305 1.00 78.50 380 THR A N 1
ATOM 2173 C CA . THR A 1 380 ? -20.938 2.196 31.641 1.00 78.50 380 THR A CA 1
ATOM 2174 C C . THR A 1 380 ? -21.797 3.453 31.857 1.00 78.50 380 THR A C 1
ATOM 2176 O O . THR A 1 380 ? -21.266 4.399 32.443 1.00 78.50 380 THR A O 1
ATOM 2179 N N . PRO A 1 381 ? -23.102 3.466 31.508 1.00 65.38 381 PRO A N 1
ATOM 2180 C CA . PRO A 1 381 ? -23.964 4.627 31.637 1.00 65.38 381 PRO A CA 1
ATOM 2181 C C . PRO A 1 381 ? -24.020 5.070 33.087 1.00 65.38 381 PRO A C 1
ATOM 2183 O O . PRO A 1 381 ? -24.321 4.280 33.990 1.00 65.38 381 PRO A O 1
ATOM 2186 N N . GLY A 1 382 ? -23.735 6.347 33.291 1.00 63.59 382 GLY A N 1
ATOM 2187 C CA . GLY A 1 382 ? -23.904 7.012 34.564 1.00 63.59 382 GLY A CA 1
ATOM 2188 C C . GLY A 1 382 ? -25.255 7.684 34.677 1.00 63.59 382 GLY A C 1
ATOM 2189 O O . GLY A 1 382 ? -26.001 7.830 33.713 1.00 63.59 382 GLY A O 1
ATOM 2190 N N . VAL A 1 383 ? -25.540 8.209 35.866 1.00 56.66 383 VAL A N 1
ATOM 2191 C CA . VAL A 1 383 ? -26.697 9.093 36.085 1.00 56.66 383 VAL A CA 1
ATOM 2192 C C . VAL A 1 383 ? -26.673 10.357 35.203 1.00 56.66 383 VAL A C 1
ATOM 2194 O O . VAL A 1 383 ? -27.706 11.010 35.080 1.00 56.66 383 VAL A O 1
ATOM 2197 N N . GLY A 1 384 ? -25.525 10.703 34.601 1.00 59.91 384 GLY A N 1
ATOM 2198 C CA . GLY A 1 384 ? -25.333 11.855 33.715 1.00 59.91 384 GLY A CA 1
ATOM 2199 C C . GLY A 1 384 ? -25.288 11.551 32.211 1.00 59.91 384 GLY A C 1
ATOM 2200 O O . GLY A 1 384 ? -25.129 12.493 31.440 1.00 59.91 384 GLY A O 1
ATOM 2201 N N . GLY A 1 385 ? -25.452 10.292 31.784 1.00 68.06 385 GLY A N 1
ATOM 2202 C CA . GLY A 1 385 ? -25.388 9.880 30.374 1.00 68.06 385 GLY A CA 1
ATOM 2203 C C . GLY A 1 385 ? -24.290 8.852 30.094 1.00 68.06 385 GLY A C 1
ATOM 2204 O O . GLY A 1 385 ? -23.747 8.241 31.019 1.00 68.06 385 GLY A O 1
ATOM 2205 N N . ASP A 1 386 ? -23.975 8.664 28.814 1.00 68.94 386 ASP A N 1
ATOM 2206 C CA . ASP A 1 386 ? -23.010 7.671 28.342 1.00 68.94 386 ASP A CA 1
ATOM 2207 C C . ASP A 1 386 ? -21.626 8.313 28.147 1.00 68.94 386 ASP A C 1
ATOM 2209 O O . ASP A 1 386 ? -21.469 9.312 27.443 1.00 68.94 386 ASP A O 1
ATOM 2213 N N . GLY A 1 387 ? -20.611 7.777 28.831 1.00 77.12 387 GLY A N 1
ATOM 2214 C CA . GLY A 1 387 ? -19.256 8.320 28.778 1.00 77.12 387 GLY A CA 1
ATOM 2215 C C . GLY A 1 387 ? -18.522 7.799 27.552 1.00 77.12 387 GLY A C 1
ATOM 2216 O O . GLY A 1 387 ? -17.974 6.699 27.587 1.00 77.12 387 GLY A O 1
ATOM 2217 N N . HIS A 1 388 ? -18.486 8.587 26.483 1.00 85.50 388 HIS A N 1
ATOM 2218 C CA . HIS A 1 388 ? -17.663 8.295 25.307 1.00 85.50 388 HIS A CA 1
ATOM 2219 C C . HIS A 1 388 ? -16.164 8.397 25.629 1.00 85.50 388 HIS A C 1
ATOM 2221 O O . HIS A 1 388 ? -15.765 9.221 26.450 1.00 85.50 388 HIS A O 1
ATOM 2227 N N . GLY A 1 389 ? -15.319 7.601 24.976 1.00 89.12 389 GLY A N 1
ATOM 2228 C CA . GLY A 1 389 ? -13.863 7.716 25.070 1.00 89.12 389 GLY A CA 1
ATOM 2229 C C . GLY A 1 389 ? -13.292 8.874 24.243 1.00 89.12 389 GLY A C 1
ATOM 2230 O O . GLY A 1 389 ? -13.815 9.205 23.182 1.00 89.12 389 GLY A O 1
ATOM 2231 N N . GLY A 1 390 ? -12.204 9.484 24.720 1.00 91.44 390 GLY A N 1
ATOM 2232 C CA . GLY A 1 390 ? -11.496 10.547 24.000 1.00 91.44 390 GLY A CA 1
ATOM 2233 C C . GLY A 1 390 ? -10.687 10.008 22.820 1.00 91.44 390 GLY A C 1
ATOM 2234 O O . GLY A 1 390 ? -10.238 8.861 22.842 1.00 91.44 390 GLY A O 1
ATOM 2235 N N . ALA A 1 391 ? -10.466 10.818 21.791 1.00 94.56 391 ALA A N 1
ATOM 2236 C CA . ALA A 1 391 ? -9.643 10.427 20.651 1.00 94.56 391 ALA A CA 1
ATOM 2237 C C . ALA A 1 391 ? -8.147 10.401 21.008 1.00 94.56 391 ALA A C 1
ATOM 2239 O O . ALA A 1 391 ? -7.674 11.147 21.866 1.00 94.56 391 ALA A O 1
ATOM 2240 N N . GLY A 1 392 ? -7.379 9.556 20.325 1.00 90.81 392 GLY A N 1
ATOM 2241 C CA . GLY A 1 392 ? -5.923 9.595 20.374 1.00 90.81 392 GLY A CA 1
ATOM 2242 C C . GLY A 1 392 ? -5.355 10.804 19.628 1.00 90.81 392 GLY A C 1
ATOM 2243 O O . GLY A 1 392 ? -5.851 11.184 18.568 1.00 90.81 392 GLY A O 1
ATOM 2244 N N . GLY A 1 393 ? -4.292 11.397 20.167 1.00 92.06 393 GLY A N 1
ATOM 2245 C CA . GLY A 1 393 ? -3.576 12.504 19.538 1.00 92.06 393 GLY A CA 1
ATOM 2246 C C . GLY A 1 393 ? -2.803 12.066 18.295 1.00 92.06 393 GLY A C 1
ATOM 2247 O O . GLY A 1 393 ? -2.402 10.909 18.163 1.00 92.06 393 GLY A O 1
ATOM 2248 N N . MET A 1 394 ? -2.572 12.990 17.369 1.00 94.12 394 MET A N 1
ATOM 2249 C CA . MET A 1 394 ? -1.755 12.736 16.181 1.00 94.12 394 MET A CA 1
ATOM 2250 C C . MET A 1 394 ? -0.266 12.684 16.530 1.00 94.12 394 MET A C 1
ATOM 2252 O O . MET A 1 394 ? 0.202 13.445 17.375 1.00 94.12 394 MET A O 1
ATOM 2256 N N . GLY A 1 395 ? 0.476 11.821 15.842 1.00 93.19 395 GLY A N 1
ATOM 2257 C CA . GLY A 1 395 ? 1.931 11.814 15.876 1.00 93.19 395 GLY A CA 1
ATOM 2258 C C . GLY A 1 395 ? 2.541 12.968 15.077 1.00 93.19 395 GLY A C 1
ATOM 2259 O O . GLY A 1 395 ? 2.047 13.351 14.012 1.00 93.19 395 GLY A O 1
ATOM 2260 N N . GLY A 1 396 ? 3.643 13.502 15.586 1.00 91.25 396 GLY A N 1
ATOM 2261 C CA . GLY A 1 396 ? 4.394 14.608 15.016 1.00 91.25 396 GLY A CA 1
ATOM 2262 C C . GLY A 1 396 ? 5.106 14.243 13.719 1.00 91.25 396 GLY A C 1
ATOM 2263 O O . GLY A 1 396 ? 5.559 13.112 13.508 1.00 91.25 396 GLY A O 1
ATOM 2264 N N . GLN A 1 397 ? 5.229 15.225 12.828 1.00 91.88 397 GLN A N 1
ATOM 2265 C CA . GLN A 1 397 ? 6.025 15.079 11.610 1.00 91.88 397 GLN A CA 1
ATOM 2266 C C . GLN A 1 397 ? 7.515 15.182 11.929 1.00 91.88 397 GLN A C 1
ATOM 2268 O O . GLN A 1 397 ? 7.929 16.022 12.724 1.00 91.88 397 GLN A O 1
ATOM 2273 N N . ALA A 1 398 ? 8.321 14.378 11.245 1.00 87.62 398 ALA A N 1
ATOM 2274 C CA . ALA A 1 398 ? 9.767 14.410 11.356 1.00 87.62 398 ALA A CA 1
ATOM 2275 C C . ALA A 1 398 ? 10.408 14.729 10.012 1.00 87.62 398 ALA A C 1
ATOM 2277 O O . ALA A 1 398 ? 10.235 13.992 9.042 1.00 87.62 398 ALA A O 1
ATOM 2278 N N . ASN A 1 399 ? 11.192 15.803 9.974 1.00 83.25 399 ASN A N 1
ATOM 2279 C CA . ASN A 1 399 ? 12.076 16.094 8.843 1.00 83.25 399 ASN A CA 1
ATOM 2280 C C . ASN A 1 399 ? 13.521 15.650 9.134 1.00 83.25 399 ASN A C 1
ATOM 2282 O O . ASN A 1 399 ? 14.287 15.424 8.204 1.00 83.25 399 ASN A O 1
ATOM 2286 N N . ILE A 1 400 ? 13.875 15.536 10.420 1.00 77.69 400 ILE A N 1
ATOM 2287 C CA . ILE A 1 400 ? 15.145 15.047 10.972 1.00 77.69 400 ILE A CA 1
ATOM 2288 C C . ILE A 1 400 ? 14.787 14.337 12.286 1.00 77.69 400 ILE A C 1
ATOM 2290 O O . ILE A 1 400 ? 13.925 14.836 13.013 1.00 77.69 400 ILE A O 1
ATOM 2294 N N . ASP A 1 401 ? 15.421 13.203 12.587 1.00 82.94 401 ASP A N 1
ATOM 2295 C CA . ASP A 1 401 ? 15.201 12.422 13.811 1.00 82.94 401 ASP A CA 1
ATOM 2296 C C . ASP A 1 401 ? 13.739 11.961 13.986 1.00 82.94 401 ASP A C 1
ATOM 2298 O O . ASP A 1 401 ? 13.044 11.658 13.015 1.00 82.94 401 ASP A O 1
ATOM 2302 N N . ASN A 1 402 ? 13.272 11.814 15.226 1.00 88.00 402 ASN A N 1
ATOM 2303 C CA . ASN A 1 402 ? 11.949 11.283 15.530 1.00 88.00 402 ASN A CA 1
ATOM 2304 C C . ASN A 1 402 ? 10.946 12.416 15.807 1.00 88.00 402 ASN A C 1
ATOM 2306 O O . ASN A 1 402 ? 11.241 13.329 16.576 1.00 88.00 402 ASN A O 1
ATOM 2310 N N . GLY A 1 403 ? 9.743 12.307 15.247 1.00 88.88 403 GLY A N 1
ATOM 2311 C CA . GLY A 1 403 ? 8.586 13.125 15.599 1.00 88.88 403 GLY A CA 1
ATOM 2312 C C . GLY A 1 403 ? 8.031 12.714 16.960 1.00 88.88 403 GLY A C 1
ATOM 2313 O O . GLY A 1 403 ? 8.226 11.576 17.401 1.00 88.88 403 GLY A O 1
ATOM 2314 N N . GLU A 1 404 ? 7.356 13.631 17.651 1.00 93.50 404 GLU A N 1
ATOM 2315 C CA . GLU A 1 404 ? 6.795 13.328 18.968 1.00 93.50 404 GLU A CA 1
ATOM 2316 C C . GLU A 1 404 ? 5.554 12.438 18.829 1.00 93.50 404 GLU A C 1
ATOM 2318 O O . GLU A 1 404 ? 4.802 12.521 17.861 1.00 93.50 404 GLU A O 1
ATOM 2323 N N . ASN A 1 405 ? 5.328 11.539 19.782 1.00 95.00 405 ASN A N 1
ATOM 2324 C CA . ASN A 1 405 ? 4.147 10.679 19.739 1.00 95.00 405 ASN A CA 1
ATOM 2325 C C . ASN A 1 405 ? 2.903 11.450 20.183 1.00 95.00 405 ASN A C 1
ATOM 2327 O O . ASN A 1 405 ? 2.952 12.204 21.155 1.00 95.00 405 ASN A O 1
ATOM 2331 N N . GLY A 1 406 ? 1.771 11.162 19.547 1.00 94.38 406 GLY A N 1
ATOM 2332 C CA . GLY A 1 406 ? 0.470 11.574 20.044 1.00 94.38 406 GLY A CA 1
ATOM 2333 C C . GLY A 1 406 ? 0.160 10.900 21.380 1.00 94.38 406 GLY A C 1
ATOM 2334 O O . GLY A 1 406 ? 0.445 9.719 21.593 1.00 94.38 406 GLY A O 1
ATOM 2335 N N . GLY A 1 407 ? -0.422 11.653 22.306 1.00 95.25 407 GLY A N 1
ATOM 2336 C CA . GLY A 1 407 ? -0.899 11.123 23.574 1.00 95.25 407 GLY A CA 1
ATOM 2337 C C . GLY A 1 407 ? -2.189 10.324 23.405 1.00 95.25 407 GLY A C 1
ATOM 2338 O O . GLY A 1 407 ? -2.939 10.511 22.451 1.00 95.25 407 GLY A O 1
ATOM 2339 N N . ASN A 1 408 ? -2.472 9.434 24.350 1.00 96.19 408 ASN A N 1
ATOM 2340 C CA . ASN A 1 408 ? -3.705 8.649 24.328 1.00 96.19 408 ASN A CA 1
ATOM 2341 C C . ASN A 1 408 ? -4.906 9.496 24.758 1.00 96.19 408 ASN A C 1
ATOM 2343 O O . ASN A 1 408 ? -4.790 10.322 25.668 1.00 96.19 408 ASN A O 1
ATOM 2347 N N . GLY A 1 409 ? -6.061 9.225 24.156 1.00 94.25 409 GLY A N 1
ATOM 2348 C CA . GLY A 1 409 ? -7.342 9.675 24.677 1.00 94.25 409 GLY A CA 1
ATOM 2349 C C . GLY A 1 409 ? -7.644 9.004 26.014 1.00 94.25 409 GLY A C 1
ATOM 2350 O O . GLY A 1 409 ? -7.249 7.861 26.265 1.00 94.25 409 GLY A O 1
ATOM 2351 N N . THR A 1 410 ? -8.322 9.719 26.907 1.00 95.94 410 THR A N 1
ATOM 2352 C CA . THR A 1 410 ? -8.749 9.149 28.188 1.00 95.94 410 THR A CA 1
ATOM 2353 C C . THR A 1 410 ? -10.088 8.436 28.042 1.00 95.94 410 THR A C 1
ATOM 2355 O O . THR A 1 410 ? -10.857 8.696 27.118 1.00 95.94 410 THR A O 1
ATOM 2358 N N . ASN A 1 411 ? -10.369 7.496 28.940 1.00 93.50 411 ASN A N 1
ATOM 2359 C CA . ASN A 1 411 ? -11.638 6.774 28.923 1.00 93.50 411 ASN A CA 1
ATOM 2360 C C . ASN A 1 411 ? -12.794 7.693 29.330 1.00 93.50 411 ASN A C 1
ATOM 2362 O O . ASN A 1 411 ? -12.628 8.579 30.177 1.00 93.50 411 ASN A O 1
ATOM 2366 N N . GLY A 1 412 ? -13.981 7.397 28.807 1.00 88.38 412 GLY A N 1
ATOM 2367 C CA . GLY A 1 412 ? -15.218 7.912 29.367 1.00 88.38 412 GLY A CA 1
ATOM 2368 C C . GLY A 1 412 ? -15.356 7.512 30.835 1.00 88.38 412 GLY A C 1
ATOM 2369 O O . GLY A 1 412 ? -14.864 6.466 31.274 1.00 88.38 412 GLY A O 1
ATOM 2370 N N . GLN A 1 413 ? -16.012 8.357 31.619 1.00 87.81 413 GLN A N 1
ATOM 2371 C CA . GLN A 1 413 ? -16.214 8.126 33.042 1.00 87.81 413 GLN A CA 1
ATOM 2372 C C . GLN A 1 413 ? -17.584 7.492 33.311 1.00 87.81 413 GLN A C 1
ATOM 2374 O O . GLN A 1 413 ? -18.535 7.731 32.560 1.00 87.81 413 GLN A O 1
ATOM 2379 N N . PRO A 1 414 ? -17.731 6.695 34.386 1.00 82.69 414 PRO A N 1
ATOM 2380 C CA . PRO A 1 414 ? -19.004 6.063 34.738 1.00 82.69 414 PRO A CA 1
ATOM 2381 C C . PRO A 1 414 ? -20.116 7.033 35.142 1.00 82.69 414 PRO A C 1
ATOM 2383 O O . PRO A 1 414 ? -21.220 6.588 35.418 1.00 82.69 414 PRO A O 1
ATOM 2386 N N . ASP A 1 415 ? -19.838 8.331 35.267 1.00 82.94 415 ASP A N 1
ATOM 2387 C CA . ASP A 1 415 ? -20.845 9.364 35.524 1.00 82.94 415 ASP A CA 1
ATOM 2388 C C . ASP A 1 415 ? -21.426 9.965 34.232 1.00 82.94 415 ASP A C 1
ATOM 2390 O O . ASP A 1 415 ? -22.320 10.807 34.304 1.00 82.94 415 ASP A O 1
ATOM 2394 N N . GLY A 1 416 ? -20.963 9.492 33.071 1.00 81.00 416 GLY A N 1
ATOM 2395 C CA . GLY A 1 416 ? -21.332 9.996 31.752 1.00 81.00 416 GLY A CA 1
ATOM 2396 C C . GLY A 1 416 ? -20.384 11.063 31.210 1.00 81.00 416 GLY A C 1
ATOM 2397 O O . GLY A 1 416 ? -20.588 11.538 30.097 1.00 81.00 416 GLY A O 1
ATOM 2398 N N . THR A 1 417 ? -19.341 11.451 31.951 1.00 88.00 417 THR A N 1
ATOM 2399 C CA . THR A 1 417 ? -18.363 12.427 31.456 1.00 88.00 417 THR A CA 1
ATOM 2400 C C . THR A 1 417 ? -17.552 11.819 30.308 1.00 88.00 417 THR A C 1
ATOM 2402 O O . THR A 1 417 ? -16.958 10.751 30.492 1.00 88.00 417 THR A O 1
ATOM 2405 N N . PRO A 1 418 ? -17.477 12.476 29.138 1.00 88.75 418 PRO A N 1
ATOM 2406 C CA . PRO A 1 418 ? -16.620 12.018 28.056 1.00 88.75 418 PRO A CA 1
ATOM 2407 C C . PRO A 1 418 ? -15.139 12.051 28.437 1.00 88.75 418 PRO A C 1
ATOM 2409 O O . PRO A 1 418 ? -14.688 12.901 29.209 1.00 88.75 418 PRO A O 1
ATOM 2412 N N . GLY A 1 419 ? -14.375 11.140 27.849 1.00 91.06 419 GLY A N 1
ATOM 2413 C CA . GLY A 1 419 ? -12.927 11.180 27.855 1.00 91.06 419 GLY A CA 1
ATOM 2414 C C . GLY A 1 419 ? -12.401 12.404 27.110 1.00 91.06 419 GLY A C 1
ATOM 2415 O O . GLY A 1 419 ? -13.018 12.927 26.186 1.00 91.06 419 GLY A O 1
ATOM 2416 N N . THR A 1 420 ? -11.237 12.872 27.531 1.00 94.62 420 THR A N 1
ATOM 2417 C CA . THR A 1 420 ? -10.488 13.944 26.877 1.00 94.62 420 THR A CA 1
ATOM 2418 C C . THR A 1 420 ? -9.608 13.390 25.772 1.00 94.62 420 THR A C 1
ATOM 2420 O O . THR A 1 420 ? -8.980 12.343 25.949 1.00 94.62 420 THR A O 1
ATOM 2423 N N . ASP A 1 421 ? -9.474 14.144 24.689 1.00 95.50 421 ASP A N 1
ATOM 2424 C CA . ASP A 1 421 ? -8.546 13.804 23.617 1.00 95.50 421 ASP A CA 1
ATOM 2425 C C . ASP A 1 421 ? -7.090 13.846 24.094 1.00 95.50 421 ASP A C 1
ATOM 2427 O O . ASP A 1 421 ? -6.708 14.631 24.972 1.00 95.50 421 ASP A O 1
ATOM 2431 N N . GLY A 1 422 ? -6.273 12.986 23.500 1.00 94.25 422 GLY A N 1
ATOM 2432 C CA . GLY A 1 422 ? -4.837 12.990 23.699 1.00 94.25 422 GLY A CA 1
ATOM 2433 C C . GLY A 1 422 ? -4.168 14.179 22.997 1.00 94.25 422 GLY A C 1
ATOM 2434 O O . GLY A 1 422 ? -4.610 14.594 21.923 1.00 94.25 422 GLY A O 1
ATOM 2435 N N . PRO A 1 423 ? -3.094 14.752 23.568 1.00 94.75 423 PRO A N 1
ATOM 2436 C CA . PRO A 1 423 ? -2.348 15.827 22.918 1.00 94.75 423 PRO A CA 1
ATOM 2437 C C . PRO A 1 423 ? -1.667 15.345 21.630 1.00 94.75 423 PRO A C 1
ATOM 2439 O O . PRO A 1 423 ? -1.229 14.200 21.550 1.00 94.75 423 PRO A O 1
ATOM 2442 N N . ASN A 1 424 ? -1.529 16.232 20.646 1.00 93.75 424 ASN A N 1
ATOM 2443 C CA . ASN A 1 424 ? -0.707 15.966 19.463 1.00 93.75 424 ASN A CA 1
ATOM 2444 C C . ASN A 1 424 ? 0.784 16.107 19.796 1.00 93.75 424 ASN A C 1
ATOM 2446 O O . ASN A 1 424 ? 1.137 16.912 20.664 1.00 93.75 424 ASN A O 1
ATOM 2450 N N . GLY A 1 425 ? 1.612 15.346 19.080 1.00 84.81 425 GLY A N 1
ATOM 2451 C CA . GLY A 1 425 ? 3.063 15.529 19.014 1.00 84.81 425 GLY A CA 1
ATOM 2452 C C . GLY A 1 425 ? 3.523 16.415 17.859 1.00 84.81 425 GLY A C 1
ATOM 2453 O O . GLY A 1 425 ? 2.662 16.988 17.150 1.00 84.81 425 GLY A O 1
#

pLDDT: mean 85.81, std 16.66, range [33.78, 98.81]

Solvent-accessible surface area (backbone atoms only — not comparable to full-atom values): 13479 Å² total; per-residue (Å²): 141,72,87,78,76,72,82,64,60,62,21,53,60,23,52,60,21,58,55,30,72,65,72,91,84,67,82,56,46,84,32,10,38,30,8,49,33,9,49,26,26,59,51,46,1,33,17,5,35,17,6,36,3,32,41,48,71,36,87,72,25,38,50,29,55,29,40,12,30,13,5,32,16,4,36,4,26,49,50,2,32,16,6,34,16,4,36,8,29,34,38,15,25,8,8,38,34,34,47,26,33,10,30,14,5,33,16,4,38,5,27,50,49,2,34,15,6,34,14,4,35,7,30,24,34,34,47,44,87,82,42,61,27,39,33,36,44,25,30,7,30,14,6,32,16,6,34,3,31,48,46,1,32,15,5,32,15,5,35,8,28,31,35,39,48,72,50,104,50,68,38,25,39,35,43,60,24,38,10,33,13,4,32,16,6,38,4,26,52,36,2,30,15,6,32,15,6,39,5,31,37,30,22,34,22,25,50,2,28,24,35,33,40,14,29,15,5,32,16,6,35,4,37,22,53,85,21,29,13,5,33,15,8,34,2,30,31,31,1,57,8,42,44,3,29,7,36,37,36,9,28,15,5,34,16,5,31,24,11,42,53,84,35,26,7,33,15,6,32,15,8,34,3,27,26,29,2,55,41,70,58,3,22,11,36,35,40,8,27,15,6,32,15,6,32,16,6,31,27,26,45,71,69,1,30,14,6,32,16,5,33,16,7,33,2,32,36,44,14,72,76,37,81,25,53,34,39,10,30,13,5,34,15,6,32,16,6,32,18,18,32,37,62,56,0,23,16,6,35,17,5,35,16,5,33,3,46,24,53,43,92,77,54,74,37,50,9,27,13,5,32,15,5,32,16,5,29,18,12,45,62,21,100,67,37,38,0,24,16,5,32,16,6,34,15,9,65,7,52,56,46,70,19,43,53,14,32,51,15,34,48,16,33,57,53,17,47,60,22,50,63,18,52,64,57

Radius of gyration: 24.12 Å; Cα contacts (8 Å, |Δi|>4): 2411; chains: 1; bounding box: 55×68×71 Å

Nearest PDB structures (foldseek):
  5l6s-assembly3_J  TM=5.057E-01  e=2.789E+00  Escherichia coli K-12
  7of7-assembly1_x  TM=3.850E-01  e=1.488E+00  Homo sapiens
  5mni-assembly1_B  TM=4.427E-01  e=9.798E+00  Escherichia coli K-12

Organism: Mycobacterium intermedium (NCBI:txid28445)

Mean predicted aligned error: 7.77 Å

Foldseek 3Di:
DDPPDDQAAFEDWAAWEDWEDPPPDAPDEPGFAWAAWAGTGSNHWYTAYTAYFGEEEADLEHEHHEYTYWAYWAYTYNLWYTAYTAYTYEYEHQEYEYNEYWYWAYWAYTYQNWYWAYTAGTYEYEDDDHHQEYEHQHYWYWAYWAYTENLWYTAYTAGEYEYEADDPAHHEYEYAAYFYWAYWAYTYAQWYTAYWAYFYWYEYHHLWYEHEYWYTAYTAYTYERPEYWAYWATFYFYGYEHNEYTYETWYTAYWAYWADDNAWAHTAYWATFYFYEHYHNWYTEETWYTAYWAYIAHEEEAAAHTAYTAYTATFYIYEDPYHEYEAWYWAHWAYWAYAEYHHPLYTAYTAYTAGEYAYPVPGYAYEYWAHWAYWAGWYAAAPQGTAYTAYTAYTAYTRHYYTHHTHYWHYGDNNRHYTHYTYHD

Sequence (425 aa):
MGLDALPEAGGVGGTGGMGGQGTDGGLFGDGGKGGAGGTGGAAGGLGGAGGYGIASVLGAGTVVGGKATGGAGGTGTNGGTGGAGGYAAIASNGGAVTGGTATGGAGGTGSDGGTGGTGGSANVGINGIDGSETITGGTATGGAGGAGIAGGIGGNGGAASVARETFLNSGGTITDATATGGNGGTGTNGGTGGNGGLAKISTAQATSAASGVALGGSGGNGTGSGLSGGAGGDGIIASTGTGTQATGTAMGGAGGVSGTGATGGDGGAGGAGSVTANFAGDTATGTATGGKGGAGGAGGTGGALGGNGGQGGDGIIISNGAAFNSTAIGGDGGTGGDGGTGAGADGGAGGVGGRALPYSSFGVEDARGGNGGNGGNGSTPGVGGDGHGGAGGMGGQANIDNGENGGNGTNGQPDGTPGTDGPNG